Protein AF-A0AA52F019-F1 (afdb_monomer_lite)

InterPro domains:
  IPR018163 Threonyl/alanyl tRNA synthetase, class II-like, putative editing domain superfamily [SSF55186] (204-265)

Structure (mmCIF, N/CA/C/O backbone):
data_AF-A0AA52F019-F1
#
_entry.id   AF-A0AA52F019-F1
#
loop_
_atom_site.group_PDB
_atom_site.id
_atom_site.type_symbol
_atom_site.label_atom_id
_atom_site.label_alt_id
_atom_site.label_comp_id
_atom_site.label_asym_id
_atom_site.label_entity_id
_atom_site.label_seq_id
_atom_site.pdbx_PDB_ins_code
_atom_site.Cartn_x
_atom_site.Cartn_y
_atom_site.Cartn_z
_atom_site.occupancy
_atom_site.B_iso_or_equiv
_atom_site.auth_seq_id
_atom_site.auth_comp_id
_atom_site.auth_asym_id
_atom_site.auth_atom_id
_atom_site.pdbx_PDB_model_num
ATOM 1 N N . MET A 1 1 ? 15.346 32.755 0.681 1.00 42.75 1 MET A N 1
ATOM 2 C CA . MET A 1 1 ? 16.364 33.056 1.718 1.00 42.75 1 MET A CA 1
ATOM 3 C C . MET A 1 1 ? 16.013 32.381 3.050 1.00 42.75 1 MET A C 1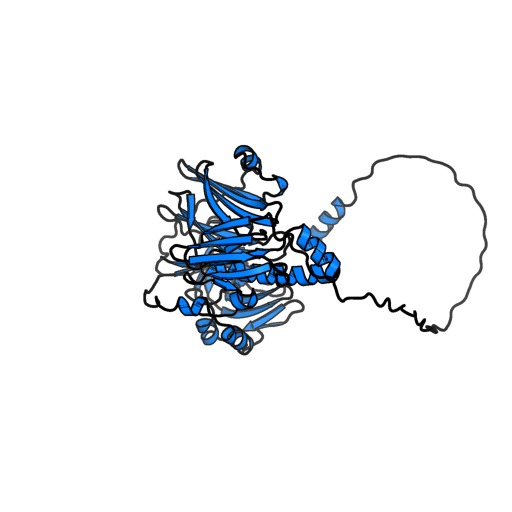
ATOM 5 O O . MET A 1 1 ? 15.701 33.078 3.997 1.00 42.75 1 MET A O 1
ATOM 9 N N . ASN A 1 2 ? 16.032 31.042 3.135 1.00 41.31 2 ASN A N 1
ATOM 10 C CA . ASN A 1 2 ? 15.892 30.306 4.410 1.00 41.31 2 ASN A CA 1
ATOM 11 C C . ASN A 1 2 ? 16.262 28.814 4.248 1.00 41.31 2 ASN A C 1
ATOM 13 O O . ASN A 1 2 ? 15.485 27.925 4.566 1.00 41.31 2 ASN A O 1
ATOM 17 N N . ARG A 1 3 ? 17.448 28.522 3.695 1.00 36.31 3 ARG A N 1
ATOM 18 C CA . ARG A 1 3 ? 17.981 27.142 3.613 1.00 36.31 3 ARG A CA 1
ATOM 19 C C . ARG A 1 3 ? 19.391 26.976 4.199 1.00 36.31 3 ARG A C 1
ATOM 21 O O . ARG A 1 3 ? 19.912 25.873 4.221 1.00 36.31 3 ARG A O 1
ATOM 28 N N . LEU A 1 4 ? 19.975 28.046 4.754 1.00 35.53 4 LEU A N 1
ATOM 29 C CA . LEU A 1 4 ? 21.288 27.994 5.414 1.00 35.53 4 LEU A CA 1
ATOM 30 C C . LEU A 1 4 ? 21.199 27.661 6.920 1.00 35.53 4 LEU A C 1
ATOM 32 O O . LEU A 1 4 ? 22.188 27.251 7.513 1.00 35.53 4 LEU A O 1
ATOM 36 N N . PHE A 1 5 ? 20.020 27.785 7.542 1.00 42.91 5 PHE A N 1
ATOM 37 C CA . PHE A 1 5 ? 19.856 27.531 8.981 1.00 42.91 5 PHE A CA 1
ATOM 38 C C . PHE A 1 5 ? 19.617 26.057 9.336 1.00 42.91 5 PHE A C 1
ATOM 40 O O . PHE A 1 5 ? 19.996 25.628 10.423 1.00 42.91 5 PHE A O 1
ATOM 47 N N . THR A 1 6 ? 19.066 25.253 8.425 1.00 43.03 6 THR A N 1
ATOM 48 C CA . THR A 1 6 ? 18.747 23.843 8.709 1.00 43.03 6 THR A CA 1
ATOM 49 C C . THR A 1 6 ? 19.986 22.941 8.667 1.00 43.03 6 THR A C 1
ATOM 51 O O . THR A 1 6 ? 20.057 21.965 9.407 1.00 43.03 6 THR A O 1
ATOM 54 N N . LEU A 1 7 ? 21.014 23.301 7.885 1.00 35.12 7 LEU A N 1
ATOM 55 C CA . LEU A 1 7 ? 22.250 22.512 7.777 1.00 35.12 7 LEU A CA 1
ATOM 56 C C . LEU A 1 7 ? 23.205 22.698 8.976 1.00 35.12 7 LEU A C 1
ATOM 58 O O . LEU A 1 7 ? 24.013 21.820 9.265 1.00 35.12 7 LEU A O 1
ATOM 62 N N . ILE A 1 8 ? 23.093 23.810 9.713 1.00 43.47 8 ILE A N 1
ATOM 63 C CA . ILE A 1 8 ? 23.946 24.102 10.881 1.00 43.47 8 ILE A CA 1
ATOM 64 C C . ILE A 1 8 ? 23.481 23.335 12.133 1.00 43.47 8 ILE A C 1
ATOM 66 O O . ILE A 1 8 ? 24.295 23.019 12.998 1.00 43.47 8 ILE A O 1
ATOM 70 N N . PHE A 1 9 ? 22.204 22.947 12.218 1.00 40.31 9 PHE A N 1
ATOM 71 C CA . PHE A 1 9 ? 21.680 22.215 13.379 1.00 40.31 9 PHE A CA 1
ATOM 72 C C . PHE A 1 9 ? 22.094 20.733 13.418 1.00 40.31 9 PHE A C 1
ATOM 74 O O . PHE A 1 9 ? 22.175 20.153 14.497 1.00 40.31 9 PHE A O 1
ATOM 81 N N . ILE A 1 10 ? 22.421 20.135 12.267 1.00 42.22 10 ILE A N 1
ATOM 82 C CA . ILE A 1 10 ? 22.838 18.725 12.168 1.00 42.22 10 ILE A CA 1
ATOM 83 C C . ILE A 1 10 ? 24.338 18.555 12.484 1.00 42.22 10 ILE A C 1
ATOM 85 O O . ILE A 1 10 ? 24.740 17.540 13.047 1.00 42.22 10 ILE A O 1
ATOM 89 N N . LEU A 1 11 ? 25.167 19.577 12.240 1.00 40.00 11 LEU A N 1
ATOM 90 C CA . LEU A 1 11 ? 26.605 19.545 12.555 1.00 40.00 11 LEU A CA 1
ATOM 91 C C . LEU A 1 11 ? 26.935 19.832 14.033 1.00 40.00 11 LEU A C 1
ATOM 93 O O . LEU A 1 11 ? 28.023 19.487 14.490 1.00 40.00 11 LEU A O 1
ATOM 97 N N . LEU A 1 12 ? 26.007 20.402 14.810 1.00 38.78 12 LEU A N 1
ATOM 98 C CA . LEU A 1 12 ? 26.221 20.715 16.232 1.00 38.78 12 LEU A CA 1
ATOM 99 C C . LEU A 1 12 ? 25.974 19.533 17.187 1.00 38.78 12 LEU A C 1
ATOM 101 O O . LEU A 1 12 ? 26.466 19.559 18.313 1.00 38.78 12 LEU A O 1
ATOM 105 N N . PHE A 1 13 ? 25.301 18.464 16.745 1.00 44.62 13 PHE A N 1
ATOM 106 C CA . PHE A 1 13 ? 25.101 17.255 17.561 1.00 44.62 13 PHE A CA 1
ATOM 107 C C . PHE A 1 13 ? 26.262 16.245 17.492 1.00 44.62 13 PHE A C 1
ATOM 109 O O . PHE A 1 13 ? 26.301 15.315 18.293 1.00 44.62 13 PHE A O 1
ATOM 116 N N . LEU A 1 14 ? 27.252 16.456 16.616 1.00 39.50 14 LEU A N 1
ATOM 117 C CA . LEU A 1 14 ? 28.440 15.595 16.491 1.00 39.50 14 LEU A CA 1
ATOM 118 C C . LEU A 1 14 ? 29.693 16.138 17.212 1.00 39.50 14 LEU A C 1
ATOM 120 O O . LEU A 1 14 ? 30.751 15.521 17.134 1.00 39.50 14 LEU A O 1
ATOM 124 N N . ALA A 1 15 ? 29.592 17.257 17.944 1.00 35.66 15 ALA A N 1
ATOM 125 C CA . ALA A 1 15 ? 30.746 17.928 18.566 1.00 35.66 15 ALA A CA 1
ATOM 126 C C . ALA A 1 15 ? 30.667 18.122 20.099 1.00 35.66 15 ALA A C 1
ATOM 128 O O . ALA A 1 15 ? 31.487 18.844 20.665 1.00 35.66 15 ALA A O 1
ATOM 129 N N . CYS A 1 16 ? 29.740 17.468 20.807 1.00 35.38 16 CYS A N 1
ATOM 130 C CA . CYS A 1 16 ? 29.671 17.534 22.273 1.00 35.38 16 CYS A CA 1
ATOM 131 C C . CYS A 1 16 ? 29.596 16.140 22.905 1.00 35.38 16 CYS A C 1
ATOM 133 O O . CYS A 1 16 ? 28.529 15.650 23.257 1.00 35.38 16 CYS A O 1
ATOM 135 N N . GLY A 1 17 ? 30.761 15.518 23.085 1.00 35.78 17 GLY A N 1
ATOM 136 C CA . GLY A 1 17 ? 30.906 14.273 23.835 1.00 35.78 17 GLY A CA 1
ATOM 137 C C . GLY A 1 17 ? 32.372 13.950 24.104 1.00 35.78 17 GLY A C 1
ATOM 138 O O . GLY A 1 17 ? 32.945 13.095 23.445 1.00 35.78 17 GLY A O 1
ATOM 139 N N . GLY A 1 18 ? 32.997 14.656 25.048 1.00 32.34 18 GLY A N 1
ATOM 140 C CA . GLY A 1 18 ? 34.373 14.371 25.458 1.00 32.34 18 GLY A CA 1
ATOM 141 C C . GLY A 1 18 ? 34.896 15.373 26.474 1.00 32.34 18 GLY A C 1
ATOM 142 O O . GLY A 1 18 ? 35.648 16.278 26.123 1.00 32.34 18 GLY A O 1
ATOM 143 N N . ASN A 1 19 ? 34.477 15.231 27.732 1.00 32.19 19 ASN A N 1
ATOM 144 C CA . ASN A 1 19 ? 35.048 15.994 28.833 1.00 32.19 19 ASN A CA 1
ATOM 145 C C . ASN A 1 19 ? 36.237 15.222 29.430 1.00 32.19 19 ASN A C 1
ATOM 147 O O . ASN A 1 19 ? 36.087 14.080 29.851 1.00 32.19 19 ASN A O 1
ATOM 151 N N . THR A 1 20 ? 37.375 15.918 29.457 1.00 34.19 20 THR A N 1
ATOM 152 C CA . THR A 1 20 ? 38.456 15.894 30.458 1.00 34.19 20 THR A CA 1
ATOM 153 C C . THR A 1 20 ? 39.120 14.569 30.834 1.00 34.19 20 THR A C 1
ATOM 155 O O . THR A 1 20 ? 38.578 13.802 31.615 1.00 34.19 20 THR A O 1
ATOM 158 N N . ASP A 1 21 ? 40.408 14.458 30.489 1.00 37.62 21 ASP A N 1
ATOM 159 C CA . ASP A 1 21 ? 41.431 14.439 31.539 1.00 37.62 21 ASP A CA 1
ATOM 160 C C . ASP A 1 21 ? 42.750 15.078 31.081 1.00 37.62 21 ASP A C 1
ATOM 162 O O . ASP A 1 21 ? 43.284 14.805 30.005 1.00 37.62 21 ASP A O 1
ATOM 166 N N . LYS A 1 22 ? 43.249 15.993 31.918 1.00 36.38 22 LYS A N 1
ATOM 167 C CA . LYS A 1 22 ? 44.510 16.722 31.757 1.00 36.38 22 LYS A CA 1
ATOM 168 C C . LYS A 1 22 ? 45.673 15.852 32.230 1.00 36.38 22 LYS A C 1
ATOM 170 O O . LYS A 1 22 ? 45.674 15.417 33.378 1.00 36.38 22 LYS A O 1
ATOM 175 N N . LYS A 1 23 ? 46.736 15.759 31.430 1.00 37.00 23 LYS A N 1
ATOM 176 C CA . LYS A 1 23 ? 48.111 15.653 31.941 1.00 37.00 23 LYS A CA 1
ATOM 177 C C . LYS A 1 23 ? 49.053 16.487 31.080 1.00 37.00 23 LYS A C 1
ATOM 179 O O . LYS A 1 23 ? 49.253 16.214 29.902 1.00 37.00 23 LYS A O 1
ATOM 184 N N . GLU A 1 24 ? 49.596 17.524 31.706 1.00 38.06 24 GLU A N 1
ATOM 185 C CA . GLU A 1 24 ? 50.797 18.233 31.274 1.00 38.06 24 GLU A CA 1
ATOM 186 C C . GLU A 1 24 ? 51.980 17.259 31.200 1.00 38.06 24 GLU A C 1
ATOM 188 O O . GLU A 1 24 ? 52.047 16.334 32.009 1.00 38.06 24 GLU A O 1
ATOM 193 N N . ILE A 1 25 ? 52.923 17.497 30.278 1.00 35.12 25 ILE A N 1
ATOM 194 C CA . ILE A 1 25 ? 54.366 17.602 30.570 1.00 35.12 25 ILE A CA 1
ATOM 195 C C . ILE A 1 25 ? 55.156 17.980 29.295 1.00 35.12 25 ILE A C 1
ATOM 197 O O . ILE A 1 25 ? 55.133 17.293 28.281 1.00 35.12 25 ILE A O 1
ATOM 201 N N . ASN A 1 26 ? 55.874 19.098 29.441 1.00 31.42 26 ASN A N 1
ATOM 202 C CA . ASN A 1 26 ? 57.170 19.520 28.894 1.00 31.42 26 ASN A CA 1
ATOM 203 C C . ASN A 1 26 ? 57.480 19.545 27.385 1.00 31.42 26 ASN A C 1
ATOM 205 O O . ASN A 1 26 ? 57.843 18.557 26.754 1.00 31.42 26 ASN A O 1
ATOM 209 N N . LYS A 1 27 ? 57.594 20.796 26.913 1.00 36.75 27 LYS A N 1
ATOM 210 C CA . LYS A 1 27 ? 58.560 21.267 25.912 1.00 36.75 27 LYS A CA 1
ATOM 211 C C . LYS A 1 27 ? 59.999 20.871 26.270 1.00 36.75 27 LYS A C 1
ATOM 213 O O . LYS A 1 27 ? 60.445 21.126 27.390 1.00 36.75 27 LYS A O 1
ATOM 218 N N . LYS A 1 28 ? 60.761 20.432 25.266 1.00 37.09 28 LYS A N 1
ATOM 219 C CA . LYS A 1 28 ? 62.171 20.811 25.107 1.00 37.09 28 LYS A CA 1
ATOM 220 C C . LYS A 1 28 ? 62.585 20.780 23.638 1.00 37.09 28 LYS A C 1
ATOM 222 O O . LYS A 1 28 ? 62.143 19.931 22.872 1.00 37.09 28 LYS A O 1
ATOM 227 N N . ASP A 1 29 ? 63.397 21.770 23.303 1.00 37.88 29 ASP A N 1
ATOM 228 C CA . ASP A 1 29 ? 63.892 22.152 21.986 1.00 37.88 29 ASP A CA 1
ATOM 229 C C . ASP A 1 29 ? 64.777 21.092 21.313 1.00 37.88 29 ASP A C 1
ATOM 231 O O . ASP A 1 29 ? 65.483 20.347 21.990 1.00 37.88 29 ASP A O 1
ATOM 235 N N . SER A 1 30 ? 64.862 21.112 19.978 1.00 33.38 30 SER A N 1
ATOM 236 C CA . SER A 1 30 ? 66.112 21.498 19.294 1.00 33.38 30 SER A CA 1
ATOM 237 C C . SER A 1 30 ? 66.035 21.400 17.758 1.00 33.38 30 SER A C 1
ATOM 239 O O . SER A 1 30 ? 65.707 20.372 17.186 1.00 33.38 30 SER A O 1
ATOM 241 N N . VAL A 1 31 ? 66.396 22.529 17.135 1.00 36.16 31 VAL A N 1
ATOM 242 C CA . VAL A 1 31 ? 67.361 22.673 16.026 1.00 36.16 31 VAL A CA 1
ATOM 243 C C . VAL A 1 31 ? 67.037 22.044 14.653 1.00 36.16 31 VAL A C 1
ATOM 245 O O . VAL A 1 31 ? 67.289 20.880 14.388 1.00 36.16 31 VAL A O 1
ATOM 248 N N . ARG A 1 32 ? 66.582 22.935 13.755 1.00 33.62 32 ARG A N 1
ATOM 249 C CA . ARG A 1 32 ? 67.264 23.397 12.519 1.00 33.62 32 ARG A CA 1
ATOM 250 C C . ARG A 1 32 ? 67.924 22.328 11.625 1.00 33.62 32 ARG A C 1
ATOM 252 O O . ARG A 1 32 ? 69.002 21.858 11.946 1.00 33.62 32 ARG A O 1
ATOM 259 N N . GLU A 1 33 ? 67.421 22.190 10.397 1.00 32.28 33 GLU A N 1
ATOM 260 C CA . GLU A 1 33 ? 68.210 22.558 9.212 1.00 32.28 33 GLU A CA 1
ATOM 261 C C . GLU A 1 33 ? 67.330 22.807 7.982 1.00 32.28 33 GLU A C 1
ATOM 263 O O . GLU A 1 33 ? 66.339 22.133 7.720 1.00 32.28 33 GLU A O 1
ATOM 268 N N . SER A 1 34 ? 67.693 23.870 7.278 1.00 36.25 34 SER A N 1
ATOM 269 C CA . SER A 1 34 ? 67.100 24.406 6.063 1.00 36.25 34 SER A CA 1
ATOM 270 C C . SER A 1 34 ? 67.741 23.778 4.834 1.00 36.25 34 SER A C 1
ATOM 272 O O . SER A 1 34 ? 68.964 23.707 4.778 1.00 36.25 34 SER A O 1
ATOM 274 N N . THR A 1 35 ? 66.965 23.484 3.794 1.00 30.75 35 THR A N 1
ATOM 275 C CA . THR A 1 35 ? 67.438 23.629 2.409 1.00 30.75 35 THR A CA 1
ATOM 276 C C . THR A 1 35 ? 66.273 23.900 1.464 1.00 30.75 35 THR A C 1
ATOM 278 O O . THR A 1 35 ? 65.161 23.402 1.616 1.00 30.75 35 THR A O 1
ATOM 281 N N . SER A 1 36 ? 66.565 24.808 0.549 1.00 34.91 36 SER A N 1
ATOM 282 C CA . SER A 1 36 ? 65.734 25.480 -0.440 1.00 34.91 36 SER A CA 1
ATOM 283 C C . SER A 1 36 ? 65.724 24.760 -1.790 1.00 34.91 36 SER A C 1
ATOM 285 O O . SER A 1 36 ? 66.732 24.139 -2.110 1.00 34.91 36 SER A O 1
ATOM 287 N N . LEU A 1 37 ? 64.695 25.060 -2.604 1.00 33.59 37 LEU A N 1
ATOM 288 C CA . LEU A 1 37 ? 64.635 24.966 -4.083 1.00 33.59 37 LEU A CA 1
ATOM 289 C C . LEU A 1 37 ? 64.725 23.514 -4.630 1.00 33.59 37 LEU A C 1
ATOM 291 O O . LEU A 1 37 ? 65.490 22.698 -4.153 1.00 33.59 37 LEU A O 1
ATOM 295 N N . ASP A 1 38 ? 63.937 23.052 -5.596 1.00 30.64 38 ASP A N 1
ATOM 296 C CA . ASP A 1 38 ? 63.592 23.694 -6.852 1.00 30.64 38 ASP A CA 1
ATOM 297 C C . ASP A 1 38 ? 62.423 22.957 -7.523 1.00 30.64 38 ASP A C 1
ATOM 299 O O . ASP A 1 38 ? 62.193 21.759 -7.341 1.00 30.64 38 ASP A O 1
ATOM 303 N N . SER A 1 39 ? 61.710 23.702 -8.354 1.00 37.41 39 SER A N 1
ATOM 304 C CA . SER A 1 39 ? 60.730 23.203 -9.308 1.00 37.41 39 SER A CA 1
ATOM 305 C C . SER A 1 39 ? 61.382 22.403 -10.444 1.00 37.41 39 SER A C 1
ATOM 307 O O . SER A 1 39 ? 62.341 22.873 -11.050 1.00 37.41 39 SER A O 1
ATOM 309 N N . SER A 1 40 ? 60.775 21.274 -10.826 1.00 31.62 40 SER A N 1
ATOM 310 C CA . SER A 1 40 ? 60.416 20.906 -12.213 1.00 31.62 40 SER A CA 1
ATOM 311 C C . SER A 1 40 ? 60.600 19.417 -12.563 1.00 31.62 40 SER A C 1
ATOM 313 O O . SER A 1 40 ? 61.610 18.794 -12.262 1.00 31.62 40 SER A O 1
ATOM 315 N N . LYS A 1 41 ? 59.618 18.940 -13.344 1.00 32.88 41 LYS A N 1
ATOM 316 C CA . LYS A 1 41 ? 59.652 17.867 -14.356 1.00 32.88 41 LYS A CA 1
ATOM 317 C C . LYS A 1 41 ? 59.483 16.390 -13.952 1.00 32.88 41 LYS A C 1
ATOM 319 O O . LYS A 1 41 ? 60.270 15.791 -13.235 1.00 32.88 41 LYS A O 1
ATOM 324 N N . ASN A 1 42 ? 58.527 15.813 -14.689 1.00 33.78 42 ASN A N 1
ATOM 325 C CA . ASN A 1 42 ? 58.441 14.449 -15.215 1.00 33.78 42 ASN A CA 1
ATOM 326 C C . ASN A 1 42 ? 57.850 13.353 -14.321 1.00 33.78 42 ASN A C 1
ATOM 328 O O . ASN A 1 42 ? 58.542 12.511 -13.757 1.00 33.78 42 ASN A O 1
ATOM 332 N N . SER A 1 43 ? 56.518 13.276 -14.359 1.00 32.94 43 SER A N 1
ATOM 333 C CA . SER A 1 43 ? 55.744 12.068 -14.089 1.00 32.94 43 SER A CA 1
ATOM 334 C C . SER A 1 43 ? 55.940 11.032 -15.210 1.00 32.94 43 SER A C 1
ATOM 336 O O . SER A 1 43 ? 55.254 11.073 -16.230 1.00 32.94 43 SER A O 1
ATOM 338 N N . ASN A 1 44 ? 56.851 10.079 -15.007 1.00 31.39 44 ASN A N 1
ATOM 339 C CA . ASN A 1 44 ? 56.812 8.779 -15.680 1.00 31.39 44 ASN A CA 1
ATOM 340 C C . ASN A 1 44 ? 56.114 7.788 -14.742 1.00 31.39 44 ASN A C 1
ATOM 342 O O . ASN A 1 44 ? 56.720 7.250 -13.818 1.00 31.39 44 ASN A O 1
ATOM 346 N N . PHE A 1 45 ? 54.819 7.574 -14.971 1.00 31.83 45 PHE A N 1
ATOM 347 C CA . PHE A 1 45 ? 54.024 6.577 -14.260 1.00 31.83 45 PHE A CA 1
ATOM 348 C C . PHE A 1 45 ? 54.383 5.187 -14.813 1.00 31.83 45 PHE A C 1
ATOM 350 O O . PHE A 1 45 ? 53.886 4.759 -15.856 1.00 31.83 45 PHE A O 1
ATOM 357 N N . GLN A 1 46 ? 55.307 4.491 -14.146 1.00 33.66 46 GLN A N 1
ATOM 358 C CA . GLN A 1 46 ? 55.582 3.082 -14.414 1.00 33.66 46 GLN A CA 1
ATOM 359 C C . GLN A 1 46 ? 54.414 2.231 -13.909 1.00 33.66 46 GLN A C 1
ATOM 361 O O . GLN A 1 46 ? 54.112 2.162 -12.722 1.00 33.66 46 GLN A O 1
ATOM 366 N N . LYS A 1 47 ? 53.772 1.574 -14.872 1.00 38.53 47 LYS A N 1
ATOM 367 C CA . LYS A 1 47 ? 52.729 0.563 -14.730 1.00 38.53 47 LYS A CA 1
ATOM 368 C C . LYS A 1 47 ? 53.308 -0.646 -13.977 1.00 38.53 47 LYS A C 1
ATOM 370 O O . LYS A 1 47 ? 53.963 -1.496 -14.578 1.00 38.53 47 LYS A O 1
ATOM 375 N N . SER A 1 48 ? 53.101 -0.723 -12.665 1.00 36.97 48 SER A N 1
ATOM 376 C CA . SER A 1 48 ? 53.385 -1.931 -11.890 1.00 36.97 48 SER A CA 1
ATOM 377 C C . SER A 1 48 ? 52.287 -2.962 -12.167 1.00 36.97 48 SER A C 1
ATOM 379 O O . SER A 1 48 ? 51.162 -2.868 -11.688 1.00 36.97 48 SER A O 1
ATOM 381 N N . GLN A 1 49 ? 52.613 -3.953 -12.998 1.00 35.31 49 GLN A N 1
ATOM 382 C CA . GLN A 1 49 ? 51.825 -5.175 -13.133 1.00 35.31 49 GLN A CA 1
ATOM 383 C C . GLN A 1 49 ? 51.899 -5.958 -11.816 1.00 35.31 49 GLN A C 1
ATOM 385 O O . GLN A 1 49 ? 52.851 -6.697 -11.559 1.00 35.31 49 GLN A O 1
ATOM 390 N N . SER A 1 50 ? 50.881 -5.803 -10.977 1.00 35.62 50 SER A N 1
ATOM 391 C CA . SER A 1 50 ? 50.583 -6.729 -9.895 1.00 35.62 50 SER A CA 1
ATOM 392 C C . SER A 1 50 ? 50.106 -8.049 -10.506 1.00 35.62 50 SER A C 1
ATOM 394 O O . SER A 1 50 ? 49.004 -8.164 -11.033 1.00 35.62 50 SER A O 1
ATOM 396 N N . LYS A 1 51 ? 50.972 -9.067 -10.452 1.00 37.81 51 LYS A N 1
ATOM 397 C CA . LYS A 1 51 ? 50.602 -10.469 -10.674 1.00 37.81 51 LYS A CA 1
ATOM 398 C C . LYS A 1 51 ? 49.566 -10.869 -9.622 1.00 37.81 51 LYS A C 1
ATOM 400 O O . LYS A 1 51 ? 49.927 -11.242 -8.506 1.00 37.81 51 LYS A O 1
ATOM 405 N N . SER A 1 52 ? 48.288 -10.807 -9.979 1.00 38.97 52 SER A N 1
ATOM 406 C CA . SER A 1 52 ? 47.226 -11.504 -9.263 1.00 38.97 52 SER A CA 1
ATOM 407 C C . SER A 1 52 ? 47.506 -13.004 -9.353 1.00 38.97 52 SER A C 1
ATOM 409 O O . SER A 1 52 ? 47.463 -13.597 -10.431 1.00 38.97 52 SER A O 1
ATOM 411 N N . LYS A 1 53 ? 47.848 -13.619 -8.218 1.00 36.72 53 LYS A N 1
ATOM 412 C CA . LYS A 1 53 ? 47.792 -15.073 -8.068 1.00 36.72 53 LYS A CA 1
ATOM 413 C C . LYS A 1 53 ? 46.339 -15.483 -8.294 1.00 36.72 53 LYS A C 1
ATOM 415 O O . LYS A 1 53 ? 45.500 -15.223 -7.437 1.00 36.72 53 LYS A O 1
ATOM 420 N N . GLU A 1 54 ? 46.059 -16.115 -9.431 1.00 38.12 54 GLU A N 1
ATOM 421 C CA . GLU A 1 54 ? 44.866 -16.938 -9.610 1.00 38.12 54 GLU A CA 1
ATOM 422 C C . GLU A 1 54 ? 44.889 -18.032 -8.539 1.00 38.12 54 GLU A C 1
ATOM 424 O O . GLU A 1 54 ? 45.534 -19.074 -8.674 1.00 38.12 54 GLU A O 1
ATOM 429 N N . VAL A 1 55 ? 44.200 -17.772 -7.433 1.00 39.09 55 VAL A N 1
ATOM 430 C CA . VAL A 1 55 ? 43.725 -18.830 -6.556 1.00 39.09 55 VAL A CA 1
ATOM 431 C C . VAL A 1 55 ? 42.605 -19.502 -7.335 1.00 39.09 55 VAL A C 1
ATOM 433 O O . VAL A 1 55 ? 41.477 -19.021 -7.355 1.00 39.09 55 VAL A O 1
ATOM 436 N N . LYS A 1 56 ? 42.932 -20.600 -8.022 1.00 40.28 56 LYS A N 1
ATOM 437 C CA . LYS A 1 56 ? 41.940 -21.555 -8.523 1.00 40.28 56 LYS A CA 1
ATOM 438 C C . LYS A 1 56 ? 41.260 -22.189 -7.312 1.00 40.28 56 LYS A C 1
ATOM 440 O O . LYS A 1 56 ? 41.654 -23.258 -6.854 1.00 40.28 56 LYS A O 1
ATOM 445 N N . SER A 1 57 ? 40.300 -21.469 -6.743 1.00 44.25 57 SER A N 1
ATOM 446 C CA . SER A 1 57 ? 39.375 -22.011 -5.762 1.00 44.25 57 SER A CA 1
ATOM 447 C C . SER A 1 57 ? 38.433 -22.934 -6.530 1.00 44.25 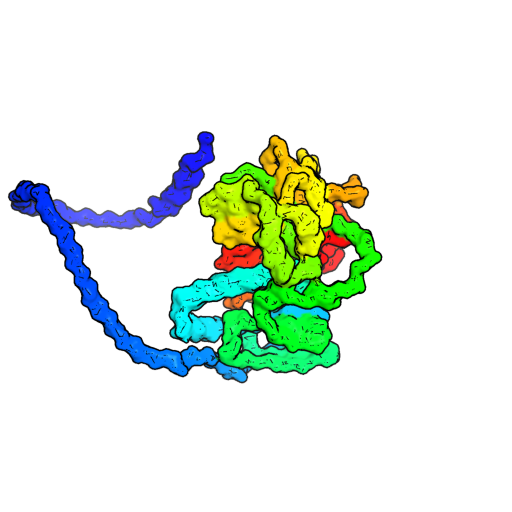57 SER A C 1
ATOM 449 O O . SER A 1 57 ? 37.860 -22.548 -7.545 1.00 44.25 57 SER A O 1
ATOM 451 N N . SER A 1 58 ? 38.381 -24.197 -6.125 1.00 47.00 58 SER A N 1
ATOM 452 C CA . SER A 1 58 ? 37.492 -25.198 -6.699 1.00 47.00 58 SER A CA 1
ATOM 453 C C . SER A 1 58 ? 36.039 -24.812 -6.396 1.00 47.00 58 SER A C 1
ATOM 455 O O . SER A 1 58 ? 35.511 -25.167 -5.345 1.00 47.00 58 SER A O 1
ATOM 457 N N . ASP A 1 59 ? 35.408 -24.072 -7.306 1.00 51.94 59 ASP A N 1
ATOM 458 C CA . ASP A 1 59 ? 34.046 -23.522 -7.184 1.00 51.94 59 ASP A CA 1
ATOM 459 C C . ASP A 1 59 ? 32.913 -24.564 -7.264 1.00 51.94 59 ASP A C 1
ATOM 461 O O . ASP A 1 59 ? 31.735 -24.212 -7.281 1.00 51.94 59 ASP A O 1
ATOM 465 N N . ASN A 1 60 ? 33.223 -25.861 -7.292 1.00 48.03 60 ASN A N 1
ATOM 466 C CA . ASN A 1 60 ? 32.257 -26.861 -7.748 1.00 48.03 60 ASN A CA 1
ATOM 467 C C . ASN A 1 60 ? 31.313 -27.472 -6.700 1.00 48.03 60 ASN A C 1
ATOM 469 O O . ASN A 1 60 ? 30.450 -28.227 -7.122 1.00 48.03 60 ASN A O 1
ATOM 473 N N . ASP A 1 61 ? 31.366 -27.142 -5.400 1.00 56.91 61 ASP A N 1
ATOM 474 C CA . ASP A 1 61 ? 30.522 -27.853 -4.404 1.00 56.91 61 ASP A CA 1
ATOM 475 C C . ASP A 1 61 ? 29.881 -26.986 -3.304 1.00 56.91 61 ASP A C 1
ATOM 477 O O . ASP A 1 61 ? 29.472 -27.478 -2.251 1.00 56.91 61 ASP A O 1
ATOM 481 N N . LYS A 1 62 ? 29.728 -25.679 -3.518 1.00 76.12 62 LYS A N 1
ATOM 482 C CA . LYS A 1 62 ? 29.068 -24.801 -2.537 1.00 76.12 62 LYS A CA 1
ATOM 483 C C . LYS A 1 62 ? 27.543 -24.776 -2.724 1.00 76.12 62 LYS A C 1
ATOM 485 O O . LYS A 1 62 ? 26.963 -23.769 -3.124 1.00 76.12 62 LYS A O 1
ATOM 490 N N . LYS A 1 63 ? 26.886 -25.910 -2.465 1.00 82.56 63 LYS A N 1
ATOM 491 C CA . LYS A 1 63 ? 25.419 -26.048 -2.488 1.00 82.56 63 LYS A CA 1
ATOM 492 C C . LYS A 1 63 ? 24.823 -25.653 -1.131 1.00 82.56 63 LYS A C 1
ATOM 494 O O . LYS A 1 63 ? 25.395 -25.990 -0.100 1.00 82.56 63 LYS A O 1
ATOM 499 N N . LEU A 1 64 ? 23.673 -24.971 -1.132 1.00 84.12 64 LEU A N 1
ATOM 500 C CA . LEU A 1 64 ? 22.900 -24.722 0.091 1.00 84.12 64 LEU A CA 1
ATOM 501 C C . LEU A 1 64 ? 22.517 -26.056 0.744 1.00 84.12 64 LEU A C 1
ATOM 503 O O . LEU A 1 64 ? 21.965 -26.938 0.076 1.00 84.12 64 LEU A O 1
ATOM 507 N N . ILE A 1 65 ? 22.818 -26.195 2.035 1.00 83.12 65 ILE A N 1
ATOM 508 C CA . ILE A 1 65 ? 22.475 -27.376 2.822 1.00 83.12 65 ILE A CA 1
ATOM 509 C C . ILE A 1 65 ? 21.239 -27.037 3.649 1.00 83.12 65 ILE A C 1
ATOM 511 O O . ILE A 1 65 ? 21.305 -26.247 4.591 1.00 83.12 65 ILE A O 1
ATOM 515 N N . PHE A 1 66 ? 20.128 -27.669 3.286 1.00 81.19 66 PHE A N 1
ATOM 516 C CA . PHE A 1 66 ? 18.871 -27.618 4.024 1.00 81.19 66 PHE A CA 1
ATOM 517 C C . PHE A 1 66 ? 18.905 -28.693 5.100 1.00 81.19 66 PHE A C 1
ATOM 519 O O . PHE A 1 66 ? 19.317 -29.827 4.834 1.00 81.19 66 PHE A O 1
ATOM 526 N N . SER A 1 67 ? 18.480 -28.348 6.315 1.00 66.94 67 SER A N 1
ATOM 527 C CA . SER A 1 67 ? 18.490 -29.300 7.428 1.00 66.94 67 SER A CA 1
ATOM 528 C C . SER A 1 67 ? 17.541 -30.481 7.176 1.00 66.94 67 SER A C 1
ATOM 530 O O . SER A 1 67 ? 17.731 -31.559 7.737 1.00 66.94 67 SER A O 1
ATOM 532 N N . ASN A 1 68 ? 16.550 -30.297 6.291 1.00 60.88 68 ASN A N 1
ATOM 533 C CA . ASN A 1 68 ? 15.556 -31.273 5.837 1.00 60.88 68 ASN A CA 1
ATOM 534 C C . ASN A 1 68 ? 14.759 -31.982 6.955 1.00 60.88 68 ASN A C 1
ATOM 536 O O . ASN A 1 68 ? 13.979 -32.884 6.647 1.00 60.88 68 ASN A O 1
ATOM 540 N N . SER A 1 69 ? 14.889 -31.575 8.226 1.00 55.97 69 SER A N 1
ATOM 541 C CA . SER A 1 69 ? 13.924 -31.746 9.334 1.00 55.97 69 SER A CA 1
ATOM 542 C C . SER A 1 69 ? 14.592 -31.405 10.666 1.00 55.97 69 SER A C 1
ATOM 544 O O . SER A 1 69 ? 15.623 -31.996 10.996 1.00 55.97 69 SER A O 1
ATOM 546 N N . PRO A 1 70 ? 13.984 -30.508 11.469 1.00 64.12 70 PRO A N 1
ATOM 547 C CA . PRO A 1 70 ? 12.644 -30.744 12.028 1.00 64.12 70 PRO A CA 1
ATOM 548 C C . PRO A 1 70 ? 11.625 -29.606 11.839 1.00 64.12 70 PRO A C 1
ATOM 550 O O . PRO A 1 70 ? 10.512 -29.703 12.360 1.00 64.12 70 PRO A O 1
ATOM 553 N N . SER A 1 71 ? 11.967 -28.522 11.138 1.00 85.25 71 SER A N 1
ATOM 554 C CA . SER A 1 71 ? 11.072 -27.368 11.018 1.00 85.25 71 SER A CA 1
ATOM 555 C C . SER A 1 71 ? 9.924 -27.687 10.042 1.00 85.25 71 SER A C 1
ATOM 557 O O . SER A 1 71 ? 10.096 -27.800 8.828 1.00 85.25 71 SER A O 1
ATOM 559 N N . ARG A 1 72 ? 8.728 -27.915 10.596 1.00 93.12 72 ARG A N 1
ATOM 560 C CA . ARG A 1 72 ? 7.522 -28.259 9.836 1.00 93.12 72 ARG A CA 1
ATOM 561 C C . ARG A 1 72 ? 6.355 -27.384 10.250 1.00 93.12 72 ARG A C 1
ATOM 563 O O . ARG A 1 72 ? 6.111 -27.208 11.441 1.00 93.12 72 ARG A O 1
ATOM 570 N N . GLU A 1 73 ? 5.592 -26.914 9.276 1.00 94.50 73 GLU A N 1
ATOM 571 C CA . GLU A 1 73 ? 4.383 -26.127 9.506 1.00 94.50 73 GLU A CA 1
ATOM 572 C C . GLU A 1 73 ? 3.211 -26.643 8.675 1.00 94.50 73 GLU A C 1
ATOM 574 O O . GLU A 1 73 ? 3.382 -27.260 7.624 1.00 94.50 73 GLU A O 1
ATOM 579 N N . ARG A 1 74 ? 1.999 -26.411 9.185 1.00 96.06 74 ARG A N 1
ATOM 580 C CA . ARG A 1 74 ? 0.741 -26.687 8.496 1.00 96.06 74 ARG A CA 1
ATOM 581 C C . ARG A 1 74 ? 0.047 -25.367 8.188 1.00 96.06 74 ARG A C 1
ATOM 583 O O . ARG A 1 74 ? -0.346 -24.674 9.120 1.00 96.06 74 ARG A O 1
ATOM 590 N N . LEU A 1 75 ? -0.171 -25.067 6.910 1.00 96.00 75 LEU A N 1
ATOM 591 C CA . LEU A 1 75 ? -0.865 -23.854 6.470 1.00 96.00 75 LEU A CA 1
ATOM 592 C C . LEU A 1 75 ? -2.163 -24.194 5.738 1.00 96.00 75 LEU A C 1
ATOM 594 O O . LEU A 1 75 ? -2.168 -24.919 4.742 1.00 96.00 75 LEU A O 1
ATOM 598 N N . GLU A 1 76 ? -3.262 -23.615 6.213 1.00 95.44 76 GLU A N 1
ATOM 599 C CA . GLU A 1 76 ? -4.539 -23.642 5.502 1.00 95.44 76 GLU A CA 1
ATOM 600 C C . GLU A 1 76 ? -4.546 -22.583 4.396 1.00 95.44 76 GLU A C 1
ATOM 602 O O . GLU A 1 76 ? -4.188 -21.430 4.645 1.00 95.44 76 GLU A O 1
ATOM 607 N N . LEU A 1 77 ? -4.954 -22.938 3.182 1.00 93.56 77 LEU A N 1
ATOM 608 C CA . LEU A 1 77 ? -5.087 -22.008 2.061 1.00 93.56 77 LEU A CA 1
ATOM 609 C C . LEU A 1 77 ? -6.568 -21.797 1.730 1.00 93.56 77 LEU A C 1
ATOM 611 O O . LEU A 1 77 ? -7.322 -22.757 1.554 1.00 93.56 77 LEU A O 1
ATOM 615 N N . HIS A 1 78 ? -6.974 -20.532 1.598 1.00 87.88 78 HIS A N 1
ATOM 616 C CA . HIS A 1 78 ? -8.347 -20.148 1.271 1.00 87.88 78 HIS A CA 1
ATOM 617 C C . HIS A 1 78 ? -8.381 -19.296 0.007 1.00 87.88 78 HIS A C 1
ATOM 619 O O . HIS A 1 78 ? -7.751 -18.240 -0.050 1.00 87.88 78 HIS A O 1
ATOM 625 N N . GLY A 1 79 ? -9.176 -19.719 -0.978 1.00 89.31 79 GLY A N 1
ATOM 626 C CA . GLY A 1 79 ? -9.296 -19.006 -2.247 1.00 89.31 79 GLY A CA 1
ATOM 627 C C . GLY A 1 79 ? -7.934 -18.791 -2.906 1.00 89.31 79 GLY A C 1
ATOM 628 O O . GLY A 1 79 ? -7.053 -19.641 -2.824 1.00 89.31 79 GLY A O 1
ATOM 629 N N . ASN A 1 80 ? -7.757 -17.641 -3.547 1.00 91.31 80 ASN A N 1
ATOM 630 C CA . ASN A 1 80 ? -6.471 -17.284 -4.129 1.00 91.31 80 ASN A CA 1
ATOM 631 C C . ASN A 1 80 ? -5.499 -16.878 -3.019 1.00 91.31 80 ASN A C 1
ATOM 633 O O . ASN A 1 80 ? -5.859 -16.070 -2.172 1.00 91.31 80 ASN A O 1
ATOM 637 N N . THR A 1 81 ? -4.286 -17.425 -2.997 1.00 94.31 81 THR A N 1
ATOM 638 C CA . THR A 1 81 ? -3.280 -17.115 -1.965 1.00 94.31 81 THR A CA 1
ATOM 639 C C . THR A 1 81 ? -1.882 -17.175 -2.569 1.00 94.31 81 THR A C 1
ATOM 641 O O . THR A 1 81 ? -1.576 -18.096 -3.328 1.00 94.31 81 THR A O 1
ATOM 644 N N . VAL A 1 82 ? -1.019 -16.223 -2.219 1.00 95.50 82 VAL A N 1
ATOM 645 C CA . VAL A 1 82 ? 0.424 -16.329 -2.469 1.00 95.50 82 VAL A CA 1
ATOM 646 C C . VAL A 1 82 ? 1.090 -16.880 -1.216 1.00 95.50 82 VAL A C 1
ATOM 648 O O . VAL A 1 82 ? 0.864 -16.386 -0.117 1.00 95.50 82 VAL A O 1
ATOM 651 N N . LEU A 1 83 ? 1.915 -17.904 -1.381 1.00 96.62 83 LEU A N 1
ATOM 652 C CA . LEU A 1 83 ? 2.787 -18.430 -0.342 1.00 96.62 83 LEU A CA 1
ATOM 653 C C . LEU A 1 83 ? 4.229 -18.068 -0.692 1.00 96.62 83 LEU A C 1
ATOM 655 O O . LEU A 1 83 ? 4.692 -18.368 -1.795 1.00 96.62 83 LEU A O 1
ATOM 659 N N . ILE A 1 84 ? 4.937 -17.462 0.254 1.00 96.44 84 ILE A N 1
ATOM 660 C CA . ILE A 1 84 ? 6.362 -17.166 0.155 1.00 96.44 84 ILE A CA 1
ATOM 661 C C . ILE A 1 84 ? 7.091 -18.030 1.171 1.00 96.44 84 ILE A C 1
ATOM 663 O O . ILE A 1 84 ? 6.865 -17.923 2.375 1.00 96.44 84 ILE A O 1
ATOM 667 N N . ILE A 1 85 ? 7.983 -18.876 0.669 1.00 95.62 85 ILE A N 1
ATOM 668 C CA . ILE A 1 85 ? 8.915 -19.632 1.494 1.00 95.62 85 ILE A CA 1
ATOM 669 C C . ILE A 1 85 ? 10.255 -18.908 1.443 1.00 95.62 85 ILE A C 1
ATOM 671 O O . ILE A 1 85 ? 10.852 -18.798 0.367 1.00 95.62 85 ILE A O 1
ATOM 675 N N . LYS A 1 86 ? 10.703 -18.392 2.588 1.00 93.56 86 LYS A N 1
ATOM 676 C CA . LYS A 1 86 ? 11.973 -17.670 2.723 1.00 93.56 86 LYS A CA 1
ATOM 677 C C . LYS A 1 86 ? 13.063 -18.558 3.314 1.00 93.56 86 LYS A C 1
ATOM 679 O O . LYS A 1 86 ? 12.779 -19.592 3.929 1.00 93.56 86 LYS A O 1
ATOM 684 N N . LEU A 1 87 ? 14.310 -18.151 3.113 1.00 93.06 87 LEU A N 1
ATOM 685 C CA . LEU A 1 87 ? 15.435 -18.758 3.816 1.00 93.06 87 LEU A CA 1
ATOM 686 C C . LEU A 1 87 ? 15.435 -18.335 5.292 1.00 93.06 87 LEU A C 1
ATOM 688 O O . LEU A 1 87 ? 15.093 -17.194 5.607 1.00 93.06 87 LEU A O 1
ATOM 692 N N . ASP A 1 88 ? 15.808 -19.248 6.183 1.00 89.94 88 ASP A N 1
ATOM 693 C CA . ASP A 1 88 ? 16.058 -18.928 7.587 1.00 89.94 88 ASP A CA 1
ATOM 694 C C . ASP A 1 88 ? 17.420 -18.228 7.771 1.00 89.94 88 ASP A C 1
ATOM 696 O O . ASP A 1 88 ? 18.207 -18.064 6.833 1.00 89.94 88 ASP A O 1
ATOM 700 N N . SER A 1 89 ? 17.724 -17.791 8.994 1.00 88.69 89 SER A N 1
ATOM 701 C CA . SER A 1 89 ? 18.970 -17.070 9.274 1.00 88.69 89 SER A CA 1
ATOM 702 C C . SER A 1 89 ? 20.231 -17.904 9.011 1.00 88.69 89 SER A C 1
ATOM 704 O O . SER A 1 89 ? 21.232 -17.365 8.539 1.00 88.69 89 SER A O 1
ATOM 706 N N . ALA A 1 90 ? 20.203 -19.216 9.259 1.00 89.56 90 ALA A N 1
ATOM 707 C CA . ALA A 1 90 ? 21.346 -20.092 9.021 1.00 89.56 90 ALA A CA 1
ATOM 708 C C . ALA A 1 90 ? 21.563 -20.334 7.519 1.00 89.56 90 ALA A C 1
ATOM 710 O O . ALA A 1 90 ? 22.701 -20.348 7.045 1.00 89.56 90 ALA A O 1
ATOM 711 N N . GLU A 1 91 ? 20.481 -20.498 6.763 1.00 92.19 91 GLU A N 1
ATOM 712 C CA . GLU A 1 91 ? 20.469 -20.617 5.307 1.00 92.19 91 GLU A CA 1
ATOM 713 C C . GLU A 1 91 ? 20.952 -19.323 4.633 1.00 92.19 91 GLU A C 1
ATOM 715 O O . GLU A 1 91 ? 21.739 -19.379 3.685 1.00 92.19 91 GLU A O 1
ATOM 720 N N . ILE A 1 92 ? 20.561 -18.154 5.152 1.00 91.38 92 ILE A N 1
ATOM 721 C CA . ILE A 1 92 ? 21.045 -16.846 4.686 1.00 91.38 92 ILE A CA 1
ATOM 722 C C . ILE A 1 92 ? 22.560 -16.721 4.887 1.00 91.38 92 ILE A C 1
ATOM 724 O O . ILE A 1 92 ? 23.274 -16.336 3.961 1.00 91.38 92 ILE A O 1
ATOM 728 N N . GLU A 1 93 ? 23.080 -17.097 6.057 1.00 91.12 93 GLU A N 1
ATOM 729 C CA . GLU A 1 93 ? 24.524 -17.062 6.327 1.00 91.12 93 GLU A CA 1
ATOM 730 C C . GLU A 1 93 ? 25.314 -18.041 5.446 1.00 91.12 93 GLU A C 1
ATOM 732 O O . GLU A 1 93 ? 26.439 -17.750 5.025 1.00 91.12 93 GLU A O 1
ATOM 737 N N . GLN A 1 94 ? 24.730 -19.195 5.106 1.00 92.25 94 GLN A N 1
ATOM 738 C CA . GLN A 1 94 ? 25.300 -20.074 4.086 1.00 92.25 94 GLN A CA 1
ATOM 739 C C . GLN A 1 94 ? 25.310 -19.382 2.720 1.00 92.25 94 GLN A C 1
ATOM 741 O O . GLN A 1 94 ? 26.351 -19.353 2.065 1.00 92.25 94 GLN A O 1
ATOM 746 N N . LEU A 1 95 ? 24.194 -18.778 2.302 1.00 91.50 95 LEU A N 1
ATOM 747 C CA . LEU A 1 95 ? 24.088 -18.111 1.006 1.00 91.50 95 LEU A CA 1
ATOM 748 C C . LEU A 1 95 ? 25.099 -16.962 0.864 1.00 91.50 95 LEU A C 1
ATOM 750 O O . LEU A 1 95 ? 25.758 -16.875 -0.174 1.00 91.50 95 LEU A O 1
ATOM 754 N N . LYS A 1 96 ? 25.306 -16.162 1.918 1.00 92.75 96 LYS A N 1
ATOM 755 C CA . LYS A 1 96 ? 26.355 -15.127 1.988 1.00 92.75 96 LYS A CA 1
ATOM 756 C C . LYS A 1 96 ? 27.750 -15.705 1.744 1.00 92.75 96 LYS A C 1
ATOM 758 O O . LYS A 1 96 ? 28.501 -15.191 0.920 1.00 92.75 96 LYS A O 1
ATOM 763 N N . LYS A 1 97 ? 28.094 -16.820 2.399 1.00 93.19 97 LYS A N 1
ATOM 764 C CA . LYS A 1 97 ? 29.397 -17.500 2.223 1.00 93.19 97 LYS A CA 1
ATOM 765 C C . LYS A 1 97 ? 29.577 -18.117 0.834 1.00 93.19 97 LYS A C 1
ATOM 767 O O . LYS A 1 97 ? 30.709 -18.260 0.365 1.00 93.19 97 LYS A O 1
ATOM 772 N N . ILE A 1 98 ? 28.480 -18.536 0.205 1.00 91.00 98 ILE A N 1
ATOM 773 C CA . ILE A 1 98 ? 28.474 -19.124 -1.138 1.00 91.00 98 ILE A CA 1
ATOM 774 C C . ILE A 1 98 ? 28.651 -18.032 -2.198 1.00 91.00 98 ILE A C 1
ATOM 776 O O . ILE A 1 98 ? 29.459 -18.205 -3.106 1.00 91.00 98 ILE A O 1
ATOM 780 N N . LYS A 1 99 ? 27.908 -16.925 -2.089 1.00 89.75 99 LYS A N 1
ATOM 781 C CA . LYS A 1 99 ? 27.852 -15.858 -3.101 1.00 89.75 99 LYS A CA 1
ATOM 782 C C . LYS A 1 99 ? 28.901 -14.762 -2.923 1.00 89.75 99 LYS A C 1
ATOM 784 O O . LYS A 1 99 ? 29.205 -14.081 -3.893 1.00 89.75 99 LYS A O 1
ATOM 789 N N . GLY A 1 100 ? 29.455 -14.616 -1.723 1.00 93.62 100 GLY A N 1
ATOM 790 C CA . GLY A 1 100 ? 30.171 -13.408 -1.324 1.00 93.62 100 GLY A CA 1
ATOM 791 C C . GLY A 1 100 ? 29.192 -12.372 -0.774 1.00 93.62 100 GLY A C 1
ATOM 792 O O . GLY A 1 100 ? 28.069 -12.247 -1.255 1.00 93.62 100 GLY A O 1
ATOM 793 N N . GLU A 1 101 ? 29.612 -11.654 0.265 1.00 91.81 101 GLU A N 1
ATOM 794 C CA . GLU A 1 101 ? 28.743 -10.755 1.028 1.00 91.81 101 GLU A CA 1
ATOM 795 C C . GLU A 1 101 ? 28.234 -9.570 0.193 1.00 91.81 101 GLU A C 1
ATOM 797 O O . GLU A 1 101 ? 27.039 -9.296 0.188 1.00 91.81 101 GLU A O 1
ATOM 802 N N . GLU A 1 102 ? 29.112 -8.938 -0.587 1.00 90.38 102 GLU A N 1
ATOM 803 C CA . GLU A 1 102 ? 28.750 -7.840 -1.493 1.00 90.38 102 GLU A CA 1
ATOM 804 C C . GLU A 1 102 ? 27.697 -8.282 -2.521 1.00 90.38 102 GLU A C 1
ATOM 806 O O . GLU A 1 102 ? 26.610 -7.715 -2.585 1.00 90.38 102 GLU A O 1
ATOM 811 N N . SER A 1 103 ? 27.968 -9.365 -3.259 1.00 89.12 103 SER A N 1
ATOM 812 C CA . SER A 1 103 ? 27.027 -9.899 -4.250 1.00 89.12 103 SER A CA 1
ATOM 813 C C . SER A 1 103 ? 25.721 -10.397 -3.628 1.00 89.12 103 SER A C 1
ATOM 815 O O . SER A 1 103 ? 24.676 -10.336 -4.274 1.00 89.12 103 SER A O 1
ATOM 817 N N . PHE A 1 104 ? 25.766 -10.903 -2.391 1.00 91.12 104 PHE A N 1
ATOM 818 C CA . PHE A 1 104 ? 24.564 -11.264 -1.650 1.00 91.12 104 PHE A CA 1
ATOM 819 C C . PHE A 1 104 ? 23.697 -10.035 -1.379 1.00 91.12 104 PHE A C 1
ATOM 821 O O . PHE A 1 104 ? 22.510 -10.087 -1.683 1.00 91.12 104 PHE A O 1
ATOM 828 N N . TYR A 1 105 ? 24.261 -8.948 -0.844 1.00 87.62 105 TYR A N 1
ATOM 829 C CA . TYR A 1 105 ? 23.469 -7.765 -0.505 1.00 87.62 105 TYR A CA 1
ATOM 830 C C . TYR A 1 105 ? 22.908 -7.068 -1.739 1.00 87.62 105 TYR A C 1
ATOM 832 O O . TYR A 1 105 ? 21.734 -6.726 -1.722 1.00 87.62 105 TYR A O 1
ATOM 840 N N . THR A 1 106 ? 23.673 -6.953 -2.830 1.00 85.50 106 THR A N 1
ATOM 841 C CA . THR A 1 106 ? 23.139 -6.417 -4.094 1.00 85.50 106 THR A CA 1
ATOM 842 C C . THR A 1 106 ? 21.948 -7.239 -4.592 1.00 85.50 106 THR A C 1
ATOM 844 O O . THR A 1 106 ? 20.904 -6.689 -4.916 1.00 85.50 106 THR A O 1
ATOM 847 N N . GLY A 1 107 ? 22.061 -8.573 -4.605 1.00 87.56 107 GLY A N 1
ATOM 848 C CA . GLY A 1 107 ? 20.952 -9.425 -5.042 1.00 87.56 107 GLY A CA 1
ATOM 849 C C . GLY A 1 107 ? 19.771 -9.456 -4.064 1.00 87.56 107 GLY A C 1
ATOM 850 O O . GLY A 1 107 ? 18.633 -9.650 -4.486 1.00 87.56 107 GLY A O 1
ATOM 851 N N . ALA A 1 108 ? 20.026 -9.301 -2.763 1.00 87.81 108 ALA A N 1
ATOM 852 C CA . ALA A 1 108 ? 18.983 -9.226 -1.746 1.00 87.81 108 ALA A CA 1
ATOM 853 C C . ALA A 1 108 ? 18.177 -7.930 -1.873 1.00 87.81 108 ALA A C 1
ATOM 855 O O . ALA A 1 108 ? 16.955 -7.994 -1.784 1.00 87.81 108 ALA A O 1
ATOM 856 N N . ASP A 1 109 ? 18.843 -6.807 -2.144 1.00 81.94 109 ASP A N 1
ATOM 857 C CA . ASP A 1 109 ? 18.218 -5.499 -2.352 1.00 81.94 109 ASP A CA 1
ATOM 858 C C . ASP A 1 109 ? 17.218 -5.537 -3.521 1.00 81.94 109 ASP A C 1
ATOM 860 O O . ASP A 1 109 ? 16.019 -5.314 -3.332 1.00 81.94 109 ASP A O 1
ATOM 864 N N . ASP A 1 110 ? 17.664 -6.011 -4.692 1.00 84.38 110 ASP A N 1
ATOM 865 C CA . ASP A 1 110 ? 16.798 -6.221 -5.859 1.00 84.38 110 ASP A CA 1
ATOM 866 C C . ASP A 1 110 ? 15.593 -7.121 -5.520 1.00 84.38 110 ASP A C 1
ATOM 868 O O . ASP A 1 110 ? 14.441 -6.824 -5.854 1.00 84.38 110 ASP A O 1
ATOM 872 N N . LEU A 1 111 ? 15.834 -8.251 -4.842 1.00 87.88 111 LEU A N 1
ATOM 873 C CA . LEU A 1 111 ? 14.780 -9.201 -4.472 1.00 87.88 111 LEU A CA 1
ATOM 874 C C . LEU A 1 111 ? 13.780 -8.612 -3.475 1.00 87.88 111 LEU A C 1
ATOM 876 O O . LEU A 1 111 ? 12.589 -8.915 -3.578 1.00 87.88 111 LEU A O 1
ATOM 880 N N . MET A 1 112 ? 14.233 -7.794 -2.525 1.00 85.56 112 MET A N 1
ATOM 881 C CA . MET A 1 112 ? 13.370 -7.093 -1.575 1.00 85.56 112 MET A CA 1
ATOM 882 C C . MET A 1 112 ? 12.489 -6.072 -2.292 1.00 85.56 112 MET A C 1
ATOM 884 O O . MET A 1 112 ? 11.282 -6.040 -2.037 1.00 85.56 112 MET A O 1
ATOM 888 N N . TRP A 1 113 ? 13.039 -5.335 -3.259 1.00 83.25 113 TRP A N 1
ATOM 889 C CA . TRP A 1 113 ? 12.269 -4.419 -4.098 1.00 83.25 113 TRP A CA 1
ATOM 890 C C . TRP A 1 113 ? 11.180 -5.149 -4.901 1.00 83.25 113 TRP A C 1
ATOM 892 O O . TRP A 1 113 ? 9.997 -4.797 -4.816 1.00 83.25 113 TRP A O 1
ATOM 902 N N . TYR A 1 114 ? 11.532 -6.234 -5.608 1.00 86.38 114 TYR A N 1
ATOM 903 C CA . TYR A 1 114 ? 10.551 -7.043 -6.349 1.00 86.38 114 TYR A CA 1
ATOM 904 C C . TYR A 1 114 ? 9.496 -7.659 -5.429 1.00 86.38 114 TYR A C 1
ATOM 906 O O . TYR A 1 114 ? 8.314 -7.710 -5.786 1.00 86.38 114 TYR A O 1
ATOM 914 N N . ASN A 1 115 ? 9.906 -8.131 -4.248 1.00 89.31 115 ASN A N 1
ATOM 915 C CA . ASN A 1 115 ? 8.982 -8.649 -3.253 1.00 89.31 115 ASN A CA 1
ATOM 916 C C . ASN A 1 115 ? 7.999 -7.557 -2.827 1.00 89.31 115 ASN A C 1
ATOM 918 O O . ASN A 1 115 ? 6.797 -7.798 -2.833 1.00 89.31 115 ASN A O 1
ATOM 922 N N . SER A 1 116 ? 8.482 -6.346 -2.553 1.00 83.56 116 SER A N 1
ATOM 923 C CA . SER A 1 116 ? 7.634 -5.233 -2.140 1.00 83.56 116 SER A CA 1
ATOM 924 C C . SER A 1 116 ? 6.617 -4.824 -3.205 1.00 83.56 116 SER A C 1
ATOM 926 O O . SER A 1 116 ? 5.417 -4.776 -2.926 1.00 83.56 116 SER A O 1
ATOM 928 N N . LYS A 1 117 ? 7.053 -4.627 -4.457 1.00 83.12 117 LYS A N 1
ATOM 929 C CA . LYS A 1 117 ? 6.130 -4.326 -5.566 1.00 83.12 117 LYS A CA 1
ATOM 930 C C . LYS A 1 117 ? 5.095 -5.452 -5.733 1.00 83.12 117 LYS A C 1
ATOM 932 O O . LYS A 1 117 ? 3.928 -5.195 -6.036 1.00 83.12 117 LYS A O 1
ATOM 937 N N . MET A 1 118 ? 5.485 -6.712 -5.507 1.00 90.94 118 MET A N 1
ATOM 938 C CA . MET A 1 118 ? 4.562 -7.851 -5.540 1.00 90.94 118 MET A CA 1
ATOM 939 C C . MET A 1 118 ? 3.548 -7.792 -4.392 1.00 90.94 118 MET A C 1
ATOM 941 O O . MET A 1 118 ? 2.359 -7.992 -4.646 1.00 90.94 118 MET A O 1
ATOM 945 N N . LEU A 1 119 ? 3.972 -7.464 -3.166 1.00 86.06 119 LEU A N 1
ATOM 946 C CA . LEU A 1 119 ? 3.075 -7.289 -2.018 1.00 86.06 119 LEU A CA 1
ATOM 947 C C . LEU A 1 119 ? 2.058 -6.178 -2.277 1.00 86.06 119 LEU A C 1
ATOM 949 O O . LEU A 1 119 ? 0.861 -6.420 -2.137 1.00 86.06 119 LEU A O 1
ATOM 953 N N . GLN A 1 120 ? 2.518 -5.015 -2.746 1.00 80.38 120 GLN A N 1
ATOM 954 C CA . GLN A 1 120 ? 1.658 -3.899 -3.148 1.00 80.38 120 GLN A CA 1
ATOM 955 C C . GLN A 1 120 ? 0.607 -4.356 -4.173 1.00 80.38 120 GLN A C 1
ATOM 957 O O . GLN A 1 120 ? -0.583 -4.053 -4.054 1.00 80.38 120 GLN A O 1
ATOM 962 N N . LYS A 1 121 ? 1.021 -5.153 -5.167 1.00 83.00 121 LYS A N 1
ATOM 963 C CA . LYS A 1 121 ? 0.110 -5.702 -6.176 1.00 83.00 121 LYS A CA 1
ATOM 964 C C . LYS A 1 121 ? -0.895 -6.697 -5.587 1.00 83.00 121 LYS A C 1
ATOM 966 O O . LYS A 1 121 ? -2.080 -6.605 -5.914 1.00 83.00 121 LYS A O 1
ATOM 971 N N . MET A 1 122 ? -0.464 -7.647 -4.756 1.00 86.00 122 MET A N 1
ATOM 972 C CA . MET A 1 122 ? -1.357 -8.650 -4.153 1.00 86.00 122 MET A CA 1
ATOM 973 C C . MET A 1 122 ? -2.383 -8.008 -3.229 1.00 86.00 122 MET A C 1
ATOM 975 O O . MET A 1 122 ? -3.569 -8.337 -3.312 1.00 86.00 122 MET A O 1
ATOM 979 N N . ASP A 1 123 ? -1.947 -7.043 -2.426 1.00 75.75 123 ASP A N 1
ATOM 980 C CA . ASP A 1 123 ? -2.819 -6.247 -1.580 1.00 75.75 123 ASP A CA 1
ATOM 981 C C . ASP A 1 123 ? -3.849 -5.462 -2.417 1.00 75.75 123 ASP A C 1
ATOM 983 O O . ASP A 1 123 ? -5.049 -5.539 -2.143 1.00 75.75 123 ASP A O 1
ATOM 987 N N . SER A 1 124 ? -3.435 -4.850 -3.536 1.00 70.88 124 SER A N 1
ATOM 988 C CA . SER A 1 124 ? -4.368 -4.180 -4.458 1.00 70.88 124 SER A CA 1
ATOM 989 C C . SER A 1 124 ? -5.450 -5.119 -5.021 1.00 70.88 124 SER A C 1
ATOM 991 O O . SER A 1 124 ? -6.549 -4.680 -5.360 1.00 70.88 124 SER A O 1
ATOM 993 N N . PHE A 1 125 ? -5.176 -6.423 -5.110 1.00 76.12 125 PHE A N 1
ATOM 994 C CA . PHE A 1 125 ? -6.144 -7.441 -5.527 1.00 76.12 125 PHE A CA 1
ATOM 995 C C . PHE A 1 125 ? -6.877 -8.105 -4.357 1.00 76.12 125 PHE A C 1
ATOM 997 O O . PHE A 1 125 ? -7.748 -8.950 -4.578 1.00 76.12 125 PHE A O 1
ATOM 1004 N N . GLY A 1 126 ? -6.550 -7.742 -3.116 1.00 76.06 126 GLY A N 1
ATOM 1005 C CA . GLY A 1 126 ? -7.058 -8.391 -1.913 1.00 76.06 126 GLY A CA 1
ATOM 1006 C C . GLY A 1 126 ? -6.633 -9.858 -1.790 1.00 76.06 126 GLY A C 1
ATOM 1007 O O . GLY A 1 126 ? -7.303 -10.623 -1.089 1.00 76.06 126 GLY A O 1
ATOM 1008 N N . ILE A 1 127 ? -5.558 -10.263 -2.476 1.00 86.56 127 ILE A N 1
ATOM 1009 C CA . ILE A 1 127 ? -5.019 -11.623 -2.437 1.00 86.56 127 ILE A CA 1
ATOM 1010 C C . ILE A 1 127 ? -4.156 -11.755 -1.175 1.00 86.56 127 ILE A C 1
ATOM 1012 O O . ILE A 1 127 ? -3.168 -11.035 -1.045 1.00 86.56 127 ILE A O 1
ATOM 1016 N N . PRO A 1 128 ? -4.494 -12.655 -0.235 1.00 88.75 128 PRO A N 1
ATOM 1017 C CA . PRO A 1 128 ? -3.662 -12.898 0.934 1.00 88.75 128 PRO A CA 1
ATOM 1018 C C . PRO A 1 128 ? -2.285 -13.432 0.532 1.00 88.75 128 PRO A C 1
ATOM 1020 O O . PRO A 1 128 ? -2.162 -14.302 -0.336 1.00 88.75 128 PRO A O 1
ATOM 1023 N N . VAL A 1 129 ? -1.266 -12.941 1.228 1.00 92.50 129 VAL A N 1
ATOM 1024 C CA . VAL A 1 129 ? 0.108 -13.427 1.152 1.00 92.50 129 VAL A CA 1
ATOM 1025 C C . VAL A 1 129 ? 0.450 -14.071 2.491 1.00 92.50 129 VAL A C 1
ATOM 1027 O O . VAL A 1 129 ? 0.171 -13.486 3.533 1.00 92.50 129 VAL A O 1
ATOM 1030 N N . LYS A 1 130 ? 1.009 -15.281 2.464 1.00 93.75 130 LYS A N 1
ATOM 1031 C CA . LYS A 1 130 ? 1.477 -16.015 3.645 1.00 93.75 130 LYS A CA 1
ATOM 1032 C C . LYS A 1 130 ? 2.977 -16.235 3.560 1.00 93.75 130 LYS A C 1
ATOM 1034 O O . LYS A 1 130 ? 3.475 -16.590 2.492 1.00 93.75 130 LYS A O 1
ATOM 1039 N N . TYR A 1 131 ? 3.665 -16.085 4.684 1.00 93.56 131 TYR A N 1
ATOM 1040 C CA . TYR A 1 131 ? 5.099 -16.325 4.806 1.00 93.56 131 TYR A CA 1
ATOM 1041 C C . TYR A 1 131 ? 5.381 -17.567 5.643 1.00 93.56 131 TYR A C 1
ATOM 1043 O O . TYR A 1 131 ? 4.621 -17.906 6.544 1.00 93.56 131 TYR A O 1
ATOM 1051 N N . THR A 1 132 ? 6.487 -18.238 5.342 1.00 93.56 132 THR A N 1
ATOM 1052 C CA . THR A 1 132 ? 7.054 -19.288 6.190 1.00 93.56 132 THR A CA 1
ATOM 1053 C C . THR A 1 132 ? 8.541 -19.440 5.903 1.00 93.56 132 THR A C 1
ATOM 1055 O O . THR A 1 132 ? 8.996 -19.255 4.774 1.00 93.56 132 THR A O 1
ATOM 1058 N N . ASP A 1 133 ? 9.311 -19.776 6.926 1.00 91.94 133 ASP A N 1
ATOM 1059 C CA . ASP A 1 133 ? 10.729 -20.120 6.837 1.00 91.94 133 ASP A CA 1
ATOM 1060 C C . ASP A 1 133 ? 10.974 -21.617 7.098 1.00 91.94 133 ASP A C 1
ATOM 1062 O O . ASP A 1 133 ? 12.120 -22.050 7.185 1.00 91.94 133 ASP A O 1
ATOM 1066 N N . LYS A 1 134 ? 9.917 -22.430 7.225 1.00 93.69 134 LYS A N 1
ATOM 1067 C CA . LYS A 1 134 ? 10.037 -23.849 7.588 1.00 93.69 134 LYS A CA 1
ATOM 1068 C C . LYS A 1 134 ? 10.464 -24.709 6.400 1.00 93.69 134 LYS A C 1
ATOM 1070 O O . LYS A 1 134 ? 10.032 -24.493 5.268 1.00 93.69 134 LYS A O 1
ATOM 1075 N N . ASP A 1 135 ? 11.278 -25.728 6.672 1.00 92.56 135 ASP A N 1
ATOM 1076 C CA . ASP A 1 135 ? 11.847 -26.627 5.659 1.00 92.56 135 ASP A CA 1
ATOM 1077 C C . ASP A 1 135 ? 10.771 -27.491 5.007 1.00 92.56 135 ASP A C 1
ATOM 1079 O O . ASP A 1 135 ? 10.885 -27.869 3.844 1.00 92.56 135 ASP A O 1
ATOM 1083 N N . THR A 1 136 ? 9.723 -27.833 5.758 1.00 94.19 136 THR A N 1
ATOM 1084 C CA . THR A 1 136 ? 8.584 -28.595 5.249 1.00 94.19 136 THR A CA 1
ATOM 1085 C C . THR A 1 136 ? 7.266 -27.900 5.558 1.00 94.19 136 THR A C 1
ATOM 1087 O O . THR A 1 136 ? 6.940 -27.639 6.714 1.00 94.19 136 THR A O 1
ATOM 1090 N N . VAL A 1 137 ? 6.459 -27.674 4.528 1.00 96.06 137 VAL A N 1
ATOM 1091 C CA . VAL A 1 137 ? 5.172 -26.987 4.641 1.00 96.06 137 VAL A CA 1
ATOM 1092 C C . VAL A 1 137 ? 4.070 -27.899 4.120 1.00 96.06 137 VAL A C 1
ATOM 10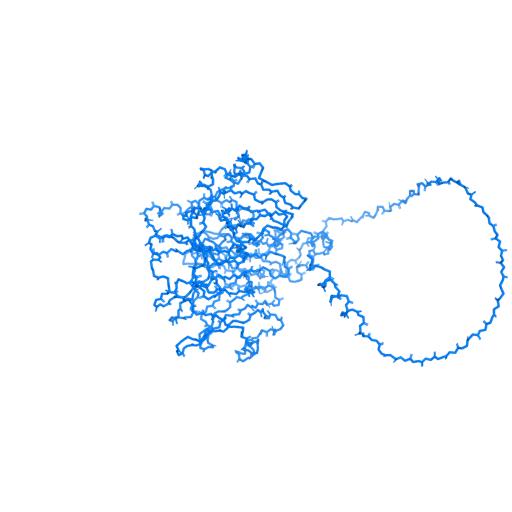94 O O . VAL A 1 137 ? 4.024 -28.235 2.937 1.00 96.06 137 VAL A O 1
ATOM 1097 N N . ASP A 1 138 ? 3.175 -28.306 5.011 1.00 96.19 138 ASP A N 1
ATOM 1098 C CA . ASP A 1 138 ? 1.957 -29.036 4.680 1.00 96.19 138 ASP A CA 1
ATOM 1099 C C . ASP A 1 138 ? 0.828 -28.054 4.384 1.00 96.19 138 ASP A C 1
ATOM 1101 O O . ASP A 1 138 ? 0.304 -27.389 5.278 1.00 96.19 138 ASP A O 1
ATOM 1105 N N . LEU A 1 139 ? 0.422 -28.002 3.126 1.00 96.69 139 LEU A N 1
ATOM 1106 C CA . LEU A 1 139 ? -0.656 -27.157 2.646 1.00 96.69 139 LEU A CA 1
ATOM 1107 C C . LEU A 1 139 ? -1.948 -27.952 2.588 1.00 96.69 139 LEU A C 1
ATOM 1109 O O . LEU A 1 139 ? -1.965 -29.079 2.082 1.00 96.69 139 LEU A O 1
ATOM 1113 N N . TYR A 1 140 ? -3.031 -27.349 3.067 1.00 95.06 140 TYR A N 1
ATOM 1114 C CA . TYR A 1 140 ? -4.363 -27.931 2.981 1.00 95.06 140 TYR A CA 1
ATOM 1115 C C . TYR A 1 140 ? -5.423 -26.889 2.620 1.00 95.06 140 TYR A C 1
ATOM 1117 O O . TYR A 1 140 ? -5.336 -25.724 2.994 1.00 95.06 140 TYR A O 1
ATOM 1125 N N . SER A 1 141 ? -6.425 -27.329 1.870 1.00 92.81 141 SER A N 1
ATOM 1126 C CA . SER A 1 141 ? -7.689 -26.639 1.602 1.00 92.81 141 SER A CA 1
ATOM 1127 C C . SER A 1 141 ? -8.798 -27.698 1.553 1.00 92.81 141 SER A C 1
ATOM 1129 O O . SER A 1 141 ? -8.496 -28.882 1.710 1.00 92.81 141 SER A O 1
ATOM 1131 N N . THR A 1 142 ? -10.059 -27.316 1.328 1.00 88.12 142 THR A N 1
ATOM 1132 C CA . THR A 1 142 ? -11.215 -28.239 1.383 1.00 88.12 142 THR A CA 1
ATOM 1133 C C . THR A 1 142 ? -10.986 -29.538 0.601 1.00 88.12 142 THR A C 1
ATOM 1135 O O . THR A 1 142 ? -11.191 -30.612 1.155 1.00 88.12 142 THR A O 1
ATOM 1138 N N . ASP A 1 143 ? -10.458 -29.436 -0.624 1.00 90.75 143 ASP A N 1
ATOM 1139 C CA . ASP A 1 143 ? -10.195 -30.578 -1.515 1.00 90.75 143 ASP A CA 1
ATOM 1140 C C . ASP A 1 143 ? -8.737 -30.628 -2.006 1.00 90.75 143 ASP A C 1
ATOM 1142 O O . ASP A 1 143 ? -8.423 -31.231 -3.033 1.00 90.75 143 ASP A O 1
ATOM 1146 N N . TYR A 1 144 ? -7.822 -29.965 -1.291 1.00 93.12 144 TYR A N 1
ATOM 1147 C CA . TYR A 1 144 ? -6.423 -29.843 -1.696 1.00 93.12 144 TYR A CA 1
ATOM 1148 C C . TYR A 1 144 ? -5.481 -30.230 -0.569 1.00 93.12 144 TYR A C 1
ATOM 1150 O O . TYR A 1 144 ? -5.625 -29.757 0.557 1.00 93.12 144 TYR A O 1
ATOM 1158 N N . LYS A 1 145 ? -4.464 -31.035 -0.884 1.00 95.94 145 LYS A N 1
ATOM 1159 C CA . LYS A 1 145 ? -3.347 -31.294 0.019 1.00 95.94 145 LYS A CA 1
ATOM 1160 C C . LYS A 1 145 ? -2.055 -31.417 -0.770 1.00 95.94 145 LYS A C 1
ATOM 1162 O O . LYS A 1 145 ? -1.968 -32.218 -1.697 1.00 95.94 145 LYS A O 1
ATOM 1167 N N . GLN A 1 146 ? -1.039 -30.667 -0.369 1.00 96.81 146 GLN A N 1
ATOM 1168 C CA . GLN A 1 146 ? 0.306 -30.786 -0.921 1.00 96.81 146 GLN A CA 1
ATOM 1169 C C . GLN A 1 146 ? 1.326 -30.536 0.181 1.00 96.81 146 GLN A C 1
ATOM 1171 O O . GLN A 1 146 ? 1.127 -29.671 1.023 1.00 96.81 146 GLN A O 1
ATOM 1176 N N . THR A 1 147 ? 2.438 -31.259 0.147 1.00 96.69 147 THR A N 1
ATOM 1177 C CA . THR A 1 147 ? 3.601 -30.950 0.976 1.00 96.69 147 THR A CA 1
ATOM 1178 C C . THR A 1 147 ? 4.676 -30.327 0.093 1.00 96.69 147 THR A C 1
ATOM 1180 O O . THR A 1 147 ? 5.007 -30.880 -0.958 1.00 96.69 147 THR A O 1
ATOM 1183 N N . ILE A 1 148 ? 5.212 -29.184 0.512 1.00 95.75 148 ILE A N 1
ATOM 1184 C CA . ILE A 1 148 ? 6.432 -28.605 -0.050 1.00 95.75 148 ILE A CA 1
ATOM 1185 C C . ILE A 1 148 ? 7.581 -28.938 0.891 1.00 95.75 148 ILE A C 1
ATOM 1187 O O . ILE A 1 148 ? 7.453 -28.771 2.100 1.00 95.75 148 ILE A O 1
ATOM 1191 N N . VAL A 1 149 ? 8.699 -29.380 0.325 1.00 94.56 149 VAL A N 1
ATOM 1192 C CA . VAL A 1 149 ? 9.966 -29.540 1.037 1.00 94.56 149 VAL A CA 1
ATOM 1193 C C . VAL A 1 149 ? 10.966 -28.606 0.366 1.00 94.56 149 VAL A C 1
ATOM 1195 O O . VAL A 1 149 ? 11.076 -28.634 -0.863 1.00 94.56 149 VAL A O 1
ATOM 1198 N N . LYS A 1 150 ? 11.637 -27.750 1.145 1.00 93.75 150 LYS A N 1
ATOM 1199 C CA . LYS A 1 150 ? 12.712 -26.897 0.636 1.00 93.75 150 LYS A CA 1
ATOM 1200 C C . LYS A 1 150 ? 13.797 -27.770 0.011 1.00 93.75 150 LYS A C 1
ATOM 1202 O O . LYS A 1 150 ? 14.126 -28.847 0.502 1.00 93.75 15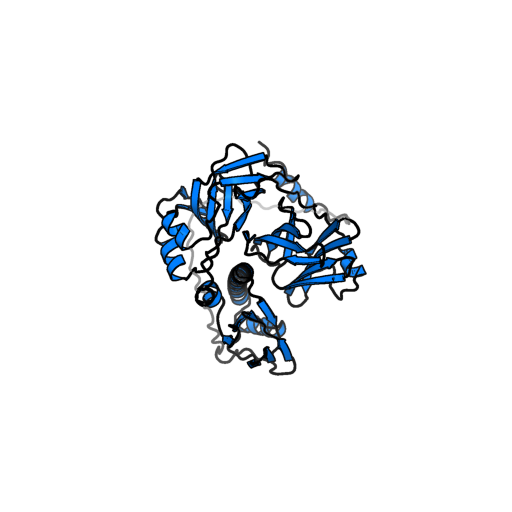0 LYS A O 1
ATOM 1207 N N . ASP A 1 151 ? 14.360 -27.295 -1.086 1.00 90.75 151 ASP A N 1
ATOM 1208 C CA . ASP A 1 151 ? 15.473 -27.942 -1.760 1.00 90.75 151 ASP A CA 1
ATOM 1209 C C . ASP A 1 151 ? 16.445 -26.887 -2.299 1.00 90.75 151 ASP A C 1
ATOM 1211 O O . ASP A 1 151 ? 16.241 -25.683 -2.167 1.00 90.75 151 ASP A O 1
ATOM 1215 N N . SER A 1 152 ? 17.504 -27.327 -2.971 1.00 88.06 152 SER A N 1
ATOM 1216 C CA . SER A 1 152 ? 18.542 -26.437 -3.501 1.00 88.06 152 SER A CA 1
ATOM 1217 C C . SER A 1 152 ? 18.130 -25.466 -4.591 1.00 88.06 152 SER A C 1
ATOM 1219 O O . SER A 1 152 ? 18.961 -24.683 -5.041 1.00 88.06 152 SER A O 1
ATOM 1221 N N . THR A 1 153 ? 16.895 -25.542 -5.063 1.00 89.50 153 THR A N 1
ATOM 1222 C CA . THR A 1 153 ? 16.348 -24.557 -5.992 1.00 89.50 153 THR A CA 1
ATOM 1223 C C . THR A 1 153 ? 15.695 -23.386 -5.259 1.00 89.50 153 THR A C 1
ATOM 1225 O O . THR A 1 153 ? 15.215 -22.466 -5.917 1.00 89.50 153 THR A O 1
ATOM 1228 N N . PHE A 1 154 ? 15.604 -23.421 -3.926 1.00 89.25 154 PHE A N 1
ATOM 1229 C CA . PHE A 1 154 ? 15.068 -22.320 -3.135 1.00 89.25 154 PHE A CA 1
ATOM 1230 C C . PHE A 1 154 ? 16.094 -21.193 -3.043 1.00 89.25 154 PHE A C 1
ATOM 1232 O O . PHE A 1 154 ? 17.281 -21.415 -2.804 1.00 89.25 154 PHE A O 1
ATOM 1239 N N . TYR A 1 155 ? 15.604 -19.977 -3.248 1.00 88.94 155 TYR A N 1
ATOM 1240 C CA . TYR A 1 155 ? 16.360 -18.736 -3.108 1.00 88.94 155 TYR A CA 1
ATOM 1241 C C . TYR A 1 155 ? 15.865 -17.971 -1.882 1.00 88.94 155 TYR A C 1
ATOM 1243 O O . TYR A 1 155 ? 14.983 -18.453 -1.172 1.00 88.94 155 TYR A O 1
ATOM 1251 N N . PHE A 1 156 ? 16.405 -16.767 -1.673 1.00 89.44 156 PHE A N 1
ATOM 1252 C CA . PHE A 1 156 ? 16.035 -15.866 -0.578 1.00 89.44 156 PHE A CA 1
ATOM 1253 C C . PHE A 1 156 ? 14.513 -15.778 -0.371 1.00 89.44 156 PHE A C 1
ATOM 1255 O O . PHE A 1 156 ? 14.036 -15.979 0.744 1.00 89.44 156 PHE A O 1
ATOM 1262 N N . TYR A 1 157 ? 13.761 -15.627 -1.470 1.00 94.00 157 TYR A N 1
ATOM 1263 C CA . TYR A 1 157 ? 12.316 -15.835 -1.528 1.00 94.00 157 TYR A CA 1
ATOM 1264 C C . TYR A 1 157 ? 11.955 -16.838 -2.625 1.00 94.00 157 TYR A C 1
ATOM 1266 O O . TYR A 1 157 ? 12.395 -16.722 -3.771 1.00 94.00 157 TYR A O 1
ATOM 1274 N N . THR A 1 158 ? 11.111 -17.812 -2.291 1.00 95.44 158 THR A N 1
ATOM 1275 C CA . THR A 1 158 ? 10.532 -18.757 -3.250 1.00 95.44 158 THR A CA 1
ATOM 1276 C C . THR A 1 158 ? 9.014 -18.665 -3.211 1.00 95.44 158 THR A C 1
ATOM 1278 O O . THR A 1 158 ? 8.394 -18.865 -2.170 1.00 95.44 158 THR A O 1
ATOM 1281 N N . TYR A 1 159 ? 8.413 -18.379 -4.364 1.00 96.50 159 TYR A N 1
ATOM 1282 C CA . TYR A 1 159 ? 7.003 -18.023 -4.465 1.00 96.50 159 TYR A CA 1
ATOM 1283 C C . TYR A 1 159 ? 6.161 -19.189 -4.976 1.00 96.50 159 TYR A C 1
ATOM 1285 O O . TYR A 1 159 ? 6.536 -19.907 -5.907 1.00 96.50 159 TYR A O 1
ATOM 1293 N N . PHE A 1 160 ? 4.965 -19.322 -4.420 1.00 96.50 160 PHE A N 1
ATOM 1294 C CA . PHE A 1 160 ? 3.936 -20.240 -4.879 1.00 96.50 160 PHE A CA 1
ATOM 1295 C C . PHE A 1 160 ? 2.603 -19.499 -4.953 1.00 96.50 160 PHE A C 1
ATOM 1297 O O . PHE A 1 160 ? 2.264 -18.723 -4.065 1.00 96.50 160 PHE A O 1
ATOM 1304 N N . TYR A 1 161 ? 1.834 -19.743 -6.009 1.00 95.25 161 TYR A N 1
ATOM 1305 C CA . TYR A 1 161 ? 0.495 -19.192 -6.179 1.00 95.25 161 TYR A CA 1
ATOM 1306 C C . TYR A 1 161 ? -0.540 -20.311 -6.141 1.00 95.25 161 TYR A C 1
ATOM 1308 O O . TYR A 1 161 ? -0.469 -21.253 -6.935 1.00 95.25 161 TYR A O 1
ATOM 1316 N N . PHE A 1 162 ? -1.488 -20.206 -5.215 1.00 94.81 162 PHE A N 1
ATOM 1317 C CA . PHE A 1 162 ? -2.653 -21.072 -5.115 1.00 94.81 162 PHE A CA 1
ATOM 1318 C C . PHE A 1 162 ? -3.843 -20.370 -5.764 1.00 94.81 162 PHE A C 1
ATOM 1320 O O . PHE A 1 162 ? -4.200 -19.273 -5.338 1.00 94.81 162 PHE A O 1
ATOM 1327 N N . ASP A 1 163 ? -4.460 -20.988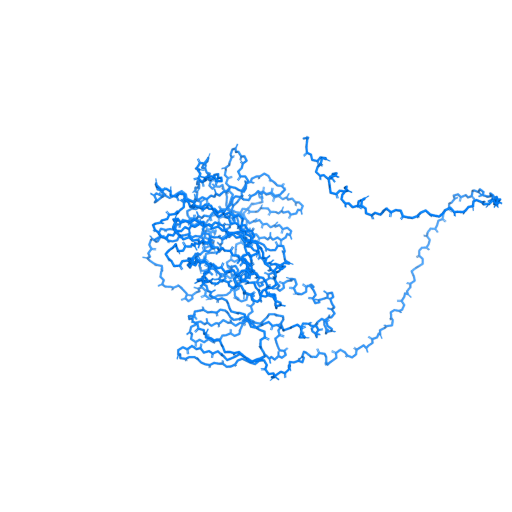 -6.773 1.00 90.75 163 ASP A N 1
ATOM 1328 C CA . ASP A 1 163 ? -5.612 -20.424 -7.502 1.00 90.75 163 ASP A CA 1
ATOM 1329 C C . ASP A 1 163 ? -6.976 -20.881 -6.944 1.00 90.75 163 ASP A C 1
ATOM 1331 O O . ASP A 1 163 ? -7.995 -20.849 -7.637 1.00 90.75 163 ASP A O 1
ATOM 1335 N N . GLY A 1 164 ? -6.985 -21.376 -5.703 1.00 91.31 164 GLY A N 1
ATOM 1336 C CA . GLY A 1 164 ? -8.139 -22.007 -5.067 1.00 91.31 164 GLY A CA 1
ATOM 1337 C C . GLY A 1 164 ? -8.300 -23.497 -5.380 1.00 91.31 164 GLY A C 1
ATOM 1338 O O . GLY A 1 164 ? -9.079 -24.163 -4.704 1.00 91.31 164 GLY A O 1
ATOM 1339 N N . GLN A 1 165 ? -7.577 -24.039 -6.368 1.00 91.81 165 GLN A N 1
ATOM 1340 C CA . GLN A 1 165 ? -7.652 -25.460 -6.738 1.00 91.81 165 GLN A CA 1
ATOM 1341 C C . GLN A 1 165 ? -6.283 -26.132 -6.767 1.00 91.81 165 GLN A C 1
ATOM 1343 O O . GLN A 1 165 ? -6.148 -27.278 -6.346 1.00 91.81 165 GLN A O 1
ATOM 1348 N N . LYS A 1 166 ? -5.265 -25.436 -7.275 1.00 93.50 166 LYS A N 1
ATOM 1349 C CA . LYS A 1 166 ? -3.909 -25.968 -7.411 1.00 93.50 166 LYS A CA 1
ATOM 1350 C C . LYS A 1 166 ? -2.868 -24.940 -7.016 1.00 93.50 166 LYS A C 1
ATOM 1352 O O . LYS A 1 166 ? -3.048 -23.737 -7.200 1.00 93.50 166 LYS A O 1
ATOM 1357 N N . LEU A 1 167 ? -1.742 -25.440 -6.526 1.00 95.56 167 LEU A N 1
ATOM 1358 C CA . LEU A 1 167 ? -0.566 -24.635 -6.253 1.00 95.56 167 LEU A CA 1
ATOM 1359 C C . LEU A 1 167 ? 0.416 -24.721 -7.423 1.00 95.56 167 LEU A C 1
ATOM 1361 O O . LEU A 1 167 ? 0.771 -25.809 -7.879 1.00 95.56 167 LEU A O 1
ATOM 1365 N N . LYS A 1 168 ? 0.893 -23.570 -7.889 1.00 95.25 168 LYS A N 1
ATOM 1366 C CA . LYS A 1 168 ? 1.944 -23.460 -8.902 1.00 95.25 168 LYS A CA 1
ATOM 1367 C C . LYS A 1 168 ? 3.132 -22.715 -8.298 1.00 95.25 168 LYS A C 1
ATOM 1369 O O . LYS A 1 168 ? 2.969 -21.602 -7.806 1.00 95.25 168 LYS A O 1
ATOM 1374 N N . ARG A 1 169 ? 4.335 -23.290 -8.382 1.00 95.81 169 ARG A N 1
ATOM 1375 C CA . ARG A 1 169 ? 5.568 -22.540 -8.110 1.00 95.81 169 ARG A CA 1
ATOM 1376 C C . ARG A 1 169 ? 5.750 -21.446 -9.162 1.00 95.81 169 ARG A C 1
ATOM 1378 O O . ARG A 1 169 ? 5.565 -21.696 -10.351 1.00 95.81 169 ARG A O 1
ATOM 1385 N N . THR A 1 170 ? 6.087 -20.248 -8.718 1.00 93.94 170 THR A N 1
ATOM 1386 C CA . THR A 1 170 ? 6.164 -19.037 -9.539 1.00 93.94 170 THR A CA 1
ATOM 1387 C C . THR A 1 170 ? 7.368 -18.196 -9.105 1.00 93.94 170 THR A C 1
ATOM 1389 O O . THR A 1 170 ? 8.138 -18.602 -8.233 1.00 93.94 170 THR A O 1
ATOM 1392 N N . ASN A 1 171 ? 7.554 -17.028 -9.708 1.00 91.44 171 ASN A N 1
ATOM 1393 C CA . ASN A 1 171 ? 8.520 -16.024 -9.265 1.00 91.44 171 ASN A CA 1
ATOM 1394 C C . ASN A 1 171 ? 7.836 -14.654 -9.087 1.00 91.44 171 ASN A C 1
ATOM 1396 O O . ASN A 1 171 ? 6.699 -14.467 -9.532 1.00 91.44 171 ASN A O 1
ATOM 1400 N N . ALA A 1 172 ? 8.514 -13.723 -8.404 1.00 89.31 172 ALA A N 1
ATOM 1401 C CA . ALA A 1 172 ? 7.987 -12.386 -8.124 1.00 89.31 172 ALA A CA 1
ATOM 1402 C C . ALA A 1 172 ? 7.608 -11.647 -9.409 1.00 89.31 172 ALA A C 1
ATOM 1404 O O . ALA A 1 172 ? 6.514 -11.092 -9.485 1.00 89.31 172 ALA A O 1
ATOM 1405 N N . LEU A 1 173 ? 8.458 -11.730 -10.442 1.00 85.00 173 LEU A N 1
ATOM 1406 C CA . LEU A 1 173 ? 8.147 -11.187 -11.757 1.00 85.00 173 LEU A CA 1
ATOM 1407 C C . LEU A 1 173 ? 6.856 -11.816 -12.275 1.00 85.00 173 LEU A C 1
ATOM 1409 O O . LEU A 1 173 ? 5.905 -11.091 -12.466 1.00 85.00 173 LEU A O 1
ATOM 1413 N N . GLU A 1 174 ? 6.702 -13.132 -12.413 1.00 84.44 174 GLU A N 1
ATOM 1414 C CA . GLU A 1 174 ? 5.448 -13.784 -12.845 1.00 84.44 174 GLU A CA 1
ATOM 1415 C C . GLU A 1 174 ? 4.202 -13.302 -12.077 1.00 84.44 174 GLU A C 1
ATOM 1417 O O . GLU A 1 174 ? 3.161 -13.090 -12.693 1.00 84.44 174 GLU A O 1
ATOM 1422 N N . LEU A 1 175 ? 4.298 -13.055 -10.768 1.00 87.44 175 LEU A N 1
ATOM 1423 C CA . LEU A 1 175 ? 3.202 -12.479 -9.971 1.00 87.44 175 LEU A CA 1
ATOM 1424 C C . LEU A 1 175 ? 2.927 -11.002 -10.325 1.00 87.44 175 LEU A C 1
ATOM 1426 O O . LEU A 1 175 ? 1.773 -10.570 -10.441 1.00 87.44 175 LEU A O 1
ATOM 1430 N N . LEU A 1 176 ? 3.987 -10.230 -10.561 1.00 81.12 176 LEU A N 1
ATOM 1431 C CA . LEU A 1 176 ? 3.952 -8.852 -11.055 1.00 81.12 176 LEU A CA 1
ATOM 1432 C C . LEU A 1 176 ? 3.489 -8.745 -12.512 1.00 81.12 176 LEU A C 1
ATOM 1434 O O . LEU A 1 176 ? 2.913 -7.730 -12.896 1.00 81.12 176 LEU A O 1
ATOM 1438 N N . THR A 1 177 ? 3.645 -9.807 -13.294 1.00 66.56 177 THR A N 1
ATOM 1439 C CA . THR A 1 177 ? 3.748 -9.719 -14.751 1.00 66.56 177 THR A CA 1
ATOM 1440 C C . THR A 1 177 ? 2.629 -10.520 -15.466 1.00 66.56 177 THR A C 1
ATOM 1442 O O . THR A 1 177 ? 2.081 -10.075 -16.476 1.00 66.56 177 THR A O 1
ATOM 1445 N N . ASN A 1 178 ? 2.166 -11.651 -14.905 1.00 62.84 178 ASN A N 1
ATOM 1446 C CA . ASN A 1 178 ? 1.270 -12.608 -15.576 1.00 62.84 178 ASN A CA 1
ATOM 1447 C C . ASN A 1 178 ? -0.088 -12.886 -14.887 1.00 62.84 178 ASN A C 1
ATOM 1449 O O . ASN A 1 178 ? -0.180 -13.070 -13.678 1.00 62.84 178 ASN A O 1
ATOM 1453 N N . SER A 1 179 ? -1.113 -13.048 -15.745 1.00 51.34 179 SER A N 1
ATOM 1454 C CA . SER A 1 179 ? -2.330 -13.908 -15.764 1.00 51.34 179 SER A CA 1
ATOM 1455 C C . SER A 1 179 ? -3.195 -14.191 -14.526 1.00 51.34 179 SER A C 1
ATOM 1457 O O . SER A 1 179 ? -4.317 -14.668 -14.716 1.00 51.34 179 SER A O 1
ATOM 1459 N N . ILE A 1 180 ? -2.773 -13.882 -13.300 1.00 55.50 180 ILE A N 1
ATOM 1460 C CA . ILE A 1 180 ? -3.600 -14.084 -12.103 1.00 55.50 180 ILE A CA 1
ATOM 1461 C C . ILE A 1 180 ? -4.922 -13.327 -12.267 1.00 55.50 180 ILE A C 1
ATOM 1463 O O . ILE A 1 180 ? -5.975 -13.942 -12.139 1.00 55.50 180 ILE A O 1
ATOM 1467 N N . GLY A 1 181 ? -4.864 -12.065 -12.716 1.00 48.16 181 GLY A N 1
ATOM 1468 C CA . GLY A 1 181 ? -6.025 -11.217 -13.023 1.00 48.16 181 GLY A CA 1
ATOM 1469 C C . GLY A 1 181 ? -6.957 -11.757 -14.119 1.00 48.16 181 GLY A C 1
ATOM 1470 O O . GLY A 1 181 ? -8.168 -11.580 -14.037 1.00 48.16 181 GLY A O 1
ATOM 1471 N N . SER A 1 182 ? -6.440 -12.501 -15.108 1.00 47.56 182 SER A N 1
ATOM 1472 C CA . SER A 1 182 ? -7.246 -12.974 -16.250 1.00 47.56 182 SER A CA 1
ATOM 1473 C C . SER A 1 182 ? -8.343 -13.976 -15.860 1.00 47.56 182 SER A C 1
ATOM 1475 O O . SER A 1 182 ? -9.393 -14.008 -16.491 1.00 47.56 182 SER A O 1
ATOM 1477 N N . LYS A 1 183 ? -8.172 -14.743 -14.769 1.00 47.56 183 LYS A N 1
ATOM 1478 C CA . LYS A 1 183 ? -9.236 -15.611 -14.223 1.00 47.56 183 LYS A CA 1
ATOM 1479 C C . LYS A 1 183 ? -10.241 -14.872 -13.325 1.00 47.56 183 LYS A C 1
ATOM 1481 O O . LYS A 1 183 ? -11.300 -15.424 -13.040 1.00 47.56 183 LYS A O 1
ATOM 1486 N N . PHE A 1 184 ? -9.959 -13.631 -12.916 1.00 48.31 184 PHE A N 1
ATOM 1487 C CA . PHE A 1 184 ? -10.931 -12.758 -12.236 1.00 48.31 184 PHE A CA 1
ATOM 1488 C C . PHE A 1 184 ? -11.840 -12.017 -13.230 1.00 48.31 184 PHE A C 1
ATOM 1490 O O . PHE A 1 184 ? -12.779 -11.326 -12.829 1.00 48.31 184 PHE A O 1
ATOM 1497 N N . GLN A 1 185 ? -11.623 -12.212 -14.536 1.00 46.16 185 GLN A N 1
ATOM 1498 C CA . GLN A 1 185 ? -12.460 -11.681 -15.608 1.00 46.16 185 GLN A CA 1
ATOM 1499 C C . GLN A 1 185 ? -13.793 -12.432 -15.719 1.00 46.16 185 GLN A C 1
ATOM 1501 O O . GLN A 1 185 ? -14.017 -13.168 -16.678 1.00 46.16 185 GLN A O 1
ATOM 1506 N N . LYS A 1 186 ? -14.717 -12.240 -14.766 1.00 39.50 186 LYS A N 1
ATOM 1507 C CA . LYS A 1 186 ? -16.159 -12.384 -15.058 1.00 39.50 186 LYS A CA 1
ATOM 1508 C C . LYS A 1 186 ? -17.124 -11.785 -14.032 1.00 39.50 186 LYS A C 1
ATOM 1510 O O . LYS A 1 186 ? -18.178 -12.355 -13.773 1.00 39.50 186 LYS A O 1
ATOM 1515 N N . THR A 1 187 ? -16.844 -10.593 -13.507 1.00 42.19 187 THR A N 1
ATOM 1516 C CA . THR A 1 187 ? -17.913 -9.755 -12.925 1.00 42.19 187 THR A CA 1
ATOM 1517 C C . THR A 1 187 ? -17.851 -8.308 -13.415 1.00 42.19 187 THR A C 1
ATOM 1519 O O . THR A 1 187 ? -18.048 -7.376 -12.641 1.00 42.19 187 THR A O 1
ATOM 1522 N N . SER A 1 188 ? -17.584 -8.084 -14.704 1.00 44.53 188 SER A N 1
ATOM 1523 C CA . SER A 1 188 ? -17.797 -6.775 -15.331 1.00 44.53 188 SER A CA 1
ATOM 1524 C C . SER A 1 188 ? -19.251 -6.666 -15.798 1.00 44.53 188 SER A C 1
ATOM 1526 O O . SER A 1 188 ? -19.559 -6.958 -16.950 1.00 44.53 188 SER A O 1
ATOM 1528 N N . ASN A 1 189 ? -20.160 -6.327 -14.878 1.00 38.72 189 ASN A N 1
ATOM 1529 C CA . ASN A 1 189 ? -21.430 -5.673 -15.236 1.00 38.72 189 ASN A CA 1
ATOM 1530 C C . ASN A 1 189 ? -22.189 -5.060 -14.049 1.00 38.72 189 ASN A C 1
ATOM 1532 O O . ASN A 1 189 ? -23.414 -4.982 -14.053 1.00 38.72 189 ASN A O 1
ATOM 1536 N N . SER A 1 190 ? -21.485 -4.577 -13.026 1.00 43.22 190 SER A N 1
ATOM 1537 C CA . SER A 1 190 ? -22.110 -3.654 -12.079 1.00 43.22 190 SER A CA 1
ATOM 1538 C C . SER A 1 190 ? -21.387 -2.328 -12.172 1.00 43.22 190 SER A C 1
ATOM 1540 O O . SER A 1 190 ? -20.184 -2.287 -11.925 1.00 43.22 190 SER A O 1
ATOM 1542 N N . SER A 1 191 ? -22.135 -1.278 -12.499 1.00 52.38 191 SER A N 1
ATOM 1543 C CA . SER A 1 191 ? -21.816 0.141 -12.339 1.00 52.38 191 SER A CA 1
ATOM 1544 C C . SER A 1 191 ? -21.478 0.472 -10.875 1.00 52.38 191 SER A C 1
ATOM 1546 O O . SER A 1 191 ? -22.213 1.197 -10.196 1.00 52.38 191 SER A O 1
ATOM 1548 N N . LYS A 1 192 ? -20.440 -0.163 -10.329 1.00 59.84 192 LYS A N 1
ATOM 1549 C CA . LYS A 1 192 ? -20.028 0.004 -8.942 1.00 59.84 192 LYS A CA 1
ATOM 1550 C C . LYS A 1 192 ? -19.428 1.384 -8.834 1.00 59.84 192 LYS A C 1
ATOM 1552 O O . LYS A 1 192 ? -18.427 1.689 -9.468 1.00 59.84 192 LYS A O 1
ATOM 1557 N N . LYS A 1 193 ? -20.089 2.212 -8.038 1.00 77.81 193 LYS A N 1
ATOM 1558 C CA . LYS A 1 193 ? -19.644 3.560 -7.727 1.00 77.81 193 LYS A CA 1
ATOM 1559 C C . LYS A 1 193 ? -18.331 3.415 -6.967 1.00 77.81 193 LYS A C 1
ATOM 1561 O O . LYS A 1 193 ? -18.325 2.901 -5.848 1.00 77.81 193 LYS A O 1
ATOM 1566 N N . SER A 1 194 ? -17.229 3.790 -7.603 1.00 87.75 194 SER A N 1
ATOM 1567 C CA . SER A 1 194 ? -15.912 3.813 -6.979 1.00 87.75 194 SER A CA 1
ATOM 1568 C C . SER A 1 194 ? -15.528 5.259 -6.661 1.00 87.75 194 SER A C 1
ATOM 1570 O O . SER A 1 194 ? -16.030 6.207 -7.266 1.00 87.75 194 SER A O 1
ATOM 1572 N N . VAL A 1 195 ? -14.693 5.439 -5.645 1.00 91.94 195 VAL A N 1
ATOM 1573 C CA . VAL A 1 195 ? -14.113 6.733 -5.277 1.00 91.94 195 VAL A CA 1
ATOM 1574 C C . VAL A 1 195 ? -12.612 6.523 -5.164 1.00 91.94 195 VAL A C 1
ATOM 1576 O O . VAL A 1 195 ? -12.181 5.535 -4.563 1.00 91.94 195 VAL A O 1
ATOM 1579 N N . PHE A 1 196 ? -11.834 7.428 -5.756 1.00 94.38 196 PHE A N 1
ATOM 1580 C CA . PHE A 1 196 ? -10.386 7.496 -5.565 1.00 94.38 196 PHE A CA 1
ATOM 1581 C C . PHE A 1 196 ? -10.068 8.347 -4.340 1.00 94.38 196 PHE A C 1
ATOM 1583 O O . PHE A 1 196 ? -10.667 9.410 -4.156 1.00 94.38 196 PHE A O 1
ATOM 1590 N N . ILE A 1 197 ? -9.131 7.886 -3.517 1.00 95.69 197 ILE A N 1
ATOM 1591 C CA . ILE A 1 197 ? -8.590 8.621 -2.378 1.00 95.69 197 ILE A CA 1
ATOM 1592 C C . ILE A 1 197 ? -7.069 8.562 -2.479 1.00 95.69 197 ILE A C 1
ATOM 1594 O O . ILE A 1 197 ? -6.509 7.478 -2.424 1.00 95.69 197 ILE A O 1
ATOM 1598 N N . GLY A 1 198 ? -6.397 9.702 -2.576 1.00 95.44 198 GLY A N 1
ATOM 1599 C CA . GLY A 1 198 ? -4.941 9.748 -2.711 1.00 95.44 198 GLY A CA 1
ATOM 1600 C C . GLY A 1 198 ? -4.306 10.868 -1.903 1.00 95.44 198 GLY A C 1
ATOM 1601 O O . GLY A 1 198 ? -4.977 11.592 -1.162 1.00 95.44 198 GLY A O 1
ATOM 1602 N N . VAL A 1 199 ? -2.998 11.019 -2.071 1.00 96.38 199 VAL A N 1
ATOM 1603 C CA . VAL A 1 199 ? -2.200 12.101 -1.491 1.00 96.38 199 VAL A CA 1
ATOM 1604 C C . VAL A 1 199 ? -1.483 12.802 -2.633 1.00 96.38 199 VAL A C 1
ATOM 1606 O O . VAL A 1 199 ? -0.954 12.135 -3.516 1.00 96.38 199 VAL A O 1
ATOM 1609 N N . LEU A 1 200 ? -1.505 14.134 -2.625 1.00 96.12 200 LEU A N 1
ATOM 1610 C CA . LEU A 1 200 ? -0.704 14.933 -3.543 1.00 96.12 200 LEU A CA 1
ATOM 1611 C C . LEU A 1 200 ? 0.755 14.909 -3.099 1.00 96.12 200 LEU A C 1
ATOM 1613 O O . LEU A 1 200 ? 1.074 15.403 -2.017 1.00 96.12 200 LEU A O 1
ATOM 1617 N N . ASN A 1 201 ? 1.606 14.362 -3.954 1.00 94.62 201 ASN A N 1
ATOM 1618 C CA . ASN A 1 201 ? 3.054 14.396 -3.825 1.00 94.62 201 ASN A CA 1
ATOM 1619 C C . ASN A 1 201 ? 3.599 15.551 -4.671 1.00 94.62 201 ASN A C 1
ATOM 1621 O O . ASN A 1 201 ? 3.060 15.842 -5.743 1.00 94.62 201 ASN A O 1
ATOM 1625 N N . ASP A 1 202 ? 4.637 16.222 -4.189 1.00 93.44 202 ASP A N 1
ATOM 1626 C CA . ASP A 1 202 ? 5.407 17.202 -4.946 1.00 93.44 202 ASP A CA 1
ATOM 1627 C C . ASP A 1 202 ? 6.505 16.522 -5.769 1.00 93.44 202 ASP A C 1
ATOM 1629 O O . ASP A 1 202 ? 6.963 15.417 -5.472 1.00 93.44 202 ASP A O 1
ATOM 1633 N N . PHE A 1 203 ? 6.915 17.179 -6.848 1.00 93.56 203 PHE A N 1
ATOM 1634 C CA . PHE A 1 203 ? 8.085 16.759 -7.607 1.00 93.56 203 PHE A CA 1
ATOM 1635 C C . PHE A 1 203 ? 9.352 17.362 -6.997 1.00 93.56 203 PHE A C 1
ATOM 1637 O O . PHE A 1 203 ? 9.396 18.556 -6.713 1.00 93.56 203 PHE A O 1
ATOM 1644 N N . TYR A 1 204 ? 10.413 16.563 -6.872 1.00 90.19 204 TYR A N 1
ATOM 1645 C CA . TYR A 1 204 ? 11.668 17.036 -6.282 1.00 90.19 204 TYR A CA 1
ATOM 1646 C C . TYR A 1 204 ? 12.411 18.048 -7.176 1.00 90.19 204 TYR A C 1
ATOM 1648 O O . TYR A 1 204 ? 12.906 19.060 -6.681 1.00 90.19 204 TYR A O 1
ATOM 1656 N N . GLU A 1 205 ? 12.452 17.817 -8.497 1.00 93.31 205 GLU A N 1
ATOM 1657 C CA . GLU A 1 205 ? 13.208 18.666 -9.438 1.00 93.31 205 GLU A CA 1
ATOM 1658 C C . GLU A 1 205 ? 12.339 19.616 -10.290 1.00 93.31 205 GLU A C 1
ATOM 1660 O O . GLU A 1 205 ? 12.856 20.368 -11.121 1.00 93.31 205 GLU A O 1
ATOM 1665 N N . SER A 1 206 ? 11.011 19.602 -10.132 1.00 92.88 206 SER A N 1
ATOM 1666 C CA . SER A 1 206 ? 10.109 20.409 -10.966 1.00 92.88 206 SER A CA 1
ATOM 1667 C C . SER A 1 206 ? 8.913 20.938 -10.185 1.00 92.88 206 SER A C 1
ATOM 1669 O O . SER A 1 206 ? 8.592 20.432 -9.120 1.00 92.88 206 SER A O 1
ATOM 1671 N N . GLU A 1 207 ? 8.222 21.942 -10.713 1.00 91.69 207 GLU A N 1
ATOM 1672 C CA . GLU A 1 207 ? 6.965 22.391 -10.117 1.00 91.69 207 GLU A CA 1
ATOM 1673 C C . GLU A 1 207 ? 5.821 21.425 -10.455 1.00 91.69 207 GLU A C 1
ATOM 1675 O O . GLU A 1 207 ? 5.786 20.822 -11.534 1.00 91.69 207 GLU A O 1
ATOM 1680 N N . GLY A 1 208 ? 4.863 21.307 -9.538 1.00 91.75 208 GLY A N 1
ATOM 1681 C CA . GLY A 1 208 ? 3.648 20.529 -9.744 1.00 91.75 208 GLY A CA 1
ATOM 1682 C C . GLY A 1 208 ? 3.346 19.567 -8.607 1.00 91.75 208 GLY A C 1
ATOM 1683 O O . GLY A 1 208 ? 4.167 19.328 -7.723 1.00 91.75 208 GLY A O 1
ATOM 1684 N N . PHE A 1 209 ? 2.154 18.985 -8.689 1.00 94.44 209 PHE A N 1
ATOM 1685 C CA . PHE A 1 209 ? 1.725 17.902 -7.819 1.00 94.44 209 PHE A CA 1
ATOM 1686 C C . PHE A 1 209 ? 1.215 16.733 -8.637 1.00 94.44 209 PHE A C 1
ATOM 1688 O O . PHE A 1 209 ? 0.647 16.914 -9.722 1.00 94.44 209 PHE A O 1
ATOM 1695 N N . TYR A 1 210 ? 1.351 15.544 -8.072 1.00 96.31 210 TYR A N 1
ATOM 1696 C CA . TYR A 1 210 ? 0.833 14.332 -8.669 1.00 96.31 210 TYR A CA 1
ATOM 1697 C C . TYR A 1 210 ? 0.195 13.406 -7.640 1.00 96.31 210 TYR A C 1
ATOM 1699 O O . TYR A 1 210 ? 0.414 13.527 -6.437 1.00 96.31 210 TYR A O 1
ATOM 1707 N N . VAL A 1 211 ? -0.608 12.470 -8.137 1.00 95.94 211 VAL A N 1
ATOM 1708 C CA . VAL A 1 211 ? -0.974 11.257 -7.399 1.00 95.94 211 VAL A CA 1
ATOM 1709 C C . VAL A 1 211 ? -0.446 10.051 -8.158 1.00 95.94 211 VAL A C 1
ATOM 1711 O O . VAL A 1 211 ? -0.464 10.036 -9.391 1.00 95.94 211 VAL A O 1
ATOM 1714 N N . GLU A 1 212 ? -0.000 9.039 -7.427 1.00 94.31 212 GLU A N 1
ATOM 1715 C CA . GLU A 1 212 ? 0.370 7.749 -8.005 1.00 94.31 212 GLU A CA 1
ATOM 1716 C C . GLU A 1 212 ? -0.860 7.017 -8.544 1.00 94.31 212 GLU A C 1
ATOM 1718 O O . GLU A 1 212 ? -1.942 7.023 -7.941 1.00 94.31 212 GLU A O 1
ATOM 1723 N N . LEU A 1 213 ? -0.678 6.373 -9.693 1.00 92.19 213 LEU A N 1
ATOM 1724 C CA . LEU A 1 213 ? -1.680 5.547 -10.343 1.00 92.19 213 LEU A CA 1
ATOM 1725 C C . LEU A 1 213 ? -1.322 4.075 -10.207 1.00 92.19 213 LEU A C 1
ATOM 1727 O O . LEU A 1 213 ? -0.164 3.671 -10.268 1.00 92.19 213 LEU A O 1
ATOM 1731 N N . TYR A 1 214 ? -2.363 3.261 -10.092 1.00 88.06 214 TYR A N 1
ATOM 1732 C CA . TYR A 1 214 ? -2.244 1.815 -10.017 1.00 88.06 214 TYR A CA 1
ATOM 1733 C C . TYR A 1 214 ? -2.630 1.179 -11.344 1.00 88.06 214 TYR A C 1
ATOM 1735 O O . TYR A 1 214 ? -3.435 1.718 -12.106 1.00 88.06 214 TYR A O 1
ATOM 1743 N N . TYR A 1 215 ? -2.108 -0.015 -11.597 1.00 86.06 215 TYR A N 1
ATOM 1744 C CA . TYR A 1 215 ? -2.543 -0.818 -12.729 1.00 86.06 215 TYR A CA 1
ATOM 1745 C C . TYR A 1 215 ? -4.014 -1.235 -12.599 1.00 86.06 215 TYR A C 1
ATOM 1747 O O . TYR A 1 215 ? -4.544 -1.501 -11.512 1.00 86.06 215 TYR A O 1
ATOM 1755 N N . SER A 1 216 ? -4.682 -1.325 -13.746 1.00 83.75 216 SER A N 1
ATOM 1756 C CA . SER A 1 216 ? -6.040 -1.852 -13.836 1.00 83.75 216 SER A CA 1
ATOM 1757 C C . SER A 1 216 ? -6.098 -3.333 -13.419 1.00 83.75 216 SER A C 1
ATOM 1759 O O . SER A 1 216 ? -5.096 -4.047 -13.388 1.00 83.75 216 SER A O 1
ATOM 1761 N N . GLU A 1 217 ? -7.300 -3.819 -13.092 1.00 71.88 217 GLU A N 1
ATOM 1762 C CA . GLU A 1 217 ? -7.541 -5.191 -12.590 1.00 71.88 217 GLU A CA 1
ATOM 1763 C C . GLU A 1 217 ? -7.104 -6.272 -13.612 1.00 71.88 217 GLU A C 1
ATOM 1765 O O . GLU A 1 217 ? -6.807 -7.406 -13.241 1.00 71.88 217 GLU A O 1
ATOM 1770 N N . ASN A 1 218 ? -7.018 -5.900 -14.896 1.00 68.25 218 ASN A N 1
ATOM 1771 C CA . ASN A 1 218 ? -6.779 -6.793 -16.034 1.00 68.25 218 ASN A CA 1
ATOM 1772 C C . ASN A 1 218 ? -5.422 -6.585 -16.721 1.00 68.25 218 ASN A C 1
ATOM 1774 O O . ASN A 1 218 ? -5.231 -7.048 -17.841 1.00 68.25 218 ASN A O 1
ATOM 1778 N N . TYR A 1 219 ? -4.505 -5.882 -16.069 1.00 70.62 219 TYR A N 1
ATOM 1779 C CA . TYR A 1 219 ? -3.223 -5.501 -16.642 1.00 70.62 219 TYR A CA 1
ATOM 1780 C C . TYR A 1 219 ? -2.268 -6.709 -16.849 1.00 70.62 219 TYR A C 1
ATOM 1782 O O . TYR A 1 219 ? -2.167 -7.589 -15.984 1.00 70.62 219 TYR A O 1
ATOM 1790 N N . SER A 1 220 ? -1.563 -6.751 -17.989 1.00 71.56 220 SER A N 1
ATOM 1791 C CA . SER A 1 220 ? -0.598 -7.792 -18.403 1.00 71.56 220 SER A CA 1
ATOM 1792 C C . SER A 1 220 ? 0.761 -7.195 -18.792 1.00 71.56 220 SER A C 1
ATOM 1794 O O . SER A 1 220 ? 0.808 -6.055 -19.202 1.00 71.56 220 SER A O 1
ATOM 1796 N N . ASN A 1 221 ? 1.876 -7.933 -18.763 1.00 64.19 221 ASN A N 1
ATOM 1797 C CA . ASN A 1 221 ? 3.193 -7.396 -19.192 1.00 64.19 221 ASN A CA 1
ATOM 1798 C C . ASN A 1 221 ? 3.266 -6.722 -20.538 1.00 64.19 221 ASN A C 1
ATOM 1800 O O . ASN A 1 221 ? 4.031 -5.778 -20.721 1.00 64.19 221 ASN A O 1
ATOM 1804 N N . GLU A 1 222 ? 2.546 -7.288 -21.499 1.00 72.19 222 GLU A N 1
ATOM 1805 C CA . GLU A 1 222 ? 2.520 -6.742 -22.842 1.00 72.19 222 GLU A CA 1
ATOM 1806 C C . GLU A 1 222 ? 2.007 -5.298 -22.797 1.00 72.19 222 GLU A C 1
ATOM 1808 O O . GLU A 1 222 ? 2.425 -4.467 -23.594 1.00 72.19 222 GLU A O 1
ATOM 1813 N N . ASP A 1 223 ? 1.179 -4.982 -21.801 1.00 71.00 223 ASP A N 1
ATOM 1814 C CA . ASP A 1 223 ? 0.672 -3.650 -21.534 1.00 71.00 223 ASP A CA 1
ATOM 1815 C C . ASP A 1 223 ? 1.720 -2.705 -20.904 1.00 71.00 223 ASP A C 1
ATOM 1817 O O . ASP A 1 223 ? 1.657 -1.521 -21.203 1.00 71.00 223 ASP A O 1
ATOM 1821 N N . ILE A 1 224 ? 2.694 -3.161 -20.093 1.00 70.38 224 ILE A N 1
ATOM 1822 C CA . ILE A 1 224 ? 3.820 -2.322 -19.579 1.00 70.38 224 ILE A CA 1
ATOM 1823 C C . ILE A 1 224 ? 4.688 -1.944 -20.761 1.00 70.38 224 ILE A C 1
ATOM 1825 O O . ILE A 1 224 ? 5.015 -0.775 -20.922 1.00 70.38 224 ILE A O 1
ATOM 1829 N N . ASN A 1 225 ? 5.033 -2.927 -21.598 1.00 72.88 225 ASN A N 1
ATOM 1830 C CA . ASN A 1 225 ? 5.870 -2.672 -22.764 1.00 72.88 225 ASN A CA 1
ATOM 1831 C C . ASN A 1 225 ? 5.161 -1.688 -23.697 1.00 72.88 225 ASN A C 1
ATOM 1833 O O . ASN A 1 225 ? 5.751 -0.691 -24.097 1.00 72.88 225 ASN A O 1
ATOM 1837 N N . LYS A 1 226 ? 3.859 -1.891 -23.944 1.00 74.94 226 LYS A N 1
ATOM 1838 C CA . LYS A 1 226 ? 3.046 -0.933 -24.702 1.00 74.94 226 LYS A CA 1
ATOM 1839 C C . LYS A 1 226 ? 2.993 0.433 -24.028 1.00 74.94 226 LYS A C 1
ATOM 1841 O O . LYS A 1 226 ? 3.163 1.426 -24.720 1.00 74.94 226 LYS A O 1
ATOM 1846 N N . LEU A 1 227 ? 2.766 0.528 -22.719 1.00 80.00 227 LEU A N 1
ATOM 1847 C CA . LEU A 1 227 ? 2.755 1.820 -22.032 1.00 80.00 227 LEU A CA 1
ATOM 1848 C C . LEU A 1 227 ? 4.103 2.540 -22.193 1.00 80.00 227 LEU A C 1
ATOM 1850 O O . LEU A 1 227 ? 4.098 3.711 -22.558 1.00 80.00 227 LEU A O 1
ATOM 1854 N N . GLY A 1 228 ? 5.219 1.829 -22.006 1.00 75.69 228 GLY A N 1
ATOM 1855 C CA . GLY A 1 228 ? 6.578 2.357 -22.153 1.00 75.69 228 GLY A CA 1
ATOM 1856 C C . GLY A 1 228 ? 6.941 2.778 -23.582 1.00 75.69 228 GLY A C 1
ATOM 1857 O O . GLY A 1 228 ? 7.669 3.747 -23.775 1.00 75.69 228 GLY A O 1
ATOM 1858 N N . GLU A 1 229 ? 6.407 2.092 -24.594 1.00 81.06 229 GLU A N 1
ATOM 1859 C CA . GLU A 1 229 ? 6.609 2.422 -26.013 1.00 81.06 229 GLU A CA 1
ATOM 1860 C C . GLU A 1 229 ? 5.738 3.597 -26.495 1.00 81.06 229 GLU A C 1
ATOM 1862 O O . GLU A 1 229 ? 6.036 4.199 -27.525 1.00 81.06 229 GLU A O 1
ATOM 1867 N N . ASN A 1 230 ? 4.658 3.932 -25.779 1.00 79.50 230 ASN A N 1
ATOM 1868 C CA . ASN A 1 230 ? 3.655 4.915 -26.209 1.00 79.50 230 ASN A CA 1
ATOM 1869 C C . ASN A 1 230 ? 3.780 6.279 -25.507 1.00 79.50 230 ASN A C 1
ATOM 1871 O O . ASN A 1 230 ? 2.803 7.021 -25.401 1.00 79.50 230 ASN A O 1
ATOM 1875 N N . HIS A 1 231 ? 4.973 6.641 -25.042 1.00 86.31 231 HIS A N 1
ATOM 1876 C CA . HIS A 1 231 ? 5.233 7.973 -24.502 1.00 86.31 231 HIS A CA 1
ATOM 1877 C C . HIS A 1 231 ? 5.223 9.019 -25.627 1.00 86.31 231 HIS A C 1
ATOM 1879 O O . HIS A 1 231 ? 5.964 8.906 -26.602 1.00 86.31 231 HIS A O 1
ATOM 1885 N N . SER A 1 232 ? 4.362 10.035 -25.516 1.00 84.00 232 SER A N 1
ATOM 1886 C CA . SER A 1 232 ? 4.102 10.961 -26.629 1.00 84.00 232 SER A CA 1
ATOM 1887 C C . SER A 1 232 ? 4.960 12.224 -26.608 1.00 84.00 232 SER A C 1
ATOM 1889 O O . SER A 1 232 ? 5.219 12.809 -27.655 1.00 84.00 232 SER A O 1
ATOM 1891 N N . GLU A 1 233 ? 5.339 12.694 -25.419 1.00 93.12 233 GLU A N 1
ATOM 1892 C CA . GLU A 1 233 ? 5.986 13.995 -25.222 1.00 93.12 233 GLU A CA 1
ATOM 1893 C C . GLU A 1 233 ? 6.757 14.007 -23.899 1.00 93.12 233 GLU A C 1
ATOM 1895 O O . GLU A 1 233 ? 6.213 13.602 -22.872 1.00 93.12 233 GLU A O 1
ATOM 1900 N N . THR A 1 234 ? 7.998 14.496 -23.897 1.00 96.38 234 THR A N 1
ATOM 1901 C CA . THR A 1 234 ? 8.731 14.768 -22.652 1.00 96.38 234 THR A CA 1
ATOM 1902 C C . THR A 1 234 ? 8.206 16.059 -22.031 1.00 96.38 234 THR A C 1
ATOM 1904 O O . THR A 1 234 ? 8.358 17.133 -22.604 1.00 96.38 234 THR A O 1
ATOM 1907 N N . ILE A 1 235 ? 7.596 15.948 -20.852 1.00 97.00 235 ILE A N 1
ATOM 1908 C CA . ILE A 1 235 ? 7.079 17.075 -20.063 1.00 97.00 235 ILE A CA 1
ATOM 1909 C C . ILE A 1 235 ? 8.205 17.735 -19.264 1.00 97.00 235 ILE A C 1
ATOM 1911 O O . ILE A 1 235 ? 8.233 18.954 -19.108 1.00 97.00 235 ILE A O 1
ATOM 1915 N N . TYR A 1 236 ? 9.132 16.926 -18.750 1.00 97.31 236 TYR A N 1
ATOM 1916 C CA . TYR A 1 236 ? 10.259 17.380 -17.944 1.00 97.31 236 TYR A CA 1
ATOM 1917 C C . TYR A 1 236 ? 11.447 16.422 -18.092 1.00 97.31 236 TYR A C 1
ATOM 1919 O O . TYR A 1 236 ? 11.251 15.211 -18.172 1.00 97.31 236 TYR A O 1
ATOM 1927 N N . GLN A 1 237 ? 12.665 16.963 -18.091 1.00 97.31 237 GLN A N 1
ATOM 1928 C CA . GLN A 1 237 ? 13.921 16.213 -18.109 1.00 97.31 237 GLN A CA 1
ATOM 1929 C C . GLN A 1 237 ? 14.894 16.890 -17.138 1.00 97.31 237 GLN A C 1
ATOM 1931 O O . GLN A 1 237 ? 15.340 18.007 -17.408 1.00 97.31 237 GLN A O 1
ATOM 1936 N N . GLY A 1 238 ? 15.193 16.226 -16.026 1.00 96.25 238 GLY A N 1
ATOM 1937 C CA . GLY A 1 238 ? 16.167 16.654 -15.024 1.00 96.25 238 GLY A CA 1
ATOM 1938 C C . GLY A 1 238 ? 17.336 15.680 -14.909 1.00 96.25 238 GLY A C 1
ATOM 1939 O O . GLY A 1 238 ? 17.547 14.849 -15.799 1.00 96.25 238 GLY A O 1
ATOM 1940 N N . GLU A 1 239 ? 18.118 15.825 -13.839 1.00 95.12 239 GLU A N 1
ATOM 1941 C CA . GLU A 1 239 ? 19.271 14.959 -13.564 1.00 95.12 239 GLU A CA 1
ATOM 1942 C C . GLU A 1 239 ? 18.821 13.642 -12.921 1.00 95.12 239 GLU A C 1
ATOM 1944 O O . GLU A 1 239 ? 19.300 12.578 -13.314 1.00 95.12 239 GLU A O 1
ATOM 1949 N N . GLU A 1 240 ? 17.869 13.707 -11.987 1.00 93.75 240 GLU A N 1
ATOM 1950 C CA . GLU A 1 240 ? 17.380 12.557 -11.222 1.00 93.75 240 GLU A CA 1
ATOM 1951 C C . GLU A 1 240 ? 15.988 12.080 -11.655 1.00 93.75 240 GLU A C 1
ATOM 1953 O O . GLU A 1 240 ? 15.575 10.993 -11.243 1.00 93.75 240 GLU A O 1
ATOM 1958 N N . MET A 1 241 ? 15.251 12.841 -12.481 1.00 95.94 241 MET A N 1
ATOM 1959 C CA . MET A 1 241 ? 13.972 12.373 -13.025 1.00 95.94 241 MET A CA 1
ATOM 1960 C C . MET A 1 241 ? 13.637 12.839 -14.449 1.00 95.94 241 MET A C 1
ATOM 1962 O O . MET A 1 241 ? 13.950 13.946 -14.886 1.00 95.94 241 MET A O 1
ATOM 1966 N N . THR A 1 242 ? 12.874 12.008 -15.157 1.00 96.00 242 THR A N 1
ATOM 1967 C CA . THR A 1 242 ? 12.227 12.327 -16.435 1.00 96.00 242 THR A CA 1
ATOM 1968 C C . THR A 1 242 ? 10.719 12.153 -16.303 1.00 96.00 242 THR A C 1
ATOM 1970 O O . THR A 1 242 ? 10.245 11.205 -15.682 1.00 96.00 242 THR A O 1
ATOM 1973 N N . ARG A 1 243 ? 9.935 13.049 -16.907 1.00 96.88 243 ARG A N 1
ATOM 1974 C CA . ARG A 1 243 ? 8.475 12.913 -16.999 1.00 96.88 243 ARG A CA 1
ATOM 1975 C C . ARG A 1 243 ? 8.051 12.901 -18.446 1.00 96.88 243 ARG A C 1
ATOM 1977 O O . ARG A 1 243 ? 8.344 13.835 -19.194 1.00 96.88 243 ARG A O 1
ATOM 1984 N N . THR A 1 244 ? 7.326 11.863 -18.832 1.00 96.50 244 THR A N 1
ATOM 1985 C CA . THR A 1 244 ? 6.810 11.710 -20.192 1.00 96.50 244 THR A CA 1
ATOM 1986 C C . THR A 1 244 ? 5.305 11.535 -20.173 1.00 96.50 244 THR A C 1
ATOM 1988 O O . THR A 1 244 ? 4.747 10.862 -19.315 1.00 96.50 244 THR A O 1
ATOM 1991 N N . LYS A 1 245 ? 4.617 12.173 -21.110 1.00 96.38 245 LYS A N 1
ATOM 1992 C CA . LYS A 1 245 ? 3.168 12.100 -21.226 1.00 96.38 245 LYS A CA 1
ATOM 1993 C C . LYS A 1 245 ? 2.740 10.737 -21.759 1.00 96.38 245 LYS A C 1
ATOM 1995 O O . LYS A 1 245 ? 3.274 10.260 -22.760 1.00 96.38 245 LYS A O 1
ATOM 2000 N N . VAL A 1 246 ? 1.716 10.170 -21.129 1.00 94.31 246 VAL A N 1
ATOM 2001 C CA . VAL A 1 246 ? 1.034 8.951 -21.567 1.00 94.31 246 VAL A CA 1
ATOM 2002 C C . VAL A 1 246 ? -0.319 9.344 -22.170 1.00 94.31 246 VAL A C 1
ATOM 2004 O O . VAL A 1 246 ? -1.117 10.008 -21.498 1.00 94.31 246 VAL A O 1
ATOM 2007 N N . PRO A 1 247 ? -0.622 8.956 -23.422 1.00 92.88 247 PRO A N 1
ATOM 2008 C CA . PRO A 1 247 ? -1.929 9.195 -24.023 1.00 92.88 247 PRO A CA 1
ATOM 2009 C C . PRO A 1 247 ? -3.064 8.629 -23.162 1.00 92.88 247 PRO A C 1
ATOM 2011 O O . PRO A 1 247 ? -3.003 7.492 -22.691 1.00 92.88 247 PRO A O 1
ATOM 2014 N N . LEU A 1 248 ? -4.121 9.421 -22.955 1.00 89.81 248 LEU A N 1
ATOM 2015 C CA . LEU A 1 248 ? -5.210 9.059 -22.042 1.00 89.81 248 LEU A CA 1
ATOM 2016 C C . LEU A 1 248 ? -5.935 7.774 -22.469 1.00 89.81 248 LEU A C 1
ATOM 2018 O O . LEU A 1 248 ? -6.327 6.986 -21.616 1.00 89.81 248 LEU A O 1
ATOM 2022 N N . ASP A 1 249 ? -6.097 7.540 -23.770 1.00 88.56 249 ASP A N 1
ATOM 2023 C CA . ASP A 1 249 ? -6.742 6.338 -24.308 1.00 88.56 249 ASP A CA 1
ATOM 2024 C C . ASP A 1 249 ? -5.906 5.067 -24.083 1.00 88.56 249 ASP A C 1
ATOM 2026 O O . ASP A 1 249 ? -6.463 3.974 -23.961 1.00 88.56 249 ASP A O 1
ATOM 2030 N N . ILE A 1 250 ? -4.579 5.200 -24.005 1.00 89.19 250 ILE A N 1
ATOM 2031 C CA . ILE A 1 250 ? -3.665 4.124 -23.611 1.00 89.19 250 ILE A CA 1
ATOM 2032 C C . ILE A 1 250 ? -3.722 3.932 -22.094 1.00 89.19 250 ILE A C 1
ATOM 2034 O O . ILE A 1 250 ? -3.938 2.814 -21.624 1.00 89.19 250 ILE A O 1
ATOM 2038 N N . ALA A 1 251 ? -3.630 5.016 -21.319 1.00 91.12 251 ALA A N 1
ATOM 2039 C CA . ALA A 1 251 ? -3.741 4.968 -19.863 1.00 91.12 251 ALA A CA 1
ATOM 2040 C C . ALA A 1 251 ? -5.051 4.303 -19.407 1.00 91.12 251 ALA A C 1
ATOM 2042 O O . ALA A 1 251 ? -5.023 3.417 -18.562 1.00 91.12 251 ALA A O 1
ATOM 2043 N N . GLN A 1 252 ? -6.192 4.643 -20.014 1.00 89.25 252 GLN A N 1
ATOM 2044 C CA . GLN A 1 252 ? -7.505 4.065 -19.694 1.00 89.25 252 GLN A CA 1
ATOM 2045 C C . GLN A 1 252 ? -7.602 2.551 -19.912 1.00 89.25 252 GLN A C 1
ATOM 2047 O O . GLN A 1 252 ? -8.432 1.899 -19.279 1.00 89.25 252 GLN A O 1
ATOM 2052 N N . LYS A 1 253 ? -6.779 1.978 -20.796 1.00 86.00 253 LYS A N 1
ATOM 2053 C CA . LYS A 1 253 ? -6.761 0.528 -21.045 1.00 86.00 253 LYS A CA 1
ATOM 2054 C C . LYS A 1 253 ? -5.989 -0.234 -19.974 1.00 86.00 253 LYS A C 1
ATOM 2056 O O . LYS A 1 253 ? -6.280 -1.405 -19.743 1.00 86.00 253 LYS A O 1
ATOM 2061 N N . HIS A 1 254 ? -5.009 0.409 -19.345 1.00 86.50 254 HIS A N 1
ATOM 2062 C CA . HIS A 1 254 ? -3.977 -0.290 -18.578 1.00 86.50 254 HIS A CA 1
ATOM 2063 C C . HIS A 1 254 ? -3.886 0.159 -17.118 1.00 86.50 254 HIS A C 1
ATOM 2065 O O . HIS A 1 254 ? -3.534 -0.650 -16.258 1.00 86.50 254 HIS A O 1
ATOM 2071 N N . LEU A 1 255 ? -4.273 1.396 -16.818 1.00 89.56 255 LEU A N 1
ATOM 2072 C CA . LEU A 1 255 ? -4.219 2.025 -15.502 1.00 89.56 255 LEU A CA 1
ATOM 2073 C C . LEU A 1 255 ? -5.626 2.244 -14.932 1.00 89.56 255 LEU A C 1
ATOM 2075 O O . LEU A 1 255 ? -6.613 2.382 -15.655 1.00 89.56 255 LEU A O 1
ATOM 2079 N N . ASP A 1 256 ? -5.720 2.297 -13.608 1.00 89.69 256 ASP A N 1
ATOM 2080 C CA . ASP A 1 256 ? -6.943 2.622 -12.880 1.00 89.69 256 ASP A CA 1
ATOM 2081 C C . ASP A 1 256 ? -7.152 4.144 -12.800 1.00 89.69 256 ASP A C 1
ATOM 2083 O O . ASP A 1 256 ? -6.906 4.784 -11.776 1.00 89.69 256 ASP A O 1
ATOM 2087 N N . VAL A 1 257 ? -7.624 4.718 -13.907 1.00 91.50 257 VAL A N 1
ATOM 2088 C CA . VAL A 1 257 ? -7.865 6.164 -14.084 1.00 91.50 257 VAL A CA 1
ATOM 2089 C C . VAL A 1 257 ? -9.341 6.558 -13.952 1.00 91.50 257 VAL A C 1
ATOM 2091 O O . VAL A 1 257 ? -9.767 7.611 -14.421 1.00 91.50 257 VAL A O 1
ATOM 2094 N N . GLU A 1 258 ? -10.172 5.719 -13.336 1.00 89.38 258 GLU A N 1
ATOM 2095 C CA . GLU A 1 258 ? -11.587 6.049 -13.135 1.00 89.38 258 GLU A CA 1
ATOM 2096 C C . GLU A 1 258 ? -11.725 7.229 -12.148 1.00 89.38 258 GLU A C 1
ATOM 2098 O O . GLU A 1 258 ? -11.047 7.253 -11.126 1.00 89.38 258 GLU A O 1
ATOM 2103 N N . PHE A 1 259 ? -12.595 8.210 -12.397 1.00 89.56 259 PHE A N 1
ATOM 2104 C CA . PHE A 1 259 ? -12.899 9.317 -11.463 1.00 89.56 259 PHE A CA 1
ATOM 2105 C C . PHE A 1 259 ? -11.709 10.174 -10.971 1.00 89.56 259 PHE A C 1
ATOM 2107 O O . PHE A 1 259 ? -11.820 10.828 -9.936 1.00 89.56 259 PHE A O 1
ATOM 2114 N N . ILE A 1 260 ? -10.570 10.188 -11.667 1.00 93.31 260 ILE A N 1
ATOM 2115 C CA . ILE A 1 260 ? -9.437 11.077 -11.332 1.00 93.31 260 ILE A CA 1
ATOM 2116 C C . ILE A 1 260 ? -9.447 12.383 -12.139 1.00 93.31 260 ILE A C 1
ATOM 2118 O O . ILE A 1 260 ? -8.542 13.196 -12.018 1.00 93.31 260 ILE A O 1
ATOM 2122 N N . ASP A 1 261 ? -10.463 12.601 -12.975 1.00 93.75 261 ASP A N 1
ATOM 2123 C CA . ASP A 1 261 ? -10.625 13.797 -13.808 1.00 93.75 261 ASP A CA 1
ATOM 2124 C C . ASP A 1 261 ? -10.717 15.082 -12.973 1.00 93.75 261 ASP A C 1
ATOM 2126 O O . ASP A 1 261 ? -10.200 16.131 -13.363 1.00 93.75 261 ASP A O 1
ATOM 2130 N N . SER A 1 262 ? -11.353 14.996 -11.804 1.00 93.88 262 SER A N 1
ATOM 2131 C CA . SER A 1 262 ? -11.477 16.103 -10.865 1.00 93.88 262 SER A CA 1
ATOM 2132 C C . SER A 1 262 ? -11.503 15.611 -9.421 1.00 93.88 262 SER A C 1
ATOM 2134 O O . SER A 1 262 ? -12.120 14.595 -9.094 1.00 93.88 262 SER A O 1
ATOM 2136 N N . MET A 1 263 ? -10.837 16.342 -8.525 1.00 95.75 263 MET A N 1
ATOM 2137 C CA . MET A 1 263 ? -10.706 15.956 -7.118 1.00 95.75 263 MET A CA 1
ATOM 2138 C C . MET A 1 263 ? -10.920 17.140 -6.178 1.00 95.75 263 MET A C 1
ATOM 2140 O O . MET A 1 263 ? -10.566 18.278 -6.485 1.00 95.75 263 MET A O 1
ATOM 2144 N N . TYR A 1 264 ? -11.485 16.857 -5.007 1.00 95.88 264 TYR A N 1
ATOM 2145 C CA . TYR A 1 264 ? -11.490 17.770 -3.869 1.00 95.88 264 TYR A CA 1
ATOM 2146 C C . TYR A 1 264 ? -10.199 17.617 -3.074 1.00 95.88 264 TYR A C 1
ATOM 2148 O O . TYR A 1 264 ? -9.770 16.493 -2.819 1.00 95.88 264 TYR A O 1
ATOM 2156 N N . VAL A 1 265 ? -9.625 18.740 -2.647 1.00 96.38 265 VAL A N 1
ATOM 2157 C CA . VAL A 1 265 ? -8.412 18.785 -1.825 1.00 96.38 265 VAL A CA 1
ATOM 2158 C C . VAL A 1 265 ? -8.794 19.095 -0.386 1.00 96.38 265 VAL A C 1
ATOM 2160 O O . VAL A 1 265 ? -9.523 20.056 -0.131 1.00 96.38 265 VAL A O 1
ATOM 2163 N N . PHE A 1 266 ? -8.288 18.300 0.553 1.00 96.62 266 PHE A N 1
ATOM 2164 C CA . PHE A 1 266 ? -8.622 18.393 1.969 1.00 96.62 266 PHE A CA 1
ATOM 2165 C C . PHE A 1 266 ? -7.428 18.825 2.817 1.00 96.62 266 PHE A C 1
ATOM 2167 O O . PHE A 1 266 ? -6.302 18.336 2.663 1.00 96.62 266 PHE A O 1
ATOM 2174 N N . ASN A 1 267 ? -7.699 19.699 3.784 1.00 94.81 267 ASN A N 1
ATOM 2175 C CA . ASN A 1 267 ? -6.757 20.005 4.858 1.00 94.81 267 ASN A CA 1
ATOM 2176 C C . ASN A 1 267 ? -6.734 18.893 5.933 1.00 94.81 267 ASN A C 1
ATOM 2178 O O . ASN A 1 267 ? -7.362 17.841 5.804 1.00 94.81 267 ASN A O 1
ATOM 2182 N N . GLU A 1 268 ? -5.970 19.105 7.002 1.00 93.25 268 GLU A N 1
ATOM 2183 C CA . GLU A 1 268 ? -5.813 18.139 8.103 1.00 93.25 268 GLU A CA 1
ATOM 2184 C C . GLU A 1 268 ? -7.076 17.988 8.962 1.00 93.25 268 GLU A C 1
ATOM 2186 O O . GLU A 1 268 ? -7.337 16.912 9.497 1.00 93.25 268 GLU A O 1
ATOM 2191 N N . ILE A 1 269 ? -7.914 19.029 9.029 1.00 95.25 269 ILE A N 1
ATOM 2192 C CA . ILE A 1 269 ? -9.222 18.993 9.703 1.00 95.25 269 ILE A CA 1
ATOM 2193 C C . ILE A 1 269 ? -10.348 18.477 8.791 1.00 95.25 269 ILE A C 1
ATOM 2195 O O . ILE A 1 269 ? -11.528 18.574 9.147 1.00 95.25 269 ILE A O 1
ATOM 2199 N N . GLN A 1 270 ? -9.980 17.892 7.644 1.00 95.88 270 GLN A N 1
ATOM 2200 C CA . GLN A 1 270 ? -10.857 17.247 6.667 1.00 95.88 270 GLN A CA 1
ATOM 2201 C C . GLN A 1 270 ? -11.913 18.180 6.058 1.00 95.88 270 GLN A C 1
ATOM 2203 O O . GLN A 1 270 ? -13.058 17.788 5.829 1.00 95.88 270 GLN A O 1
ATOM 2208 N N . GLU A 1 271 ? -11.529 19.424 5.796 1.00 94.94 271 GLU A N 1
ATOM 2209 C CA . GLU A 1 271 ? -12.338 20.400 5.068 1.00 94.94 271 GLU A CA 1
ATOM 2210 C C . GLU A 1 271 ? -11.801 20.590 3.661 1.00 94.94 271 GLU A C 1
ATOM 2212 O O . GLU A 1 271 ? -10.587 20.567 3.443 1.00 94.94 271 GLU A O 1
ATOM 2217 N N . ILE A 1 272 ? -12.722 20.778 2.717 1.00 94.69 272 ILE A N 1
ATOM 2218 C CA . ILE A 1 272 ? -12.386 21.067 1.327 1.00 94.69 272 ILE A CA 1
ATOM 2219 C C . ILE A 1 272 ? -11.780 22.470 1.279 1.00 94.69 272 ILE A C 1
ATOM 2221 O O . ILE A 1 272 ? -12.447 23.444 1.623 1.00 94.69 272 ILE A O 1
ATOM 2225 N N . ILE A 1 273 ? -10.526 22.562 0.846 1.00 95.31 273 ILE A N 1
ATOM 2226 C CA . ILE A 1 273 ? -9.796 23.829 0.688 1.00 95.31 273 ILE A CA 1
ATOM 2227 C C . ILE A 1 273 ? -9.592 24.217 -0.775 1.00 95.31 273 ILE A C 1
ATOM 2229 O O . ILE A 1 273 ? -9.311 25.381 -1.060 1.00 95.31 273 ILE A O 1
ATOM 2233 N N . ASP A 1 274 ? -9.718 23.252 -1.688 1.00 95.25 274 ASP A N 1
ATOM 2234 C CA . ASP A 1 274 ? -9.564 23.471 -3.122 1.00 95.25 274 ASP A CA 1
ATOM 2235 C C . ASP A 1 274 ? -10.248 22.364 -3.943 1.00 95.25 274 ASP A C 1
ATOM 2237 O O . ASP A 1 274 ? -10.690 21.336 -3.412 1.00 95.25 274 ASP A O 1
ATOM 2241 N N . SER A 1 275 ? -10.305 22.567 -5.256 1.00 94.12 275 SER A N 1
ATOM 2242 C CA . SER A 1 275 ? -10.625 21.536 -6.236 1.00 94.12 275 SER A CA 1
ATOM 2243 C C . SER A 1 275 ? -9.671 21.614 -7.416 1.00 94.12 275 SER A C 1
ATOM 2245 O O . SER A 1 275 ? -9.505 22.678 -8.007 1.00 94.12 275 SER A O 1
ATOM 2247 N N . ILE A 1 276 ? -9.110 20.474 -7.794 1.00 95.31 276 ILE A N 1
ATOM 2248 C CA . ILE A 1 276 ? -8.135 20.362 -8.877 1.00 95.31 276 ILE A CA 1
ATOM 2249 C C . ILE A 1 276 ? -8.697 19.518 -10.017 1.00 95.31 276 ILE A C 1
ATOM 2251 O O . ILE A 1 276 ? -9.587 18.688 -9.812 1.00 95.31 276 ILE A O 1
ATOM 2255 N N . SER A 1 277 ? -8.201 19.765 -11.227 1.00 94.62 277 SER A N 1
ATOM 2256 C CA . SER A 1 277 ? -8.597 19.047 -12.443 1.00 94.62 277 SER A CA 1
ATOM 2257 C C . SER A 1 277 ? -7.373 18.436 -13.103 1.00 94.62 277 SER A C 1
ATOM 2259 O O . SER A 1 277 ? -6.303 19.055 -13.106 1.00 94.62 277 SER A O 1
ATOM 2261 N N . LEU A 1 278 ? -7.547 17.225 -13.627 1.00 96.06 278 LEU A N 1
ATOM 2262 C CA . LEU A 1 278 ? -6.501 16.454 -14.284 1.00 96.06 278 LEU A CA 1
ATOM 2263 C C . LEU A 1 278 ? -5.863 17.273 -15.413 1.00 96.06 278 LEU A C 1
ATOM 2265 O O . LEU A 1 278 ? -6.565 17.849 -16.246 1.00 96.06 278 LEU A O 1
ATOM 2269 N N . GLN A 1 279 ? -4.535 17.318 -15.425 1.00 96.00 279 GLN A N 1
ATOM 2270 C CA . GLN A 1 279 ? -3.735 17.951 -16.467 1.00 96.00 279 GLN A CA 1
ATOM 2271 C C . GLN A 1 279 ? -3.228 16.894 -17.451 1.00 96.00 279 GLN A C 1
ATOM 2273 O O . GLN A 1 279 ? -3.587 16.937 -18.626 1.00 96.00 279 GLN A O 1
ATOM 2278 N N . ASN A 1 280 ? -2.445 15.922 -16.973 1.00 96.81 280 ASN A N 1
ATOM 2279 C CA . ASN A 1 280 ? -1.939 14.815 -17.780 1.00 96.81 280 ASN A CA 1
ATOM 2280 C C . ASN A 1 280 ? -1.944 13.497 -16.994 1.00 96.81 280 ASN A C 1
ATOM 2282 O O . ASN A 1 280 ? -1.984 13.474 -15.763 1.00 96.81 280 ASN A O 1
ATOM 2286 N N . ILE A 1 281 ? -1.833 12.401 -17.744 1.00 97.25 281 ILE A N 1
ATOM 2287 C CA . ILE A 1 281 ? -1.266 11.150 -17.245 1.00 97.25 281 ILE A CA 1
ATOM 2288 C C . ILE A 1 281 ? 0.184 11.112 -17.716 1.00 97.25 281 ILE A C 1
ATOM 2290 O O . ILE A 1 281 ? 0.458 11.382 -18.888 1.00 97.25 281 ILE A O 1
ATOM 2294 N N . GLU A 1 282 ? 1.107 10.825 -16.808 1.00 97.00 282 GLU A N 1
ATOM 2295 C CA . GLU A 1 282 ? 2.544 10.847 -17.072 1.00 97.00 282 GLU A CA 1
ATOM 2296 C C . GLU A 1 282 ? 3.195 9.558 -16.554 1.00 97.00 282 GLU A C 1
ATOM 2298 O O . GLU A 1 282 ? 2.710 8.930 -15.612 1.00 97.00 282 GLU A O 1
ATOM 2303 N N . TYR A 1 283 ? 4.291 9.157 -17.185 1.00 95.75 283 TYR A N 1
ATOM 2304 C CA . TYR A 1 283 ? 5.255 8.217 -16.641 1.00 95.75 283 TYR A CA 1
ATOM 2305 C C . TYR A 1 283 ? 6.395 9.031 -16.034 1.00 95.75 283 TYR A C 1
ATOM 2307 O O . TYR A 1 283 ? 7.062 9.798 -16.738 1.00 95.75 283 TYR A O 1
ATOM 2315 N N . LEU A 1 284 ? 6.555 8.899 -14.720 1.00 95.50 284 LEU A N 1
ATOM 2316 C CA . LEU A 1 284 ? 7.658 9.458 -13.956 1.00 95.50 284 LEU A CA 1
ATOM 2317 C C . LEU A 1 284 ? 8.745 8.393 -13.878 1.00 95.50 284 LEU A C 1
ATOM 2319 O O . LEU A 1 284 ? 8.515 7.335 -13.304 1.00 95.50 284 LEU A O 1
ATOM 2323 N N . ASP A 1 285 ? 9.903 8.686 -14.450 1.00 94.19 285 ASP A N 1
ATOM 2324 C CA . ASP A 1 285 ? 11.104 7.865 -14.372 1.00 94.19 285 ASP A CA 1
ATOM 2325 C C . ASP A 1 285 ? 12.107 8.566 -13.459 1.00 94.19 285 ASP A C 1
ATOM 2327 O O . ASP A 1 285 ? 12.758 9.515 -13.895 1.00 94.19 285 ASP A O 1
ATOM 2331 N N . ALA A 1 286 ? 12.160 8.182 -12.183 1.00 92.06 286 ALA A N 1
ATOM 2332 C CA . ALA A 1 286 ? 13.075 8.770 -11.209 1.00 92.06 286 ALA A CA 1
ATOM 2333 C C . ALA A 1 286 ? 14.162 7.772 -10.797 1.00 92.06 286 ALA A C 1
ATOM 2335 O O . ALA A 1 286 ? 13.989 6.562 -10.915 1.00 92.06 286 ALA A O 1
ATOM 2336 N N . MET A 1 287 ? 15.275 8.291 -10.274 1.00 85.38 287 MET A N 1
ATOM 2337 C CA . MET A 1 287 ? 16.451 7.499 -9.896 1.00 85.38 287 MET A CA 1
ATOM 2338 C C . MET A 1 287 ? 16.138 6.348 -8.926 1.00 85.38 287 MET A C 1
ATOM 2340 O O . MET A 1 287 ? 16.754 5.290 -9.023 1.00 85.38 287 MET A O 1
ATOM 2344 N N . ILE A 1 288 ? 15.203 6.561 -7.994 1.00 80.81 288 ILE A N 1
ATOM 2345 C CA . ILE A 1 288 ? 14.815 5.561 -6.988 1.00 80.81 288 ILE A CA 1
ATOM 2346 C C . ILE A 1 288 ? 13.702 4.658 -7.521 1.00 80.81 288 ILE A C 1
ATOM 2348 O O . ILE A 1 288 ? 13.758 3.435 -7.396 1.00 80.81 288 ILE A O 1
ATOM 2352 N N . GLU A 1 289 ? 12.665 5.248 -8.112 1.00 82.31 289 GLU A N 1
ATOM 2353 C CA . GLU A 1 289 ? 11.553 4.482 -8.653 1.00 82.31 289 GLU A CA 1
ATOM 2354 C C . GLU A 1 289 ? 10.843 5.181 -9.804 1.00 82.31 289 GLU A C 1
ATOM 2356 O O . GLU A 1 289 ? 10.707 6.404 -9.847 1.00 82.31 289 GLU A O 1
ATOM 2361 N N . SER A 1 290 ? 10.318 4.361 -10.711 1.00 89.44 290 SER A N 1
ATOM 2362 C CA . SER A 1 290 ? 9.487 4.814 -11.816 1.00 89.44 290 SER A CA 1
ATOM 2363 C C . SER A 1 290 ? 8.035 4.409 -11.578 1.00 89.44 290 SER A C 1
ATOM 2365 O O . SER A 1 290 ? 7.748 3.261 -11.229 1.00 89.44 290 SER A O 1
ATOM 2367 N N . ASN A 1 291 ? 7.103 5.338 -11.780 1.00 92.25 291 ASN A N 1
ATOM 2368 C CA . ASN A 1 291 ? 5.678 5.135 -11.528 1.00 92.25 291 ASN A CA 1
ATOM 2369 C C . ASN A 1 291 ? 4.824 5.871 -12.573 1.00 92.25 291 ASN A C 1
ATOM 2371 O O . ASN A 1 291 ? 5.209 6.911 -13.110 1.00 92.25 291 ASN A O 1
ATOM 2375 N N . TYR A 1 292 ? 3.615 5.365 -12.828 1.00 94.31 292 TYR A N 1
ATOM 2376 C CA . TYR A 1 292 ? 2.600 6.130 -13.553 1.00 94.31 292 TYR A CA 1
ATOM 2377 C C . TYR A 1 292 ? 1.889 7.075 -12.597 1.00 94.31 292 TYR A C 1
ATOM 2379 O O . TYR A 1 292 ? 1.507 6.691 -11.490 1.00 94.31 292 TYR A O 1
ATOM 2387 N N . ILE A 1 293 ? 1.682 8.307 -13.038 1.00 96.69 293 ILE A N 1
ATOM 2388 C CA . ILE A 1 293 ? 1.159 9.381 -12.206 1.00 96.69 293 ILE A CA 1
ATOM 2389 C C . ILE A 1 293 ? 0.089 10.180 -12.949 1.00 96.69 293 ILE A C 1
ATOM 2391 O O . ILE A 1 293 ? 0.066 10.249 -14.179 1.00 96.69 293 ILE A O 1
ATOM 2395 N N . ALA A 1 294 ? -0.804 10.807 -12.193 1.00 97.38 294 ALA A N 1
ATOM 2396 C CA . ALA A 1 294 ? -1.714 11.826 -12.699 1.00 97.38 294 ALA A CA 1
ATOM 2397 C C . ALA A 1 294 ? -1.306 13.187 -12.143 1.00 97.38 294 ALA A C 1
ATOM 2399 O O . ALA A 1 294 ? -1.184 13.337 -10.926 1.00 97.38 294 ALA A O 1
ATOM 2400 N N . THR A 1 295 ? -1.111 14.164 -13.025 1.00 97.31 295 THR A N 1
ATOM 2401 C CA . THR A 1 295 ? -0.754 15.544 -12.670 1.00 97.31 295 THR A CA 1
ATOM 2402 C C . THR A 1 295 ? -1.970 16.452 -12.743 1.00 97.31 295 THR A C 1
ATOM 2404 O O . THR A 1 295 ? -2.936 16.165 -13.455 1.00 97.31 295 THR A O 1
ATOM 2407 N N . TYR A 1 296 ? -1.953 17.553 -11.992 1.00 95.56 296 TYR A N 1
ATOM 2408 C CA . TYR A 1 296 ? -3.123 18.415 -11.837 1.00 95.56 296 TYR A CA 1
ATOM 2409 C C . TYR A 1 296 ? -2.777 19.891 -11.935 1.00 95.56 296 TYR A C 1
ATOM 2411 O O . TYR A 1 296 ? -1.767 20.345 -11.403 1.00 95.56 296 TYR A O 1
ATOM 2419 N N . ASN A 1 297 ? -3.697 20.657 -12.519 1.00 89.56 297 ASN A N 1
ATOM 2420 C CA . ASN A 1 297 ? -3.615 22.112 -12.494 1.00 89.56 297 ASN A CA 1
ATOM 2421 C C . ASN A 1 297 ? -3.863 22.621 -11.068 1.00 89.56 297 ASN A C 1
ATOM 2423 O O . ASN A 1 297 ? -4.874 22.271 -10.449 1.00 89.56 297 ASN A O 1
ATOM 2427 N N . HIS A 1 298 ? -2.982 23.488 -10.569 1.00 84.88 298 HIS A N 1
ATOM 2428 C CA . HIS A 1 298 ? -3.094 24.086 -9.240 1.00 84.88 298 HIS A CA 1
ATOM 2429 C C . HIS A 1 298 ? -2.690 25.567 -9.256 1.00 84.88 298 HIS A C 1
ATOM 2431 O O . HIS A 1 298 ? -1.986 26.031 -10.148 1.00 84.88 298 HIS A O 1
ATOM 2437 N N . SER A 1 299 ? -3.163 26.321 -8.260 1.00 79.56 299 SER A N 1
ATOM 2438 C CA . SER A 1 299 ? -2.848 27.754 -8.088 1.00 79.56 299 SER A CA 1
ATOM 2439 C C . SER A 1 299 ? -2.122 28.070 -6.778 1.00 79.56 299 SER A C 1
ATOM 2441 O O . SER A 1 299 ? -1.753 29.215 -6.520 1.00 79.56 299 SER A O 1
ATOM 2443 N N . LYS A 1 300 ? -1.954 27.060 -5.923 1.00 85.31 300 LYS A N 1
ATOM 2444 C CA . LYS A 1 300 ? -1.411 27.155 -4.567 1.00 85.31 300 LYS A CA 1
ATOM 2445 C C . LYS A 1 300 ? -0.499 25.966 -4.305 1.00 85.31 300 LYS A C 1
ATOM 2447 O O . LYS A 1 300 ? -0.555 24.983 -5.041 1.00 85.31 300 LYS A O 1
ATOM 2452 N N . ASP A 1 301 ? 0.293 26.060 -3.246 1.00 88.19 301 ASP A N 1
ATOM 2453 C CA . ASP A 1 301 ? 1.000 24.915 -2.686 1.00 88.19 301 ASP A CA 1
ATOM 2454 C C . ASP A 1 301 ? -0.000 23.977 -1.990 1.00 88.19 301 ASP A C 1
ATOM 2456 O O . ASP A 1 301 ? -0.697 24.368 -1.048 1.00 88.19 301 ASP A O 1
ATOM 2460 N N . LEU A 1 302 ? -0.103 22.754 -2.508 1.00 89.75 302 LEU A N 1
ATOM 2461 C CA . LEU A 1 302 ? -1.001 21.699 -2.046 1.00 89.75 302 LEU A CA 1
ATOM 2462 C C . LEU A 1 302 ? -0.215 20.426 -1.682 1.00 89.75 302 LEU A C 1
ATOM 2464 O O . LEU A 1 302 ? -0.789 19.334 -1.681 1.00 89.75 302 LEU A O 1
ATOM 2468 N N . THR A 1 303 ? 1.073 20.573 -1.350 1.00 87.56 303 THR A N 1
ATOM 2469 C CA . THR A 1 303 ? 1.962 19.464 -0.980 1.00 87.56 303 THR A CA 1
ATOM 2470 C C . THR A 1 303 ? 1.394 18.664 0.189 1.00 87.56 303 THR A C 1
ATOM 2472 O O . THR A 1 303 ? 0.859 19.222 1.160 1.00 87.56 303 THR A O 1
ATOM 2475 N N . GLU A 1 304 ? 1.487 17.338 0.079 1.00 88.62 304 GLU A N 1
ATOM 2476 C CA . GLU A 1 304 ? 0.993 16.370 1.052 1.00 88.62 304 GLU A CA 1
ATOM 2477 C C . GLU A 1 304 ? -0.465 16.621 1.460 1.00 88.62 304 GLU A C 1
ATOM 2479 O O . GLU A 1 304 ? -0.837 16.440 2.621 1.00 88.62 304 GLU A O 1
ATOM 2484 N N . LYS A 1 305 ? -1.338 17.082 0.557 1.00 95.06 305 LYS A N 1
ATOM 2485 C CA . LYS A 1 305 ? -2.779 17.188 0.844 1.00 95.06 305 LYS A CA 1
ATOM 2486 C C . LYS A 1 305 ? -3.522 15.932 0.412 1.00 95.06 305 LYS A C 1
ATOM 2488 O O . LYS A 1 305 ? -3.184 15.286 -0.572 1.00 95.06 305 LYS A O 1
ATOM 2493 N N . LEU A 1 306 ? -4.546 15.580 1.188 1.00 96.44 306 LEU A N 1
ATOM 2494 C CA . LEU A 1 306 ? -5.435 14.470 0.867 1.00 96.44 306 LEU A CA 1
ATOM 2495 C C . LEU A 1 306 ? -6.338 14.901 -0.284 1.00 96.44 306 LEU A C 1
ATOM 2497 O O . LEU A 1 306 ? -6.879 16.008 -0.256 1.00 96.44 306 LEU A O 1
ATOM 2501 N N . VAL A 1 307 ? -6.551 14.013 -1.245 1.00 96.06 307 VAL A N 1
ATOM 2502 C CA . VAL A 1 307 ? -7.465 14.238 -2.362 1.00 96.06 307 VAL A CA 1
ATOM 2503 C C . VAL A 1 307 ? -8.494 13.131 -2.472 1.00 96.06 307 VAL A C 1
ATOM 2505 O O . VAL A 1 307 ? -8.207 11.969 -2.189 1.00 96.06 307 VAL A O 1
ATOM 2508 N N . ILE A 1 308 ? -9.711 13.502 -2.867 1.00 95.50 308 ILE A N 1
ATOM 2509 C CA . ILE A 1 308 ? -10.811 12.561 -3.104 1.00 95.50 308 ILE A CA 1
ATOM 2510 C C . ILE A 1 308 ? -11.486 12.908 -4.426 1.00 95.50 308 ILE A C 1
ATOM 2512 O O . ILE A 1 308 ? -11.827 14.072 -4.650 1.00 95.50 308 ILE A O 1
ATOM 2516 N N . SER A 1 309 ? -11.733 11.904 -5.270 1.00 94.19 309 SER A N 1
ATOM 2517 C CA . SER A 1 309 ? -12.453 12.069 -6.539 1.00 94.19 309 SER A CA 1
ATOM 2518 C C . SER A 1 309 ? -13.786 12.787 -6.352 1.00 94.19 309 SER A C 1
ATOM 2520 O O . SER A 1 309 ? -14.593 12.399 -5.500 1.00 94.19 309 SER A O 1
ATOM 2522 N N . LYS A 1 310 ? -14.062 13.789 -7.183 1.00 90.19 310 LYS A N 1
ATOM 2523 C CA . LYS A 1 310 ? -15.317 14.536 -7.164 1.00 90.19 310 LYS A CA 1
ATOM 2524 C C . LYS A 1 310 ? -16.408 13.723 -7.856 1.00 90.19 310 LYS A C 1
ATOM 2526 O O . LYS A 1 310 ? -16.569 13.766 -9.068 1.00 90.19 310 LYS A O 1
ATOM 2531 N N . THR A 1 311 ? -17.203 12.998 -7.073 1.00 85.12 311 THR A N 1
ATOM 2532 C CA . THR A 1 311 ? -18.349 12.242 -7.599 1.00 85.12 311 THR A CA 1
ATOM 2533 C C . THR A 1 311 ? -19.670 12.776 -7.053 1.00 85.12 311 THR A C 1
ATOM 2535 O O . THR A 1 311 ? -19.759 13.281 -5.931 1.00 85.12 311 THR A O 1
ATOM 2538 N N . ASN A 1 312 ? -20.748 12.610 -7.826 1.00 76.31 312 ASN A N 1
ATOM 2539 C CA . ASN A 1 312 ? -22.102 13.022 -7.430 1.00 76.31 312 ASN A CA 1
ATOM 2540 C C . ASN A 1 312 ? -22.617 12.322 -6.157 1.00 76.31 312 ASN A C 1
ATOM 2542 O O . ASN A 1 312 ? -23.651 12.717 -5.614 1.00 76.31 312 ASN A O 1
ATOM 2546 N N . HIS A 1 313 ? -21.927 11.279 -5.692 1.00 73.31 313 HIS A N 1
ATOM 2547 C CA . HIS A 1 313 ? -22.289 10.492 -4.517 1.00 73.31 313 HIS A CA 1
ATOM 2548 C C . HIS A 1 313 ? -21.701 11.042 -3.212 1.00 73.31 313 HIS A C 1
ATOM 2550 O O . HIS A 1 313 ? -22.152 10.650 -2.141 1.00 73.31 313 HIS A O 1
ATOM 2556 N N . LEU A 1 314 ? -20.774 12.002 -3.279 1.00 77.69 314 LEU A N 1
ATOM 2557 C CA . LEU A 1 314 ? -20.084 12.563 -2.113 1.00 77.69 314 LEU A CA 1
ATOM 2558 C C . LEU A 1 314 ? -20.734 13.835 -1.548 1.00 77.69 314 LEU A C 1
ATOM 2560 O O . LEU A 1 314 ? -20.065 14.651 -0.922 1.00 77.69 314 LEU A O 1
ATOM 2564 N N . LYS A 1 315 ? -22.046 14.028 -1.735 1.00 69.19 315 LYS A N 1
ATOM 2565 C CA . LYS A 1 315 ? -22.721 15.283 -1.349 1.00 69.19 315 LYS A CA 1
ATOM 2566 C C . LYS A 1 315 ? -22.685 15.594 0.155 1.00 69.19 315 LYS A C 1
ATOM 2568 O O . LYS A 1 315 ? -22.917 16.739 0.506 1.00 69.19 315 LYS A O 1
ATOM 2573 N N . ASN A 1 316 ? -22.372 14.619 1.016 1.00 80.56 316 ASN A N 1
ATOM 2574 C CA . ASN A 1 316 ? -22.280 14.782 2.472 1.00 80.56 316 ASN A CA 1
ATOM 2575 C C . ASN A 1 316 ? -21.136 13.936 3.053 1.00 80.56 316 ASN A C 1
ATOM 2577 O O . ASN A 1 316 ? -21.363 12.881 3.648 1.00 80.56 316 ASN A O 1
ATOM 2581 N N . LEU A 1 317 ? -19.902 14.393 2.853 1.00 88.69 317 LEU A N 1
ATOM 2582 C CA . LEU A 1 317 ? -18.711 13.773 3.429 1.00 88.69 317 LEU A CA 1
ATOM 2583 C C . LEU A 1 317 ? -18.736 13.867 4.961 1.00 88.69 317 LEU A C 1
ATOM 2585 O O . LEU A 1 317 ? -18.850 14.956 5.523 1.00 88.69 317 LEU A O 1
ATOM 2589 N N . LYS A 1 318 ? -18.632 12.725 5.647 1.00 94.25 318 LYS A N 1
ATOM 2590 C CA . LYS A 1 318 ? -18.545 12.672 7.112 1.00 94.25 318 LYS A CA 1
ATOM 2591 C C . LYS A 1 318 ? -17.082 12.528 7.518 1.00 94.25 318 LYS A C 1
ATOM 2593 O O . LYS A 1 318 ? -16.408 11.600 7.077 1.00 94.25 318 LYS A O 1
ATOM 2598 N N . LYS A 1 319 ? -16.603 13.423 8.383 1.00 96.12 319 LYS A N 1
ATOM 2599 C CA . LYS A 1 319 ? -15.229 13.393 8.907 1.00 96.12 319 LYS A CA 1
ATOM 2600 C C . LYS A 1 319 ? -14.969 12.072 9.650 1.00 96.12 319 LYS A C 1
ATOM 2602 O O . LYS A 1 319 ? -15.788 11.662 10.472 1.00 96.12 319 LYS A O 1
ATOM 2607 N N . SER A 1 320 ? -13.834 11.429 9.382 1.00 96.31 320 SER A N 1
ATOM 2608 C CA . SER A 1 320 ? -13.336 10.328 10.216 1.00 96.31 320 SER A CA 1
ATOM 2609 C C . SER A 1 320 ? -12.659 10.899 11.464 1.00 96.31 320 SER A C 1
ATOM 2611 O O . SER A 1 320 ? -12.048 11.965 11.390 1.00 96.31 320 SER A O 1
ATOM 2613 N N . PRO A 1 321 ? -12.741 10.242 12.627 1.00 96.69 321 PRO A N 1
ATOM 2614 C CA . PRO A 1 321 ? -11.994 10.692 13.792 1.00 96.69 321 PRO A CA 1
ATOM 2615 C C . PRO A 1 321 ? -10.485 10.512 13.558 1.00 96.69 321 PRO A C 1
ATOM 2617 O O . PRO A 1 321 ? -10.063 9.596 12.853 1.00 96.69 321 PRO A O 1
ATOM 2620 N N . SER A 1 322 ? -9.655 11.373 14.139 1.00 96.56 322 SER A N 1
ATOM 2621 C CA . SER A 1 322 ? -8.199 11.274 13.993 1.00 96.56 322 SER A CA 1
ATOM 2622 C C . SER A 1 322 ? -7.614 10.331 15.039 1.00 96.56 322 SER A C 1
ATOM 2624 O O . SER A 1 322 ? -7.856 10.516 16.233 1.00 96.56 322 SER A O 1
ATOM 2626 N N . PHE A 1 323 ? -6.803 9.369 14.602 1.00 96.69 323 PHE A N 1
ATOM 2627 C CA . PHE A 1 323 ? -5.910 8.655 15.508 1.00 96.69 323 PHE A CA 1
ATOM 2628 C C . PHE A 1 323 ? -4.867 9.621 16.076 1.00 96.69 323 PHE A C 1
ATOM 2630 O O . PHE A 1 323 ? -4.378 10.509 15.377 1.00 96.69 323 PHE A O 1
ATOM 2637 N N . GLN A 1 324 ? -4.534 9.434 17.345 1.00 96.56 324 GLN A N 1
ATOM 2638 C CA . GLN A 1 324 ? -3.425 10.102 18.013 1.00 96.56 324 GLN A CA 1
ATOM 2639 C C . GLN A 1 324 ? -2.246 9.139 18.132 1.00 96.56 324 GLN A C 1
ATOM 2641 O O . GLN A 1 324 ? -2.418 7.920 18.053 1.00 96.56 324 GLN A O 1
ATOM 2646 N N . LYS A 1 325 ? -1.044 9.677 18.351 1.00 96.00 325 LYS A N 1
ATOM 2647 C CA . LYS A 1 325 ? 0.121 8.852 18.675 1.00 96.00 325 LYS A CA 1
ATOM 2648 C C . LYS A 1 325 ? -0.097 8.190 20.040 1.00 96.00 325 LYS A C 1
ATOM 2650 O O . LYS A 1 325 ? -0.244 8.874 21.051 1.00 96.00 325 LYS A O 1
ATOM 2655 N N . GLY A 1 326 ? -0.150 6.865 20.042 1.00 93.25 326 GLY A N 1
ATOM 2656 C CA . GLY A 1 326 ? -0.278 6.028 21.229 1.00 93.25 326 GLY A CA 1
ATOM 2657 C C . GLY A 1 326 ? 1.068 5.764 21.905 1.00 93.25 326 GLY A C 1
ATOM 2658 O O . GLY A 1 326 ? 2.134 6.166 21.432 1.00 93.25 326 GLY A O 1
ATOM 2659 N N . LYS A 1 327 ? 1.028 5.062 23.041 1.00 92.06 327 LYS A N 1
ATOM 2660 C CA . LYS A 1 327 ? 2.229 4.684 23.800 1.00 92.06 327 LYS A CA 1
ATOM 2661 C C . LYS A 1 327 ? 2.712 3.293 23.396 1.00 92.06 327 LYS A C 1
ATOM 2663 O O . LYS A 1 327 ? 1.927 2.349 23.414 1.00 92.06 327 LYS A O 1
ATOM 2668 N N . LYS A 1 328 ? 4.020 3.135 23.156 1.00 88.00 328 LYS A N 1
ATOM 2669 C CA . LYS A 1 328 ? 4.640 1.813 22.921 1.00 88.00 328 LYS A CA 1
ATOM 2670 C C . LYS A 1 328 ? 4.474 0.853 24.110 1.00 88.00 328 LYS A C 1
ATOM 2672 O O . LYS A 1 328 ? 4.357 -0.348 23.897 1.00 88.00 328 LYS A O 1
ATOM 2677 N N . SER A 1 329 ? 4.347 1.383 25.334 1.00 86.44 329 SER A N 1
ATOM 2678 C CA . SER A 1 329 ? 4.075 0.593 26.548 1.00 86.44 329 SER A CA 1
ATOM 2679 C C . SER A 1 329 ? 2.775 -0.215 26.476 1.00 86.44 329 SER A C 1
ATOM 2681 O O . SER A 1 329 ? 2.631 -1.195 27.196 1.00 86.44 329 SER A O 1
ATOM 2683 N N . LEU A 1 330 ? 1.838 0.145 25.589 1.00 85.56 330 LEU A N 1
ATOM 2684 C CA . LEU A 1 330 ? 0.639 -0.654 25.342 1.00 85.56 330 LEU A CA 1
ATOM 2685 C C . LEU A 1 330 ? 0.992 -2.103 24.982 1.00 85.56 330 LEU A C 1
ATOM 2687 O O . LEU A 1 330 ? 0.318 -3.022 25.429 1.00 85.56 330 LEU A O 1
ATOM 2691 N N . VAL A 1 331 ? 2.049 -2.326 24.200 1.00 80.62 331 VAL A N 1
ATOM 2692 C CA . VAL A 1 331 ? 2.441 -3.677 23.774 1.00 80.62 331 VAL A CA 1
ATOM 2693 C C . VAL A 1 331 ? 2.963 -4.505 24.949 1.00 80.62 331 VAL A C 1
ATOM 2695 O O . VAL A 1 331 ? 2.628 -5.685 25.059 1.00 80.62 331 VAL A O 1
ATOM 2698 N N . GLU A 1 332 ? 3.687 -3.874 25.876 1.00 81.56 332 GLU A N 1
ATOM 2699 C CA . GLU A 1 332 ? 4.103 -4.500 27.136 1.00 81.56 332 GLU A CA 1
ATOM 2700 C C . GLU A 1 332 ? 2.881 -4.853 28.003 1.00 81.56 332 GLU A C 1
ATOM 2702 O O . GLU A 1 332 ? 2.794 -5.958 28.541 1.00 81.56 332 GLU A O 1
ATOM 2707 N N . GLU A 1 333 ? 1.889 -3.955 28.084 1.00 83.19 333 GLU A N 1
ATOM 2708 C CA . GLU A 1 333 ? 0.634 -4.186 28.817 1.00 83.19 333 GLU A CA 1
ATOM 2709 C C . GLU A 1 333 ? -0.180 -5.354 28.244 1.00 83.19 333 GLU A C 1
ATOM 2711 O O . GLU A 1 333 ? -0.816 -6.098 28.995 1.00 83.19 333 GLU A O 1
ATOM 2716 N N . LEU A 1 334 ? -0.150 -5.535 26.921 1.00 83.25 334 LEU A N 1
ATOM 2717 C CA . LEU A 1 334 ? -0.821 -6.638 26.232 1.00 83.25 334 LEU A CA 1
ATOM 2718 C C . LEU A 1 334 ? -0.121 -7.986 26.446 1.00 83.25 334 LEU A C 1
ATOM 2720 O O . LEU A 1 334 ? -0.673 -9.016 26.060 1.00 83.25 334 LEU A O 1
ATOM 2724 N N . LYS A 1 335 ? 1.068 -7.994 27.070 1.00 83.75 335 LYS A N 1
ATOM 2725 C CA . LYS A 1 335 ? 1.903 -9.186 27.285 1.00 83.75 335 LYS A CA 1
ATOM 2726 C C . LYS A 1 335 ? 2.170 -9.950 25.990 1.00 83.75 335 LYS A C 1
ATOM 2728 O O . LYS A 1 335 ? 2.274 -11.178 25.992 1.00 83.75 335 LYS A O 1
ATOM 2733 N N . LEU A 1 336 ? 2.264 -9.226 24.879 1.00 79.12 336 LEU A N 1
ATOM 2734 C CA . LEU A 1 336 ? 2.720 -9.814 23.633 1.00 79.12 336 LEU A CA 1
ATOM 2735 C C . LEU A 1 336 ? 4.211 -10.108 23.802 1.00 79.12 336 LEU A C 1
ATOM 2737 O O . LEU A 1 336 ? 4.950 -9.274 24.321 1.00 79.12 336 LEU A O 1
ATOM 2741 N N . ASN A 1 337 ? 4.652 -11.303 23.409 1.00 80.94 337 ASN A N 1
ATOM 2742 C CA . ASN A 1 337 ? 6.063 -11.692 23.460 1.00 80.94 337 ASN A CA 1
ATOM 2743 C C . ASN A 1 337 ? 6.838 -11.012 22.316 1.00 80.94 337 ASN A C 1
ATOM 2745 O O . ASN A 1 337 ? 7.344 -11.667 21.407 1.00 80.94 337 ASN A O 1
ATOM 2749 N N . ILE A 1 338 ? 6.828 -9.682 22.335 1.00 82.50 338 ILE A N 1
ATOM 2750 C CA . ILE A 1 338 ? 7.295 -8.776 21.295 1.00 82.50 338 ILE A CA 1
ATOM 2751 C C . ILE A 1 338 ? 8.396 -7.909 21.898 1.00 82.50 338 ILE A C 1
ATOM 2753 O O . ILE A 1 338 ? 8.234 -7.362 22.986 1.00 82.50 338 ILE A O 1
ATOM 2757 N N . ASP A 1 339 ? 9.507 -7.775 21.177 1.00 80.44 339 ASP A N 1
ATOM 2758 C CA . ASP A 1 339 ? 10.553 -6.819 21.526 1.00 80.44 339 ASP A CA 1
ATOM 2759 C C . ASP A 1 339 ? 10.017 -5.382 21.364 1.00 80.44 339 ASP A C 1
ATOM 2761 O O . ASP A 1 339 ? 9.618 -5.017 20.251 1.00 80.44 339 ASP A O 1
ATOM 2765 N N . PRO A 1 340 ? 10.007 -4.548 22.424 1.00 78.12 340 PRO A N 1
ATOM 2766 C CA . PRO A 1 340 ? 9.530 -3.172 22.335 1.00 78.12 340 PRO A CA 1
ATOM 2767 C C . PRO A 1 340 ? 10.268 -2.312 21.304 1.00 78.12 340 PRO A C 1
ATOM 2769 O O . PRO A 1 340 ? 9.689 -1.367 20.759 1.00 78.12 340 PRO A O 1
ATOM 2772 N N . LEU A 1 341 ? 11.535 -2.633 21.017 1.00 81.31 341 LEU A N 1
ATOM 2773 C CA . LEU A 1 341 ? 12.334 -1.931 20.010 1.00 81.31 341 LEU A CA 1
ATOM 2774 C C . LEU A 1 341 ? 11.866 -2.227 18.586 1.00 81.31 341 LEU A C 1
ATOM 2776 O O . LEU A 1 341 ? 12.065 -1.402 17.699 1.00 81.31 341 LEU A O 1
ATOM 2780 N N . ALA A 1 342 ? 11.197 -3.358 18.381 1.00 84.75 342 ALA A N 1
ATOM 2781 C CA . ALA A 1 342 ? 10.699 -3.775 17.080 1.00 84.75 342 ALA A CA 1
ATOM 2782 C C . ALA A 1 342 ? 9.254 -3.316 16.804 1.00 84.75 342 ALA A C 1
ATOM 2784 O O . ALA A 1 342 ? 8.662 -3.666 15.779 1.00 84.75 342 ALA A O 1
ATOM 2785 N N . ILE A 1 343 ? 8.669 -2.534 17.718 1.00 87.00 343 ILE A N 1
ATOM 2786 C CA . ILE A 1 343 ? 7.381 -1.868 17.518 1.00 87.00 343 ILE A CA 1
ATOM 2787 C C . ILE A 1 343 ? 7.623 -0.583 16.730 1.00 87.00 343 ILE A C 1
ATOM 2789 O O . ILE A 1 343 ? 8.393 0.286 17.160 1.00 87.00 343 ILE A O 1
ATOM 2793 N N . GLY A 1 344 ? 6.906 -0.440 15.618 1.00 88.25 344 GLY A N 1
ATOM 2794 C CA . GLY A 1 344 ? 6.829 0.796 14.849 1.00 88.25 344 GLY A CA 1
ATOM 2795 C C . GLY A 1 344 ? 6.019 1.874 15.576 1.00 88.25 344 GLY A C 1
ATOM 2796 O O . GLY A 1 344 ? 6.107 2.058 16.795 1.00 88.25 344 GLY A O 1
ATOM 2797 N N . GLU A 1 345 ? 5.217 2.618 14.826 1.00 92.12 345 GLU A N 1
ATOM 2798 C CA . GLU A 1 345 ? 4.297 3.593 15.408 1.00 92.12 345 GLU A CA 1
ATOM 2799 C C . GLU A 1 345 ? 3.059 2.903 16.005 1.00 92.12 345 GLU A C 1
ATOM 2801 O O . GLU A 1 345 ? 2.560 1.901 15.484 1.00 92.12 345 GLU A O 1
ATOM 2806 N N . VAL A 1 346 ? 2.575 3.450 17.124 1.00 95.19 346 VAL A N 1
ATOM 2807 C CA . VAL A 1 346 ? 1.313 3.051 17.758 1.00 95.19 346 VAL A CA 1
ATOM 2808 C C . VAL A 1 346 ? 0.326 4.189 17.567 1.00 95.19 346 VAL A C 1
ATOM 2810 O O . VAL A 1 346 ? 0.626 5.341 17.876 1.00 95.19 346 VAL A O 1
ATOM 2813 N N . PHE A 1 347 ? -0.867 3.861 17.101 1.00 97.19 347 PHE A N 1
ATOM 2814 C CA . PHE A 1 347 ? -1.966 4.783 16.882 1.00 97.19 347 PHE A CA 1
ATOM 2815 C C . PHE A 1 347 ? -3.114 4.411 17.817 1.00 97.19 347 PHE A C 1
ATOM 2817 O O . PHE A 1 347 ? -3.514 3.251 17.871 1.00 97.19 347 PHE A O 1
ATOM 2824 N N . GLU A 1 348 ? -3.662 5.390 18.535 1.00 97.38 348 GLU A N 1
ATOM 2825 C CA . GLU A 1 348 ? -4.814 5.225 19.428 1.00 97.38 348 GLU A CA 1
ATOM 2826 C C . GLU A 1 348 ? -5.995 6.101 18.992 1.00 97.38 348 GLU A C 1
ATOM 2828 O O . GLU A 1 348 ? -5.833 7.269 18.628 1.00 97.38 348 GLU A O 1
ATOM 2833 N N . LEU A 1 349 ? -7.200 5.541 19.057 1.00 97.50 349 LEU A N 1
ATOM 2834 C CA . LEU A 1 349 ? -8.455 6.241 18.832 1.00 97.50 349 LEU A CA 1
ATOM 2835 C C . LEU A 1 349 ? -9.472 5.828 19.895 1.00 97.50 349 LEU A C 1
ATOM 2837 O O . LEU A 1 349 ? -9.868 4.670 19.975 1.00 97.50 349 LEU A O 1
ATOM 2841 N N . ASN A 1 350 ? -9.988 6.804 20.635 1.00 97.00 350 ASN A N 1
ATOM 2842 C CA . ASN A 1 350 ? -11.164 6.615 21.476 1.00 97.00 350 ASN A CA 1
ATOM 2843 C C . ASN A 1 350 ? -12.402 7.071 20.700 1.00 97.00 350 ASN A C 1
ATOM 2845 O O . ASN A 1 350 ? -12.509 8.236 20.311 1.00 97.00 350 ASN A O 1
ATOM 2849 N N . HIS A 1 351 ? -13.331 6.150 20.444 1.00 95.12 351 HIS A N 1
ATOM 2850 C CA . HIS A 1 351 ? -14.553 6.433 19.699 1.00 95.12 351 HIS A CA 1
ATOM 2851 C C . HIS A 1 351 ? -15.768 5.857 20.430 1.00 95.12 351 HIS A C 1
ATOM 2853 O O . HIS A 1 351 ? -15.933 4.644 20.570 1.00 95.12 351 HIS A O 1
ATOM 2859 N N . ASN A 1 352 ? -16.649 6.749 20.884 1.00 93.44 352 ASN A N 1
ATOM 2860 C CA . ASN A 1 352 ? -17.760 6.433 21.781 1.00 93.44 352 ASN A CA 1
ATOM 2861 C C . ASN A 1 352 ? -17.265 5.770 23.081 1.00 93.44 352 ASN A C 1
ATOM 2863 O O . ASN A 1 352 ? -16.575 6.409 23.868 1.00 93.44 352 ASN A O 1
ATOM 2867 N N . LYS A 1 353 ? -17.644 4.509 23.322 1.00 96.31 353 LYS A N 1
ATOM 2868 C CA . LYS A 1 353 ? -17.243 3.722 24.502 1.00 96.31 353 LYS A CA 1
ATOM 2869 C C . LYS A 1 353 ? -16.096 2.754 24.212 1.00 96.31 353 LYS A C 1
ATOM 2871 O O . LYS A 1 353 ? -15.656 2.062 25.123 1.00 96.31 353 LYS A O 1
ATOM 2876 N N . ASP A 1 354 ? -15.666 2.681 22.957 1.00 97.69 354 ASP A N 1
ATOM 2877 C CA . ASP A 1 354 ? -14.656 1.741 22.501 1.00 97.69 354 ASP A CA 1
ATOM 2878 C C . ASP A 1 354 ? -13.309 2.452 22.309 1.00 97.69 354 ASP A C 1
ATOM 2880 O O . ASP A 1 354 ? -13.246 3.605 21.872 1.00 97.69 354 ASP A O 1
ATOM 2884 N N . SER A 1 355 ? -12.230 1.733 22.607 1.00 97.50 355 SER A N 1
ATOM 2885 C CA . SER A 1 355 ? -10.857 2.128 22.284 1.00 97.50 355 SER A CA 1
ATOM 2886 C C . SER A 1 355 ? -10.339 1.272 21.135 1.00 97.50 355 SER A C 1
ATOM 2888 O O . SER A 1 355 ? -10.491 0.048 21.138 1.00 97.50 355 SER A O 1
ATOM 2890 N N . PHE A 1 356 ? -9.720 1.912 20.156 1.00 98.06 356 PHE A N 1
ATOM 2891 C CA . PHE A 1 356 ? -9.129 1.281 18.987 1.00 98.06 356 PHE A CA 1
ATOM 2892 C C . PHE A 1 356 ? -7.638 1.571 18.974 1.00 98.06 356 PHE A C 1
ATOM 2894 O O . PHE A 1 356 ? -7.231 2.707 19.218 1.00 98.06 356 PHE A O 1
ATOM 2901 N N . HIS A 1 357 ? -6.832 0.558 18.676 1.00 97.44 357 HIS A N 1
ATOM 2902 C CA . HIS A 1 357 ? -5.396 0.741 18.506 1.00 97.44 357 HIS A CA 1
ATOM 2903 C C . HIS A 1 357 ? -4.929 0.060 17.233 1.00 97.44 357 HIS A C 1
ATOM 2905 O O . HIS A 1 357 ? -5.386 -1.037 16.917 1.00 97.44 357 HIS A O 1
ATOM 2911 N N . ILE A 1 358 ? -4.003 0.706 16.536 1.00 96.62 358 ILE A N 1
ATOM 2912 C CA . ILE A 1 358 ? -3.260 0.111 15.432 1.00 96.62 358 ILE A CA 1
ATOM 2913 C C . ILE A 1 358 ? -1.786 0.235 15.764 1.00 96.62 358 ILE A C 1
ATOM 2915 O O . ILE A 1 358 ? -1.336 1.313 16.143 1.00 96.62 358 ILE A O 1
ATOM 2919 N N . PHE A 1 359 ? -1.024 -0.837 15.616 1.00 94.94 359 PHE A N 1
ATOM 2920 C CA . PHE A 1 359 ? 0.428 -0.737 15.673 1.00 94.94 359 PHE A CA 1
ATOM 2921 C C . PHE A 1 359 ? 1.084 -1.730 14.733 1.00 94.94 359 PHE A C 1
ATOM 2923 O O . PHE A 1 359 ? 0.529 -2.792 14.443 1.00 94.94 359 PHE A O 1
ATOM 2930 N N . SER A 1 360 ? 2.281 -1.360 14.296 1.00 93.75 360 SER A N 1
ATOM 2931 C CA . SER A 1 360 ? 3.133 -2.202 13.464 1.00 93.75 360 SER A CA 1
ATOM 2932 C C . SER A 1 360 ? 4.215 -2.861 14.316 1.00 93.75 360 SER A C 1
ATOM 2934 O O . SER A 1 360 ? 4.723 -2.254 15.260 1.00 93.75 360 SER A O 1
ATOM 2936 N N . TYR A 1 361 ? 4.583 -4.088 13.979 1.00 89.69 361 TYR A N 1
ATOM 2937 C CA . TYR A 1 361 ? 5.591 -4.888 14.664 1.00 89.69 361 TYR A CA 1
ATOM 2938 C C . TYR A 1 361 ? 6.439 -5.637 13.640 1.00 89.69 361 TYR A C 1
ATOM 2940 O O . TYR A 1 361 ? 5.918 -6.122 12.641 1.00 89.69 361 TYR A O 1
ATOM 2948 N N . THR A 1 362 ? 7.744 -5.736 13.882 1.00 87.69 362 THR A N 1
ATOM 2949 C CA . THR A 1 362 ? 8.637 -6.628 13.131 1.00 87.69 362 THR A CA 1
ATOM 2950 C C . THR A 1 362 ? 9.178 -7.707 14.039 1.00 87.69 362 THR A C 1
ATOM 2952 O O . THR A 1 362 ? 9.771 -7.413 15.071 1.00 87.69 362 THR A O 1
ATOM 2955 N N . ASP A 1 363 ? 8.948 -8.965 13.688 1.00 84.25 363 ASP A N 1
ATOM 2956 C CA . ASP A 1 363 ? 9.479 -10.060 14.487 1.00 84.25 363 ASP A CA 1
ATOM 2957 C C . ASP A 1 363 ? 10.972 -10.300 14.245 1.00 84.25 363 ASP A C 1
ATOM 2959 O O . ASP A 1 363 ? 11.613 -9.675 13.402 1.00 84.25 363 ASP A O 1
ATOM 2963 N N . LYS A 1 364 ? 11.549 -11.212 15.033 1.00 78.50 364 LYS A N 1
ATOM 2964 C CA . LYS A 1 364 ? 12.972 -11.570 14.936 1.00 78.50 364 LYS A CA 1
ATOM 2965 C C . LYS A 1 364 ? 13.337 -12.235 13.608 1.00 78.50 364 LYS A C 1
ATOM 2967 O O . LYS A 1 364 ? 14.518 -12.344 13.296 1.00 78.50 364 LYS A O 1
ATOM 2972 N N . GLU A 1 365 ? 12.345 -12.706 12.861 1.00 75.44 365 GLU A N 1
ATOM 2973 C CA . GLU A 1 365 ? 12.508 -13.280 11.531 1.00 75.44 365 GLU A CA 1
ATOM 2974 C C . GLU A 1 365 ? 12.276 -12.223 10.435 1.00 75.44 365 GLU A C 1
ATOM 2976 O O . GLU A 1 365 ? 12.227 -12.575 9.256 1.00 75.44 365 GLU A O 1
ATOM 2981 N N . TYR A 1 366 ? 12.137 -10.941 10.795 1.00 76.62 366 TYR A N 1
ATOM 2982 C CA . TYR A 1 366 ? 11.826 -9.836 9.888 1.00 76.62 366 TYR A CA 1
ATOM 2983 C C . TYR A 1 366 ? 10.469 -9.976 9.177 1.00 76.62 366 TYR A C 1
ATOM 2985 O O . TYR A 1 366 ? 10.287 -9.444 8.086 1.00 76.62 366 TYR A O 1
ATOM 2993 N N . ASN A 1 367 ? 9.491 -10.680 9.761 1.00 80.81 367 ASN A N 1
ATOM 2994 C CA . ASN A 1 367 ? 8.111 -10.568 9.281 1.00 80.81 367 ASN A CA 1
ATOM 2995 C C . ASN A 1 367 ? 7.458 -9.319 9.876 1.00 80.81 367 ASN A C 1
ATOM 2997 O O . ASN A 1 367 ? 7.620 -9.021 11.063 1.00 80.81 367 ASN A O 1
ATOM 3001 N N . HIS A 1 368 ? 6.679 -8.617 9.057 1.00 86.94 368 HIS A N 1
ATOM 3002 C CA . HIS A 1 368 ? 6.011 -7.381 9.447 1.00 86.94 368 HIS A CA 1
ATOM 3003 C C . HIS A 1 368 ? 4.523 -7.614 9.661 1.00 86.94 368 HIS A C 1
ATOM 3005 O O . HIS A 1 368 ? 3.821 -8.102 8.773 1.00 86.94 368 HIS A O 1
ATOM 3011 N N . HIS A 1 369 ? 4.052 -7.221 10.836 1.00 89.69 369 HIS A N 1
ATOM 3012 C CA . HIS A 1 369 ? 2.691 -7.419 11.304 1.00 89.69 369 HIS A CA 1
ATOM 3013 C C . HIS A 1 369 ? 2.065 -6.075 11.641 1.00 89.69 369 HIS A C 1
ATOM 3015 O O . HIS A 1 369 ? 2.684 -5.247 12.308 1.00 89.69 369 HIS A O 1
ATOM 3021 N N . ILE A 1 370 ? 0.812 -5.880 11.256 1.00 93.75 370 ILE A N 1
ATOM 3022 C CA . ILE A 1 370 ? -0.016 -4.756 11.686 1.00 93.75 370 ILE A CA 1
ATOM 3023 C C . ILE A 1 370 ? -1.185 -5.336 12.458 1.00 93.75 370 ILE A C 1
ATOM 3025 O O . ILE A 1 370 ? -1.973 -6.102 11.906 1.00 93.75 370 ILE A O 1
ATOM 3029 N N . PHE A 1 371 ? -1.327 -4.948 13.718 1.00 94.94 371 PHE A N 1
ATOM 3030 C CA . PHE A 1 371 ? -2.424 -5.401 14.564 1.00 94.94 371 PHE A CA 1
ATOM 3031 C C . PHE A 1 371 ? -3.510 -4.337 14.656 1.00 94.94 371 PHE A C 1
ATOM 3033 O O . PHE A 1 371 ? -3.208 -3.166 14.880 1.00 94.94 371 PHE A O 1
ATOM 3040 N N . SER A 1 372 ? -4.772 -4.760 14.553 1.00 96.88 372 SER A N 1
ATOM 3041 C CA . SER A 1 372 ? -5.921 -3.956 14.973 1.00 96.88 372 SER A CA 1
ATOM 3042 C C . SER A 1 372 ? -6.451 -4.461 16.300 1.00 96.88 372 SER A C 1
ATOM 3044 O O . SER A 1 372 ? -6.769 -5.647 16.449 1.00 96.88 372 SER A O 1
ATOM 3046 N N . LEU A 1 373 ? -6.595 -3.561 17.265 1.00 97.31 373 LEU A N 1
ATOM 3047 C CA . LEU A 1 373 ? -7.152 -3.866 18.569 1.00 97.31 373 LEU A CA 1
ATOM 3048 C C . LEU A 1 373 ? -8.427 -3.082 18.814 1.00 97.31 373 LEU A C 1
ATOM 3050 O O . LEU A 1 373 ? -8.486 -1.881 18.559 1.00 97.31 373 LEU A O 1
ATOM 3054 N N . LYS A 1 374 ? -9.395 -3.748 19.442 1.00 97.62 374 LYS A N 1
ATOM 3055 C CA . LYS A 1 374 ? -10.585 -3.128 20.020 1.00 97.62 374 LYS A CA 1
ATOM 3056 C C . LYS A 1 374 ? -10.667 -3.470 21.498 1.00 97.62 374 LYS A C 1
ATOM 3058 O O . LYS A 1 374 ? -10.677 -4.642 21.873 1.00 97.62 374 LYS A O 1
ATOM 3063 N N . ASN A 1 375 ? -10.730 -2.451 22.348 1.00 96.81 375 ASN A N 1
ATOM 3064 C CA . ASN A 1 375 ? -10.771 -2.601 23.803 1.00 96.81 375 ASN A CA 1
ATOM 3065 C C . ASN A 1 375 ? -9.655 -3.521 24.311 1.00 96.81 375 ASN A C 1
ATOM 3067 O O . ASN A 1 375 ? -9.903 -4.433 25.094 1.00 96.81 375 ASN A O 1
ATOM 3071 N N . ARG A 1 376 ? -8.432 -3.288 23.810 1.00 93.81 376 ARG A N 1
ATOM 3072 C CA . ARG A 1 376 ? -7.211 -4.061 24.107 1.00 93.81 376 ARG A CA 1
ATOM 3073 C C . ARG A 1 376 ? -7.220 -5.529 23.651 1.00 93.81 376 ARG A C 1
ATOM 3075 O O . ARG A 1 376 ? -6.273 -6.246 23.937 1.00 93.81 376 ARG A O 1
ATOM 3082 N N . ASN A 1 377 ? -8.231 -5.977 22.911 1.00 94.69 377 ASN A N 1
ATOM 3083 C CA . ASN A 1 377 ? -8.237 -7.308 22.307 1.00 94.69 377 ASN A CA 1
ATOM 3084 C C . ASN A 1 377 ? -7.805 -7.209 20.849 1.00 94.69 377 ASN A C 1
ATOM 3086 O O . ASN A 1 377 ? -8.319 -6.353 20.129 1.00 94.69 377 ASN A O 1
ATOM 3090 N N . ILE A 1 378 ? -6.903 -8.088 20.408 1.00 94.88 378 ILE A N 1
ATOM 3091 C CA . ILE A 1 378 ? -6.557 -8.214 18.988 1.00 94.88 378 ILE A CA 1
ATOM 3092 C C . ILE A 1 378 ? -7.799 -8.693 18.239 1.00 94.88 378 ILE A C 1
ATOM 3094 O O . ILE A 1 378 ? -8.415 -9.696 18.595 1.00 94.88 378 ILE A O 1
ATOM 3098 N N . THR A 1 379 ? -8.176 -7.941 17.215 1.00 96.75 379 THR A N 1
ATOM 3099 C CA . THR A 1 379 ? -9.352 -8.209 16.380 1.00 96.75 379 THR A CA 1
ATOM 3100 C C . THR A 1 379 ? -8.983 -8.600 14.961 1.00 96.75 379 THR A C 1
ATOM 3102 O O . THR A 1 379 ? -9.766 -9.300 14.315 1.00 96.75 379 THR A O 1
ATOM 3105 N N . ASP A 1 380 ? -7.813 -8.166 14.490 1.00 96.25 380 ASP A N 1
ATOM 3106 C CA . ASP A 1 380 ? -7.331 -8.437 13.142 1.00 96.25 380 ASP A CA 1
ATOM 3107 C C . ASP A 1 380 ? -5.814 -8.256 13.032 1.00 96.25 380 ASP A C 1
ATOM 3109 O O . ASP A 1 380 ? -5.214 -7.541 13.845 1.00 96.25 380 ASP A O 1
ATOM 3113 N N . THR A 1 381 ? -5.230 -8.863 11.998 1.00 93.06 381 THR A N 1
ATOM 3114 C CA . THR A 1 381 ? -3.799 -8.781 11.682 1.00 93.06 381 THR A CA 1
ATOM 3115 C C . THR A 1 381 ? -3.588 -8.724 10.168 1.00 93.06 381 THR A C 1
ATOM 3117 O O . THR A 1 381 ? -4.211 -9.478 9.422 1.00 93.06 381 THR A O 1
ATOM 3120 N N . ILE A 1 382 ? -2.691 -7.848 9.712 1.00 90.25 382 ILE A N 1
ATOM 3121 C CA . ILE A 1 382 ? -2.166 -7.830 8.338 1.00 90.25 382 ILE A CA 1
ATOM 3122 C C . ILE A 1 382 ? -0.681 -8.187 8.403 1.00 90.25 382 ILE A C 1
ATOM 3124 O O . ILE A 1 382 ? 0.060 -7.576 9.166 1.00 90.25 382 ILE A O 1
ATOM 3128 N N . GLU A 1 383 ? -0.253 -9.159 7.604 1.00 83.81 383 GLU A N 1
ATOM 3129 C CA . GLU A 1 383 ? 1.136 -9.625 7.533 1.00 83.81 383 GLU A CA 1
ATOM 3130 C C . GLU A 1 383 ? 1.727 -9.205 6.188 1.00 83.81 383 GLU A C 1
ATOM 3132 O O . GLU A 1 383 ? 1.419 -9.854 5.188 1.00 83.81 383 GLU A O 1
ATOM 3137 N N . GLN A 1 384 ? 2.499 -8.112 6.124 1.00 77.62 384 GLN A N 1
ATOM 3138 C CA . GLN A 1 384 ? 3.171 -7.685 4.881 1.00 77.62 384 GLN A CA 1
ATOM 3139 C C . GLN A 1 384 ? 4.126 -6.489 5.052 1.00 77.62 384 GLN A C 1
ATOM 3141 O O . GLN A 1 384 ? 5.184 -6.478 4.432 1.00 77.62 384 GLN A O 1
ATOM 3146 N N . TYR A 1 385 ? 3.755 -5.469 5.829 1.00 87.94 385 TYR A N 1
ATOM 3147 C CA . TYR A 1 385 ? 4.465 -4.181 5.884 1.00 87.94 385 TYR A CA 1
ATOM 3148 C C . TYR A 1 385 ? 4.234 -3.463 7.219 1.00 87.94 385 TYR A C 1
ATOM 3150 O O . TYR A 1 385 ? 3.477 -3.942 8.062 1.00 87.94 385 TYR A O 1
ATOM 3158 N N . GLN A 1 386 ? 4.881 -2.314 7.423 1.00 92.25 386 GLN A N 1
ATOM 3159 C CA . GLN A 1 386 ? 4.615 -1.430 8.561 1.00 92.25 386 GLN A CA 1
ATOM 3160 C C . GLN A 1 386 ? 3.831 -0.189 8.137 1.00 92.25 386 GLN A C 1
ATOM 3162 O O . GLN A 1 386 ? 3.985 0.302 7.026 1.00 92.25 386 GLN A O 1
ATOM 3167 N N . ILE A 1 387 ? 3.027 0.348 9.051 1.00 94.19 387 ILE A N 1
ATOM 3168 C CA . ILE A 1 387 ? 2.400 1.668 8.953 1.00 94.19 387 ILE A CA 1
ATOM 3169 C C . ILE A 1 387 ? 3.196 2.661 9.799 1.00 94.19 387 ILE A C 1
ATOM 3171 O O . ILE A 1 387 ? 3.281 2.508 11.022 1.00 94.19 387 ILE A O 1
ATOM 3175 N N . ASN A 1 388 ? 3.688 3.716 9.151 1.00 94.00 388 ASN A N 1
ATOM 3176 C CA . ASN A 1 388 ? 4.468 4.784 9.788 1.00 94.00 388 ASN A CA 1
ATOM 3177 C C . ASN A 1 388 ? 3.641 6.047 10.046 1.00 94.00 388 ASN A C 1
ATOM 3179 O O . ASN A 1 388 ? 3.943 6.838 10.937 1.00 94.00 388 ASN A O 1
ATOM 3183 N N . ARG A 1 389 ? 2.571 6.251 9.275 1.00 95.44 389 ARG A N 1
ATOM 3184 C CA . ARG A 1 389 ? 1.672 7.400 9.415 1.00 95.44 389 ARG A CA 1
ATOM 3185 C C . ARG A 1 389 ? 0.260 7.000 9.016 1.00 95.44 389 ARG A C 1
ATOM 3187 O O . ARG A 1 389 ? 0.072 6.201 8.103 1.00 95.44 389 ARG A O 1
ATOM 3194 N N . ILE A 1 390 ? -0.732 7.584 9.680 1.00 96.06 390 ILE A N 1
ATOM 3195 C CA . ILE A 1 390 ? -2.151 7.406 9.371 1.00 96.06 390 ILE A CA 1
ATOM 3196 C C . ILE A 1 390 ? -2.825 8.773 9.267 1.00 96.06 390 ILE A C 1
ATOM 3198 O O . ILE A 1 390 ? -2.589 9.656 10.092 1.00 96.06 390 ILE A O 1
ATOM 3202 N N . ARG A 1 391 ? -3.666 8.963 8.250 1.00 96.25 391 ARG A N 1
ATOM 3203 C CA . ARG A 1 391 ? -4.379 10.219 8.005 1.00 96.25 391 ARG A CA 1
ATOM 3204 C C . ARG A 1 391 ? -5.869 9.969 7.796 1.00 96.25 391 ARG A C 1
ATOM 3206 O O . ARG A 1 391 ? -6.211 9.156 6.941 1.00 96.25 391 ARG A O 1
ATOM 3213 N N . PRO A 1 392 ? -6.768 10.652 8.527 1.00 97.38 392 PRO A N 1
ATOM 3214 C CA . PRO A 1 392 ? -8.204 10.436 8.392 1.00 97.38 392 PRO A CA 1
ATOM 3215 C C . PRO A 1 392 ? -8.721 10.898 7.031 1.00 97.38 392 PRO A C 1
ATOM 3217 O O . PRO A 1 392 ? -8.322 11.944 6.516 1.00 97.38 392 PRO A O 1
ATOM 3220 N N . VAL A 1 393 ? -9.652 10.123 6.483 1.00 97.00 393 VAL A N 1
ATOM 3221 C CA . VAL A 1 393 ? -10.349 10.414 5.230 1.00 97.00 393 VAL A CA 1
ATOM 3222 C C . VAL A 1 393 ? -11.811 10.743 5.551 1.00 97.00 393 VAL A C 1
ATOM 3224 O O . VAL A 1 393 ? -12.450 9.952 6.252 1.00 97.00 393 VAL A O 1
ATOM 3227 N N . PRO A 1 394 ? -12.392 11.848 5.043 1.00 96.00 394 PRO A N 1
ATOM 3228 C CA . PRO A 1 394 ? -13.777 12.247 5.322 1.00 96.00 394 PRO A CA 1
ATOM 3229 C C . PRO A 1 394 ? -14.840 11.397 4.603 1.00 96.00 394 PRO A C 1
ATOM 3231 O O . PRO A 1 394 ? -15.753 11.910 3.964 1.00 96.00 394 PRO A O 1
ATOM 3234 N N . LEU A 1 395 ? -14.744 10.076 4.726 1.00 94.06 395 LEU A N 1
ATOM 3235 C CA . LEU A 1 395 ? -15.676 9.091 4.173 1.00 94.06 395 LEU A CA 1
ATOM 3236 C C . LEU A 1 395 ? -16.274 8.200 5.271 1.00 94.06 395 LEU A C 1
ATOM 3238 O O . LEU A 1 395 ? -16.623 7.046 5.025 1.00 94.06 395 LEU A O 1
ATOM 3242 N N . ALA A 1 396 ? -16.386 8.717 6.499 1.00 93.19 396 ALA A N 1
ATOM 3243 C CA . ALA A 1 396 ? -16.964 7.962 7.601 1.00 93.19 396 ALA A CA 1
ATOM 3244 C C . ALA A 1 396 ? -18.425 7.566 7.308 1.00 93.19 396 ALA A C 1
ATOM 3246 O O . ALA A 1 396 ? -19.211 8.303 6.712 1.00 93.19 396 ALA A O 1
ATOM 3247 N N . SER A 1 397 ? -18.813 6.384 7.767 1.00 91.12 397 SER A N 1
ATOM 3248 C CA . SER A 1 397 ? -20.172 5.844 7.675 1.00 91.12 397 SER A CA 1
ATOM 3249 C C . SER A 1 397 ? -20.563 5.198 9.007 1.00 91.12 397 SER A C 1
ATOM 3251 O O . SER A 1 397 ? -19.726 5.082 9.898 1.00 91.12 397 SER A O 1
ATOM 3253 N N . GLU A 1 398 ? -21.822 4.776 9.168 1.00 83.38 398 GLU A N 1
ATOM 3254 C CA . GLU A 1 398 ? -22.403 4.351 10.463 1.00 83.38 398 GLU A CA 1
ATOM 3255 C C . GLU A 1 398 ? -21.742 3.142 11.151 1.00 83.38 398 GLU A C 1
ATOM 3257 O O . GLU A 1 398 ? -22.112 2.782 12.263 1.00 83.38 398 GLU A O 1
ATOM 3262 N N . GLY A 1 399 ? -20.716 2.545 10.555 1.00 93.62 399 GLY A N 1
ATOM 3263 C CA . GLY A 1 399 ? -19.865 1.581 11.247 1.00 93.62 399 GLY A CA 1
ATOM 3264 C C . GLY A 1 399 ? -18.467 1.464 10.666 1.00 93.62 399 GLY A C 1
ATOM 3265 O O . GLY A 1 399 ? -17.759 0.534 11.030 1.00 93.62 399 GLY A O 1
ATOM 3266 N N . LYS A 1 400 ? -18.068 2.353 9.750 1.00 95.94 400 LYS A N 1
ATOM 3267 C CA . LYS A 1 400 ? -16.762 2.277 9.090 1.00 95.94 400 LYS A CA 1
ATOM 3268 C C . LYS A 1 400 ? -16.125 3.645 9.000 1.00 95.94 400 LYS A C 1
ATOM 3270 O O . LYS A 1 400 ? -16.784 4.616 8.628 1.00 95.94 400 LYS A O 1
ATOM 3275 N N . ILE A 1 401 ? -14.841 3.682 9.296 1.00 97.00 401 ILE A N 1
ATOM 3276 C CA . ILE A 1 401 ? -13.973 4.853 9.190 1.00 97.00 401 ILE A CA 1
ATOM 3277 C C . ILE A 1 401 ? -12.807 4.492 8.279 1.00 97.00 401 ILE A C 1
ATOM 3279 O O . ILE A 1 401 ? -12.442 3.319 8.188 1.00 97.00 401 ILE A O 1
ATOM 3283 N N . TYR A 1 402 ? -12.262 5.482 7.582 1.00 96.62 402 TYR A N 1
ATOM 3284 C CA . TYR A 1 402 ? -11.238 5.256 6.567 1.00 96.62 402 TYR A CA 1
ATOM 3285 C C . TYR A 1 402 ? -10.074 6.214 6.747 1.00 96.62 402 TYR A C 1
ATOM 3287 O O . TYR A 1 402 ? -10.246 7.366 7.157 1.00 96.62 402 TYR A O 1
ATOM 3295 N N . TYR A 1 403 ? -8.896 5.716 6.400 1.00 97.31 403 TYR A N 1
ATOM 3296 C CA . TYR A 1 403 ? -7.629 6.403 6.546 1.00 97.31 403 TYR A CA 1
ATOM 3297 C C . TYR A 1 403 ? -6.754 6.157 5.327 1.00 97.31 403 TYR A C 1
ATOM 3299 O O . TYR A 1 403 ? -6.794 5.070 4.764 1.00 97.31 403 TYR A O 1
ATOM 3307 N N . ILE A 1 404 ? -5.928 7.130 4.958 1.00 96.62 404 ILE A N 1
ATOM 3308 C CA . ILE A 1 404 ? -4.729 6.841 4.177 1.00 96.62 404 ILE A CA 1
ATOM 3309 C C . ILE A 1 404 ? -3.626 6.458 5.157 1.00 96.62 404 ILE A C 1
ATOM 3311 O O . ILE A 1 404 ? -3.345 7.203 6.099 1.00 96.62 404 ILE A O 1
ATOM 3315 N N . VAL A 1 405 ? -3.021 5.298 4.939 1.00 95.62 405 VAL A N 1
ATOM 3316 C CA . VAL A 1 405 ? -1.831 4.843 5.654 1.00 95.62 405 VAL A CA 1
ATOM 3317 C C . VAL A 1 405 ? -0.609 5.003 4.765 1.00 95.62 405 VAL A C 1
ATOM 3319 O O . VAL A 1 405 ? -0.687 4.797 3.556 1.00 95.62 405 VAL A O 1
ATOM 3322 N N . TYR A 1 406 ? 0.505 5.386 5.379 1.00 94.69 406 TYR A N 1
ATOM 3323 C CA . TYR A 1 406 ? 1.820 5.405 4.749 1.00 94.69 406 TYR A CA 1
ATOM 3324 C C . TYR A 1 406 ? 2.505 4.110 5.152 1.00 94.69 406 TYR A C 1
ATOM 3326 O O . TYR A 1 406 ? 2.946 3.965 6.300 1.00 94.69 406 TYR A O 1
ATOM 3334 N N . ALA A 1 407 ? 2.470 3.163 4.225 1.00 92.69 407 ALA A N 1
ATOM 3335 C CA . ALA A 1 407 ? 3.045 1.846 4.375 1.00 92.69 407 ALA A CA 1
ATOM 3336 C C . ALA A 1 407 ? 4.503 1.863 3.911 1.00 92.69 407 ALA A C 1
ATOM 3338 O O . ALA A 1 407 ? 4.853 2.602 2.994 1.00 92.69 407 ALA A O 1
ATOM 3339 N N . ALA A 1 408 ? 5.350 1.065 4.548 1.00 91.12 408 ALA A N 1
ATOM 3340 C CA . ALA A 1 408 ? 6.733 0.875 4.132 1.00 91.12 408 ALA A CA 1
ATOM 3341 C C . ALA A 1 408 ? 7.197 -0.545 4.442 1.00 91.12 408 ALA A C 1
ATOM 3343 O O . ALA A 1 408 ? 6.710 -1.172 5.394 1.00 91.12 408 ALA A O 1
ATOM 3344 N N . VAL A 1 409 ? 8.164 -1.028 3.663 1.00 85.06 409 VAL A N 1
ATOM 3345 C CA . VAL A 1 409 ? 8.949 -2.205 4.040 1.00 85.06 409 VAL A CA 1
ATOM 3346 C C . VAL A 1 409 ? 10.118 -1.718 4.905 1.00 85.06 409 VAL A C 1
ATOM 3348 O O . VAL A 1 409 ? 10.909 -0.894 4.447 1.00 85.06 409 VAL A O 1
ATOM 3351 N N . PRO A 1 410 ? 10.219 -2.160 6.167 1.00 81.38 410 PRO A N 1
ATOM 3352 C CA . PRO A 1 410 ? 11.330 -1.815 7.050 1.00 81.38 410 PRO A CA 1
ATOM 3353 C C . PRO A 1 410 ? 12.692 -2.078 6.431 1.00 81.38 410 PRO A C 1
ATOM 3355 O O . PRO A 1 410 ? 12.852 -3.014 5.653 1.00 81.38 410 PRO A O 1
ATOM 3358 N N . ASP A 1 411 ? 13.657 -1.244 6.810 1.00 79.38 411 ASP A N 1
ATOM 3359 C CA . ASP A 1 411 ? 15.040 -1.292 6.329 1.00 79.38 411 ASP A CA 1
ATOM 3360 C C . ASP A 1 411 ? 15.188 -1.120 4.803 1.00 79.38 411 ASP A C 1
ATOM 3362 O O . ASP A 1 411 ? 16.266 -1.340 4.260 1.00 79.38 411 ASP A O 1
ATOM 3366 N N . THR A 1 412 ? 14.128 -0.668 4.122 1.00 81.38 412 THR A N 1
ATOM 3367 C CA . THR A 1 412 ? 14.149 -0.237 2.718 1.00 81.38 412 THR A CA 1
ATOM 3368 C C . THR A 1 412 ? 13.698 1.216 2.604 1.00 81.38 412 THR A C 1
ATOM 3370 O O . THR A 1 412 ? 13.054 1.762 3.504 1.00 81.38 412 THR A O 1
ATOM 3373 N N . ASP A 1 413 ? 14.007 1.843 1.477 1.00 81.06 413 ASP A N 1
ATOM 3374 C CA . ASP A 1 413 ? 13.458 3.138 1.073 1.00 81.06 413 ASP A CA 1
ATOM 3375 C C . ASP A 1 413 ? 12.055 3.022 0.448 1.00 81.06 413 ASP A C 1
ATOM 3377 O O . ASP A 1 413 ? 11.405 4.029 0.159 1.00 81.06 413 ASP A O 1
ATOM 3381 N N . HIS A 1 414 ? 11.549 1.798 0.283 1.00 82.94 414 HIS A N 1
ATOM 3382 C CA . HIS A 1 414 ? 10.291 1.562 -0.389 1.00 82.94 414 HIS A CA 1
ATOM 3383 C C . HIS A 1 414 ? 9.089 1.837 0.521 1.00 82.94 414 HIS A C 1
ATOM 3385 O O . HIS A 1 414 ? 8.853 1.169 1.537 1.00 82.94 414 HIS A O 1
ATOM 3391 N N . SER A 1 415 ? 8.269 2.795 0.098 1.00 89.25 415 SER A N 1
ATOM 3392 C CA . SER A 1 415 ? 7.033 3.180 0.769 1.00 89.25 415 SER A CA 1
ATOM 3393 C C . SER A 1 415 ? 5.919 3.456 -0.235 1.00 89.25 415 SER A C 1
ATOM 3395 O O . SER A 1 415 ? 6.173 3.705 -1.408 1.00 89.25 415 SER A O 1
ATOM 3397 N N . TRP A 1 416 ? 4.671 3.368 0.216 1.00 90.75 416 TRP A N 1
ATOM 3398 C CA . TRP A 1 416 ? 3.501 3.691 -0.596 1.00 90.75 416 TRP A CA 1
ATOM 3399 C C . TRP A 1 416 ? 2.350 4.184 0.278 1.00 90.75 416 TRP A C 1
ATOM 3401 O O . TRP A 1 416 ? 2.361 4.071 1.509 1.00 90.75 416 TRP A O 1
ATOM 3411 N N . THR A 1 417 ? 1.317 4.726 -0.365 1.00 92.50 417 THR A N 1
ATOM 3412 C CA . THR A 1 417 ? 0.064 5.083 0.309 1.00 92.50 417 THR A CA 1
ATOM 3413 C C . THR A 1 417 ? -1.030 4.075 0.004 1.00 92.50 417 THR A C 1
ATOM 3415 O O . THR A 1 417 ? -1.164 3.615 -1.126 1.00 92.50 417 THR A O 1
ATOM 3418 N N . GLN A 1 418 ? -1.848 3.749 0.999 1.00 91.81 418 GLN A N 1
ATOM 3419 C CA . GLN A 1 418 ? -2.994 2.864 0.811 1.00 91.81 418 GLN A CA 1
ATOM 3420 C C . GLN A 1 418 ? -4.197 3.340 1.619 1.00 91.81 418 GLN A C 1
ATOM 3422 O O . GLN A 1 418 ? -4.053 3.869 2.723 1.00 91.81 418 GLN A O 1
ATOM 3427 N N . LEU A 1 419 ? -5.404 3.103 1.107 1.00 94.69 419 LEU A N 1
ATOM 3428 C CA . LEU A 1 419 ? -6.625 3.273 1.879 1.00 94.69 419 LEU A CA 1
ATOM 3429 C C . LEU A 1 419 ? -6.815 2.103 2.855 1.00 94.69 419 LEU A C 1
ATOM 3431 O O . LEU A 1 419 ? -7.017 0.970 2.438 1.00 94.69 419 LEU A O 1
ATOM 3435 N N . LEU A 1 420 ? -6.861 2.375 4.152 1.00 95.19 420 LEU A N 1
ATOM 3436 C CA . LEU A 1 420 ? -7.204 1.407 5.190 1.00 95.19 420 LEU A CA 1
ATOM 3437 C C . LEU A 1 420 ? -8.551 1.774 5.812 1.00 95.19 420 LEU A C 1
ATOM 3439 O O . LEU A 1 420 ? -8.735 2.888 6.307 1.00 95.19 420 LEU A O 1
ATOM 3443 N N . GLY A 1 421 ? -9.505 0.845 5.806 1.00 96.31 421 GLY A N 1
ATOM 3444 C CA . GLY A 1 421 ? -10.751 1.008 6.553 1.00 96.31 421 GLY A CA 1
ATOM 3445 C C . GLY A 1 421 ? -10.738 0.241 7.873 1.00 96.31 421 GLY A C 1
ATOM 3446 O O . GLY A 1 421 ? -10.038 -0.758 8.011 1.00 96.31 421 GLY A O 1
ATOM 3447 N N . ILE A 1 422 ? -11.551 0.679 8.831 1.00 97.44 422 ILE A N 1
ATOM 3448 C CA . ILE A 1 422 ? -11.783 -0.016 10.105 1.00 97.44 422 ILE A CA 1
ATOM 3449 C C . ILE A 1 422 ? -13.287 -0.136 10.316 1.00 97.44 422 ILE A C 1
ATOM 3451 O O . ILE A 1 422 ? -14.012 0.860 10.254 1.00 97.44 422 ILE A O 1
ATOM 3455 N N . ASP A 1 423 ? -13.754 -1.350 10.586 1.00 97.62 423 ASP A N 1
ATOM 3456 C CA . ASP A 1 423 ? -15.119 -1.611 11.020 1.00 97.62 423 ASP A CA 1
ATOM 3457 C C . ASP A 1 423 ? -15.217 -1.349 12.531 1.00 97.62 423 ASP A C 1
ATOM 3459 O O . ASP A 1 423 ? -14.711 -2.110 13.354 1.00 97.62 423 ASP A O 1
ATOM 3463 N N . LEU A 1 424 ? -15.877 -0.258 12.916 1.00 97.00 424 LEU A N 1
ATOM 3464 C CA . LEU A 1 424 ? -16.014 0.186 14.306 1.00 97.00 424 LEU A CA 1
ATOM 3465 C C . LEU A 1 424 ? -16.757 -0.827 15.188 1.00 97.00 424 LEU A C 1
ATOM 3467 O O . LEU A 1 424 ? -16.555 -0.867 16.405 1.00 97.00 424 LEU A O 1
ATOM 3471 N N . LYS A 1 425 ? -17.621 -1.668 14.612 1.00 96.69 425 LYS A N 1
ATOM 3472 C CA . LYS A 1 425 ? -18.357 -2.678 15.379 1.00 96.69 425 LYS A CA 1
ATOM 3473 C C . LYS A 1 425 ? -17.428 -3.812 15.796 1.00 96.69 425 LYS A C 1
ATOM 3475 O O . LYS A 1 425 ? -17.451 -4.213 16.961 1.00 96.69 425 LYS A O 1
ATOM 3480 N N . THR A 1 426 ? -16.616 -4.305 14.868 1.00 97.62 426 THR A N 1
ATOM 3481 C CA . THR A 1 426 ? -15.782 -5.502 15.056 1.00 97.62 426 THR A CA 1
ATOM 3482 C C . THR A 1 426 ? -14.329 -5.202 15.416 1.00 97.62 426 THR A C 1
ATOM 3484 O O . THR A 1 426 ? -13.662 -6.084 15.939 1.00 97.62 426 THR A O 1
ATOM 3487 N N . GLY A 1 427 ? -13.844 -3.987 15.153 1.00 97.06 427 GLY A N 1
ATOM 3488 C CA . GLY A 1 427 ? -12.426 -3.623 15.217 1.00 97.06 427 GLY A CA 1
ATOM 3489 C C . GLY A 1 427 ? -11.610 -4.087 14.009 1.00 97.06 427 GLY A C 1
ATOM 3490 O O . GLY A 1 427 ? -10.443 -3.733 13.904 1.00 97.06 427 GLY A O 1
ATOM 3491 N N . LYS A 1 428 ? -12.197 -4.853 13.083 1.00 97.69 428 LYS A N 1
ATOM 3492 C CA . LYS A 1 428 ? -11.455 -5.458 11.973 1.00 97.69 428 LYS A CA 1
ATOM 3493 C C . LYS A 1 428 ? -11.099 -4.459 10.885 1.00 97.69 428 LYS A C 1
ATOM 3495 O O . LYS A 1 428 ? -11.821 -3.480 10.668 1.00 97.69 428 LYS A O 1
ATOM 3500 N N . PHE A 1 429 ? -10.022 -4.748 10.163 1.00 96.06 429 PHE A N 1
ATOM 3501 C CA . PHE A 1 429 ? -9.673 -3.996 8.974 1.00 96.06 429 PHE A CA 1
ATOM 3502 C C . PHE A 1 429 ? -10.694 -4.263 7.865 1.00 96.06 429 PHE A C 1
ATOM 3504 O O . PHE A 1 429 ? -11.180 -5.377 7.656 1.00 96.06 429 PHE A O 1
ATOM 3511 N N . VAL A 1 430 ? -11.036 -3.212 7.130 1.00 94.19 430 VAL A N 1
ATOM 3512 C CA . VAL A 1 430 ? -11.853 -3.293 5.924 1.00 94.19 430 VAL A CA 1
ATOM 3513 C C . VAL A 1 430 ? -10.897 -3.264 4.747 1.00 94.19 430 VAL A C 1
ATOM 3515 O O . VAL A 1 430 ? -10.274 -2.237 4.480 1.00 94.19 430 VAL A O 1
ATOM 3518 N N . LYS A 1 431 ? -10.801 -4.394 4.045 1.00 83.31 431 LYS A N 1
ATOM 3519 C CA . LYS A 1 431 ? -9.988 -4.507 2.834 1.00 83.31 431 LYS A CA 1
ATOM 3520 C C . LYS A 1 431 ? -10.497 -3.548 1.762 1.00 83.31 431 LYS A C 1
ATOM 3522 O O . LYS A 1 431 ? -11.694 -3.508 1.463 1.00 83.31 431 LYS A O 1
ATOM 3527 N N . THR A 1 432 ? -9.574 -2.805 1.181 1.00 87.56 432 THR A N 1
ATOM 3528 C CA . THR A 1 432 ? -9.793 -1.904 0.050 1.00 87.56 432 THR A CA 1
ATOM 3529 C C . THR A 1 432 ? -8.976 -2.414 -1.134 1.00 87.56 432 THR A C 1
ATOM 3531 O O . THR A 1 432 ? -8.241 -3.393 -1.019 1.00 87.56 432 THR A O 1
ATOM 3534 N N . ARG A 1 433 ? -9.129 -1.776 -2.293 1.00 81.00 433 ARG A N 1
ATOM 3535 C CA . ARG A 1 433 ? -8.286 -2.046 -3.457 1.00 81.00 433 ARG A CA 1
ATOM 3536 C C . ARG A 1 433 ? -7.367 -0.850 -3.651 1.00 81.00 433 ARG A C 1
ATOM 3538 O O . ARG A 1 433 ? -7.789 0.137 -4.250 1.00 81.00 433 ARG A O 1
ATOM 3545 N N . GLY A 1 434 ? -6.153 -0.922 -3.106 1.00 84.50 434 GLY A N 1
ATOM 3546 C CA . GLY A 1 434 ? -5.213 0.200 -3.102 1.00 84.50 434 GLY A CA 1
ATOM 3547 C C . GLY A 1 434 ? -5.869 1.468 -2.549 1.00 84.50 434 GLY A C 1
ATOM 3548 O O . GLY A 1 434 ? -6.324 1.510 -1.409 1.00 84.50 434 GLY A O 1
ATOM 3549 N N . ASN A 1 435 ? -5.995 2.476 -3.406 1.00 90.75 435 ASN A N 1
ATOM 3550 C CA . ASN A 1 435 ? -6.566 3.786 -3.090 1.00 90.75 435 ASN A CA 1
ATOM 3551 C C . ASN A 1 435 ? -8.040 3.949 -3.524 1.00 90.75 435 ASN A C 1
ATOM 3553 O O . ASN A 1 435 ? -8.541 5.063 -3.696 1.00 90.75 435 ASN A O 1
ATOM 3557 N N . ARG A 1 436 ? -8.763 2.831 -3.699 1.00 91.06 436 ARG A N 1
ATOM 3558 C CA . ARG A 1 436 ? -10.170 2.801 -4.128 1.00 91.06 436 ARG A CA 1
ATOM 3559 C C . ARG A 1 436 ? -11.116 2.323 -3.039 1.00 91.06 436 ARG A C 1
ATOM 3561 O O . ARG A 1 436 ? -10.928 1.260 -2.441 1.00 91.06 436 ARG A O 1
ATOM 3568 N N . LEU A 1 437 ? -12.229 3.042 -2.904 1.00 90.69 437 LEU A N 1
ATOM 3569 C CA . LEU A 1 437 ? -13.384 2.614 -2.119 1.00 90.69 437 LEU A CA 1
ATOM 3570 C C . LEU A 1 437 ? -14.571 2.310 -3.039 1.00 90.69 437 LEU A C 1
ATOM 3572 O 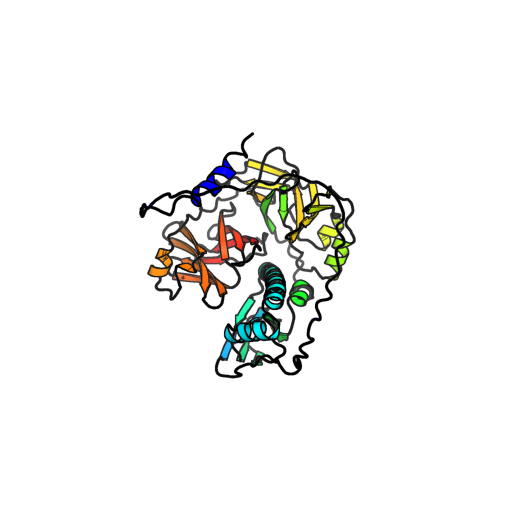O . LEU A 1 437 ? -15.064 3.194 -3.739 1.00 90.69 437 LEU A O 1
ATOM 3576 N N . LYS A 1 438 ? -15.013 1.047 -3.041 1.00 87.00 438 LYS A N 1
ATOM 3577 C CA . LYS A 1 438 ? -16.205 0.576 -3.766 1.00 87.00 438 LYS A CA 1
ATOM 3578 C C . LYS A 1 438 ? -17.417 0.641 -2.821 1.00 87.00 438 LYS A C 1
ATOM 3580 O O . LYS A 1 438 ? -17.329 0.121 -1.707 1.00 87.00 438 LYS A O 1
ATOM 3585 N N . TYR A 1 439 ? -18.517 1.251 -3.270 1.00 75.94 439 TYR A N 1
ATOM 3586 C CA . TYR A 1 439 ? -19.777 1.386 -2.518 1.00 75.94 439 TYR A CA 1
ATOM 3587 C C . TYR A 1 439 ? -20.922 0.574 -3.116 1.00 75.94 439 TYR A C 1
ATOM 3589 O O . TYR A 1 439 ? -20.951 0.403 -4.360 1.00 75.94 439 TYR A O 1
#

Secondary structure (DSSP, 8-state):
--SSSHHHHHHSTTS-------------------------------------------GGG-------SS-EEEEE--SEEEEEEE--HHHHHHHHHHH-HHHHHHHHHHHHHHHHHHHHHHHHTT--EEEE--SEEEEEETTEEEEEE--TT--SEEEEEEESS-EEEE-HHHHHHSSTGGGG-S-------EEEEEEPEEPSSSS-EEEE-PBPTT--HHHHHHHHHT--EEEEE-SSEEEEEE-HHHHHHHB--TT-SEEEEE-TTS-EEEEEEEEEEEEEEESS-EEEEEEEE-SS--TT-EEEE--TT-TTPPPPPPPEE--THHHHHTT-S--GGGEEEEEEEEETTEEEEEEEEE-TT--EEEEEEETTEEEEEEES-EEEEEEEEEEEETTEEEEEEEEE-TTSS-EEEEEEEEETTT--EE--BTTEEE-

Organism: NCBI:txid3059076

Radius of gyration: 27.84 Å; chains: 1; bounding box: 91×65×59 Å

pLDDT: mean 81.17, std 20.34, range [30.64, 98.06]

Foldseek 3Di:
DPDPVVVVVVVVVVPPDDDDDDDDDDDDDDDDDDDDDDDDDDDPDDDPPDPDPPPPDVLPDLFQDDPQDDFEEEDEDDAKAKEKAAAFPVSLVSVCVSQPVVRSVVVVQVQVVLQQLLLLQCLLVVHYYHYDPGQWYWYDYPPDTDIDGDDRVDDRIWMWIDNRHDIDTDGSCCSVADDSLVVVPDDPDDPWDKKFKFWWAADPPDGFTKTFWAWDSNAHNVLVVVQVVQFDAWPDDDDFKTKTFGDVVSCVVTIPCPLQQKKFWADQQGDGPDMWGWDTFIWMDGNQDITIITTTDDDDDRHGIMIMRDDPVPPDQAWFDDWDFDDLCLCVVLVDPADSVQKATKTWDDDDPKIWIWTWGADPRRWIKIFIDINSHTQDIGIDWGFRDWGWHRRDDPFKTKIWTWTDRPPDPDIDIAIWMAGNVRSYIDRDNGRMDTD

Sequence (439 aa):
MNRLFTLIFILLFLACGGNTDKKEINKKDSVRESTSLDSSKNSNFQKSQSKSKEVKSSDNDKKLIFSNSPSRERLELHGNTVLIIKLDSAEIEQLKKIKGEESFYTGADDLMWYNSKMLQKMDSFGIPVKYTDKDTVDLYSTDYKQTIVKDSTFYFYTYFYFDGQKLKRTNALELLTNSIGSKFQKTSNSSKKSVFIGVLNDFYESEGFYVELYYSENYSNEDINKLGENHSETIYQGEEMTRTKVPLDIAQKHLDVEFIDSMYVFNEIQEIIDSISLQNIEYLDAMIESNYIATYNHSKDLTEKLVISKTNHLKNLKKSPSFQKGKKSLVEELKLNIDPLAIGEVFELNHNKDSFHIFSYTDKEYNHHIFSLKNRNITDTIEQYQINRIRPVPLASEGKIYYIVYAAVPDTDHSWTQLLGIDLKTGKFVKTRGNRLKY